Protein AF-0000000072086223 (afdb_homodimer)

Foldseek 3Di:
DDPPFKDFQAKEKEWAFFQFAAAPLLAFPPDDPQVVRPPQGHGAADPRRLVLLLVLLQVLCVVCVVVCDQDDDLQAEAAEEEPDNRLVSSRQSSQQNNHWHDPVRCPDPVDRGDDHDYDYDHLLQPQQARLVNPPVLVVQLVVLQPDPVNVVVCVVVVVLQVLCCVQRVDNDDGLVSLLSNLVNQLSCVSNVHDDDPSDDPVSNVVSLSSNLSSLCSQCVDLLSLLRQQQSNVQVVVVLVVVQVPDPRGHHYYYYGHHQSNVSSNCSLQVWPPDSGQHHSKMKMWTWIAGPVGFIKIWIWIGNSPDIDTTDGVPGDRIGGPVVVCVSNVSSHDDPCSSRVSVVVDDPVRVVVSVVCVVVVPPD/DDPPFKDFDAKEKEWAFFQFAAAPLLAFPPDDPQVVRPPQGHGAADPRRLVLLLVLLQVLCVVCVVVCDQDDDLQAEAAEEEPDNRLVSSRQSSQQNNHWDDPVRCPDPVDRGDDHDYDYDQLLQPQQARLVNPPVLVVQLVVLQPDPVNVVVCVVVVVLQVLCCVQRVDNDDGLVSLLSNLVNQLSCVSNVHDDDPSDDPVSNVVSLSSNLSSLCSQCVDLLSLLRQQQSNVQVVVVLVVVQVPDPRGHHYYYYGHHQSNVSSNCSLQVWPPDSGQHHSKMKMKTWIAGPVGFIKIWIWIGNSPDIDTIDGVPGDRIGGPVVVCVSCVSSHDDPCSSRVSVVVDDPVRVVVSVVCVVVVPPD

Nearest PDB structures (foldseek):
  3it3-assembly1_B  TM=8.511E-01  e=1.025E-19  Francisella tularensis subsp. holarctica LVS
  7doq-assembly2_D  TM=8.293E-01  e=6.238E-20  Legionella pneumophila
  3it3-assembly1_A  TM=8.415E-01  e=1.880E-19  Francisella tularensis subsp. holarctica LVS
  3it2-assembly1_B  TM=8.505E-01  e=3.265E-19  Francisella tularensis subsp. holarctica LVS
  5cdh-assembly3_E  TM=8.194E-01  e=6.330E-19  Legionella pneumophila

pLDDT: mean 94.25, std 7.69, range [34.22, 98.94]

InterPro domains:
  IPR000560 Histidine phosphatase superfamily, clade-2 [PF00328] (8-301)
  IPR000560 Histidine phosphatase superfamily, clade-2 [cd07061] (8-301)
  IPR029033 Histidine phosphatase superfamily [G3DSA:3.40.50.1240] (8-347)
  IPR029033 Histidine phosphatase superfamily [SSF53254] (9-336)
  IPR033379 Histidine acid phosphatase active site [PS00616] (8-22)
  IPR050645 Histidine Acid Phosphatase [PTHR11567] (5-329)

Organism: Apis cerana cerana (NCBI:txid94128)

Structure (mmCIF, N/CA/C/O backbone):
data_AF-0000000072086223-model_v1
#
loop_
_entity.id
_entity.type
_entity.pdbx_description
1 polymer 'acid phosphatase'
#
loop_
_atom_site.group_PDB
_atom_site.id
_atom_site.type_symbol
_atom_site.label_atom_id
_atom_site.label_alt_id
_atom_site.label_comp_id
_atom_site.label_asym_id
_atom_site.label_entity_id
_atom_site.label_seq_id
_atom_site.pdbx_PDB_ins_code
_atom_site.Cartn_x
_atom_site.Cartn_y
_atom_site.Cartn_z
_atom_site.occupancy
_atom_site.B_iso_or_equiv
_atom_site.auth_seq_id
_atom_site.auth_comp_id
_atom_site.auth_asym_id
_atom_site.auth_atom_id
_atom_site.pdbx_PDB_model_num
ATOM 1 N N . MET A 1 1 ? 24.875 31.156 1.701 1 34.22 1 MET A N 1
ATOM 2 C CA . MET A 1 1 ? 25.953 30.172 1.586 1 34.22 1 MET A CA 1
ATOM 3 C C . MET A 1 1 ? 25.734 29.25 0.393 1 34.22 1 MET A C 1
ATOM 5 O O . MET A 1 1 ? 24.656 28.656 0.26 1 34.22 1 MET A O 1
ATOM 9 N N . THR A 1 2 ? 26.422 29.281 -0.741 1 44 2 THR A N 1
ATOM 10 C CA . THR A 1 2 ? 26.328 28.766 -2.102 1 44 2 THR A CA 1
ATOM 11 C C . THR A 1 2 ? 26.172 27.234 -2.096 1 44 2 THR A C 1
ATOM 13 O O . THR A 1 2 ? 26.625 26.562 -1.171 1 44 2 THR A O 1
ATOM 16 N N . ARG A 1 3 ? 25.219 26.641 -2.799 1 52.56 3 ARG A N 1
ATOM 17 C CA . ARG A 1 3 ? 25 25.234 -3.117 1 52.56 3 ARG A CA 1
ATOM 18 C C . ARG A 1 3 ? 26.312 24.484 -3.186 1 52.56 3 ARG A C 1
ATOM 20 O O . ARG A 1 3 ? 26.328 23.25 -3.201 1 52.56 3 ARG A O 1
ATOM 27 N N . LYS A 1 4 ? 27.484 25.188 -3.271 1 63.34 4 LYS A N 1
ATOM 28 C CA . LYS A 1 4 ? 28.766 24.562 -3.584 1 63.34 4 LYS A CA 1
ATOM 29 C C . LYS A 1 4 ? 29.469 24.094 -2.316 1 63.34 4 LYS A C 1
ATOM 31 O O . LYS A 1 4 ? 30.453 23.344 -2.387 1 63.34 4 LYS A O 1
ATOM 36 N N . GLU A 1 5 ? 28.859 24.328 -1.079 1 85.19 5 GLU A N 1
ATOM 37 C CA . GLU A 1 5 ? 29.578 24.094 0.168 1 85.19 5 GLU A CA 1
ATOM 38 C C . GLU A 1 5 ? 29.156 22.766 0.806 1 85.19 5 GLU A C 1
ATOM 40 O O . GLU A 1 5 ? 29.938 22.125 1.495 1 85.19 5 GLU A O 1
ATOM 45 N N . PHE A 1 6 ? 27.938 22.266 0.484 1 94.88 6 PHE A N 1
ATOM 46 C CA . PHE A 1 6 ? 27.453 21.047 1.141 1 94.88 6 PHE A CA 1
ATOM 47 C C . PHE A 1 6 ? 27.031 20.016 0.113 1 94.88 6 PHE A C 1
ATOM 49 O O . PHE A 1 6 ? 26.531 20.359 -0.958 1 94.88 6 PHE A O 1
ATOM 56 N N . SER A 1 7 ? 27.312 18.891 0.374 1 96.81 7 SER A N 1
ATOM 57 C CA . SER A 1 7 ? 26.719 17.766 -0.36 1 96.81 7 SER A CA 1
ATOM 58 C C . SER A 1 7 ? 25.531 17.172 0.402 1 96.81 7 SER A C 1
ATOM 60 O O . SER A 1 7 ? 25.484 17.25 1.631 1 96.81 7 SER A O 1
ATOM 62 N N . ILE A 1 8 ? 24.594 16.625 -0.305 1 97.81 8 ILE A N 1
ATOM 63 C CA . ILE A 1 8 ? 23.422 16 0.304 1 97.81 8 ILE A CA 1
ATOM 64 C C . ILE A 1 8 ? 23.688 14.523 0.548 1 97.81 8 ILE A C 1
ATOM 66 O O . ILE A 1 8 ? 24.109 13.805 -0.358 1 97.81 8 ILE A O 1
ATOM 70 N N . ASP A 1 9 ? 23.391 14.094 1.784 1 97.19 9 ASP A N 1
ATOM 71 C CA . ASP A 1 9 ? 23.578 12.68 2.117 1 97.19 9 ASP A CA 1
ATOM 72 C C . ASP A 1 9 ? 22.234 11.953 2.188 1 97.19 9 ASP A C 1
ATOM 74 O O . ASP A 1 9 ? 22.172 10.742 1.985 1 97.19 9 ASP A O 1
ATOM 78 N N . LEU A 1 10 ? 21.234 12.641 2.518 1 98.38 10 LEU A N 1
ATOM 79 C CA . LEU A 1 10 ? 19.922 12.031 2.713 1 98.38 10 LEU A CA 1
ATOM 80 C C . LEU A 1 10 ? 18.812 13.086 2.678 1 98.38 10 LEU A C 1
ATOM 82 O O . LEU A 1 10 ? 18.984 14.188 3.217 1 98.38 10 LEU A O 1
ATOM 86 N N . VAL A 1 11 ? 17.766 12.758 2.029 1 98.81 11 VAL A N 1
ATOM 87 C CA . VAL A 1 11 ? 16.609 13.633 1.991 1 98.81 11 VAL A CA 1
ATOM 88 C C . VAL A 1 11 ? 15.406 12.922 2.615 1 98.81 11 VAL A C 1
ATOM 90 O O . VAL A 1 11 ? 15.133 11.766 2.301 1 98.81 11 VAL A O 1
ATOM 93 N N . GLN A 1 12 ? 14.758 13.547 3.537 1 98.69 12 GLN A N 1
ATOM 94 C CA . GLN A 1 12 ? 13.531 13.039 4.133 1 98.69 12 GLN A CA 1
ATOM 95 C C . GLN A 1 12 ? 12.406 14.062 4.023 1 98.69 12 GLN A C 1
ATOM 97 O O . GLN A 1 12 ? 12.594 15.242 4.344 1 98.69 12 GLN A O 1
ATOM 102 N N . CYS A 1 13 ? 11.273 13.633 3.504 1 98.88 13 CYS A N 1
ATOM 103 C CA . CYS A 1 13 ? 10.195 14.562 3.189 1 98.88 13 CYS A CA 1
ATOM 104 C C . CYS A 1 13 ? 8.875 14.07 3.76 1 98.88 13 CYS A C 1
ATOM 106 O O . CYS A 1 13 ? 8.508 12.906 3.576 1 98.88 13 CYS A O 1
ATOM 108 N N . ILE A 1 14 ? 8.164 14.891 4.508 1 98.81 14 ILE A N 1
ATOM 109 C CA . ILE A 1 14 ? 6.789 14.648 4.922 1 98.81 14 ILE A CA 1
ATOM 110 C C . ILE A 1 14 ? 5.863 15.664 4.262 1 98.81 14 ILE A C 1
ATOM 112 O O . ILE A 1 14 ? 6.219 16.844 4.133 1 98.81 14 ILE A O 1
ATOM 116 N N . PHE A 1 15 ? 4.742 15.219 3.766 1 98.88 15 PHE A N 1
ATOM 117 C CA . PHE A 1 15 ? 3.867 16.156 3.068 1 98.88 15 PHE A CA 1
ATOM 118 C C . PHE A 1 15 ? 2.404 15.859 3.377 1 98.88 15 PHE A C 1
ATOM 120 O O . PHE A 1 15 ? 2.055 14.734 3.738 1 98.88 15 PHE A O 1
ATOM 127 N N . ARG A 1 16 ? 1.581 16.906 3.346 1 98.81 16 ARG A N 1
ATOM 128 C CA . ARG A 1 16 ? 0.13 16.812 3.461 1 98.81 16 ARG A CA 1
ATOM 129 C C . ARG A 1 16 ? -0.5 16.406 2.135 1 98.81 16 ARG A C 1
ATOM 131 O O . ARG A 1 16 ? -0.038 16.812 1.068 1 98.81 16 ARG A O 1
ATOM 138 N N . HIS A 1 17 ? -1.52 15.625 2.18 1 98.75 17 HIS A N 1
ATOM 139 C CA . HIS A 1 17 ? -2.26 15.242 0.982 1 98.75 17 HIS A CA 1
ATOM 140 C C . HIS A 1 17 ? -2.801 16.469 0.255 1 98.75 17 HIS A C 1
ATOM 142 O O . HIS A 1 17 ? -2.859 17.562 0.827 1 98.75 17 HIS A O 1
ATOM 148 N N . GLY A 1 18 ? -3.215 16.266 -1.004 1 98.25 18 GLY A N 1
ATOM 149 C CA . GLY A 1 18 ? -3.764 17.344 -1.825 1 98.25 18 GLY A CA 1
ATOM 150 C C . GLY A 1 18 ? -5.234 17.609 -1.556 1 98.25 18 GLY A C 1
ATOM 151 O O . GLY A 1 18 ? -5.812 17.031 -0.634 1 98.25 18 GLY A O 1
ATOM 152 N N . GLU A 1 19 ? -5.773 18.531 -2.412 1 97.94 19 GLU A N 1
ATOM 153 C CA . GLU A 1 19 ? -7.184 18.891 -2.291 1 97.94 19 GLU A CA 1
ATOM 154 C C . GLU A 1 19 ? -8.078 17.656 -2.379 1 97.94 19 GLU A C 1
ATOM 156 O O . GLU A 1 19 ? -7.859 16.797 -3.223 1 97.94 19 GLU A O 1
ATOM 161 N N . ARG A 1 20 ? -9.031 17.625 -1.498 1 97.31 20 ARG A N 1
ATOM 162 C CA . ARG A 1 20 ? -9.938 16.484 -1.403 1 97.31 20 ARG A CA 1
ATOM 163 C C . ARG A 1 20 ? -11.375 16.938 -1.172 1 97.31 20 ARG A C 1
ATOM 165 O O . ARG A 1 20 ? -11.609 18.094 -0.806 1 97.31 20 ARG A O 1
ATOM 172 N N . THR A 1 21 ? -12.336 16.031 -1.432 1 96 21 THR A N 1
ATOM 173 C CA . THR A 1 21 ? -13.711 16.25 -1.004 1 96 21 THR A CA 1
ATOM 174 C C . THR A 1 21 ? -13.836 16.109 0.512 1 96 21 THR A C 1
ATOM 176 O O . THR A 1 21 ? -12.93 15.594 1.171 1 96 21 THR A O 1
ATOM 179 N N . PRO A 1 22 ? -14.906 16.703 1.111 1 95.69 22 PRO A N 1
ATOM 180 C CA . PRO A 1 22 ? -15.039 16.672 2.57 1 95.69 22 PRO A CA 1
ATOM 181 C C . PRO A 1 22 ? -15.164 15.242 3.111 1 95.69 22 PRO A C 1
ATOM 183 O O . PRO A 1 22 ? -15.633 14.352 2.402 1 95.69 22 PRO A O 1
ATOM 186 N N . ARG A 1 23 ? -14.711 15.148 4.312 1 95.38 23 ARG A N 1
ATOM 187 C CA . ARG A 1 23 ? -15.016 13.93 5.051 1 95.38 23 ARG A CA 1
ATOM 188 C C . ARG A 1 23 ? -16.453 13.93 5.535 1 95.38 23 ARG A C 1
ATOM 190 O O . ARG A 1 23 ? -17.062 14.984 5.695 1 95.38 23 ARG A O 1
ATOM 197 N N . ARG A 1 24 ? -16.906 12.742 5.789 1 92.75 24 ARG A N 1
ATOM 198 C CA . ARG A 1 24 ? -18.25 12.625 6.312 1 92.75 24 ARG A CA 1
ATOM 199 C C . ARG A 1 24 ? -18.406 13.375 7.633 1 92.75 24 ARG A C 1
ATOM 201 O O . ARG A 1 24 ? -19.422 14.016 7.879 1 92.75 24 ARG A O 1
ATOM 208 N N . THR A 1 25 ? -17.375 13.305 8.453 1 91.88 25 THR A N 1
ATOM 209 C CA . THR A 1 25 ? -17.422 13.906 9.781 1 91.88 25 THR A CA 1
ATOM 210 C C . THR A 1 25 ? -17.391 15.43 9.688 1 91.88 25 THR A C 1
ATOM 212 O O . THR A 1 25 ? -17.688 16.125 10.656 1 91.88 25 THR A O 1
ATOM 215 N N . GLU A 1 26 ? -17.047 15.93 8.586 1 94.69 26 GLU A N 1
ATOM 216 C CA . GLU A 1 26 ? -16.953 17.375 8.383 1 94.69 26 GLU A CA 1
ATOM 217 C C . GLU A 1 26 ? -18.281 17.953 7.918 1 94.69 26 GLU A C 1
ATOM 219 O O . GLU A 1 26 ? -18.484 19.156 7.941 1 94.69 26 GLU A O 1
ATOM 224 N N . LEU A 1 27 ? -19.156 17.078 7.48 1 93 27 LEU A N 1
ATOM 225 C CA . LEU A 1 27 ? -20.438 17.516 6.945 1 93 27 LEU A CA 1
ATOM 226 C C . LEU A 1 27 ? -21.438 17.766 8.07 1 93 27 LEU A C 1
ATOM 228 O O . LEU A 1 27 ? -21.406 17.078 9.094 1 93 27 LEU A O 1
ATOM 232 N N . PRO A 1 28 ? -22.297 18.797 7.812 1 91.75 28 PRO A N 1
ATOM 233 C CA . PRO A 1 28 ? -23.344 19 8.82 1 91.75 28 PRO A CA 1
ATOM 234 C C . PRO A 1 28 ? -24.281 17.812 8.945 1 91.75 28 PRO A C 1
ATOM 236 O O . PRO A 1 28 ? -24.391 17 8.016 1 91.75 28 PRO A O 1
ATOM 239 N N . PRO A 1 29 ? -24.891 17.641 10.094 1 90.88 29 PRO A N 1
ATOM 240 C CA . PRO A 1 29 ? -25.719 16.469 10.367 1 90.88 29 PRO A CA 1
ATOM 241 C C . PRO A 1 29 ? -26.844 16.297 9.336 1 90.88 29 PRO A C 1
ATOM 243 O O . PRO A 1 29 ? -27.219 15.156 9.023 1 90.88 29 PRO A O 1
ATOM 246 N N . ASN A 1 30 ? -27.406 17.281 8.695 1 87.31 30 ASN A N 1
ATOM 247 C CA . ASN A 1 30 ? -28.547 17.156 7.801 1 87.31 30 ASN A CA 1
ATOM 248 C C . ASN A 1 30 ? -28.125 17.25 6.336 1 87.31 30 ASN A C 1
ATOM 250 O O . ASN A 1 30 ? -28.953 17.516 5.461 1 87.31 30 ASN A O 1
ATOM 254 N N . PHE A 1 31 ? -26.875 16.984 6.238 1 89.5 31 PHE A N 1
ATOM 255 C CA . PHE A 1 31 ? -26.406 17.062 4.859 1 89.5 31 PHE A CA 1
ATOM 256 C C . PHE A 1 31 ? -26.953 15.906 4.031 1 89.5 31 PHE A C 1
ATOM 258 O O . PHE A 1 31 ? -26.875 14.75 4.453 1 89.5 31 PHE A O 1
ATOM 265 N N . THR A 1 32 ? -27.453 16.156 2.754 1 89.56 32 THR A N 1
ATOM 266 C CA . THR A 1 32 ? -28.078 15.086 1.977 1 89.56 32 THR A CA 1
ATOM 267 C C . THR A 1 32 ? -27.562 15.086 0.544 1 89.56 32 THR A C 1
ATOM 269 O O . THR A 1 32 ? -27.766 14.117 -0.194 1 89.56 32 THR A O 1
ATOM 272 N N . ASN A 1 33 ? -26.906 16.109 0.154 1 89.31 33 ASN A N 1
ATOM 273 C CA . ASN A 1 33 ? -26.516 16.234 -1.245 1 89.31 33 ASN A CA 1
ATOM 274 C C . ASN A 1 33 ? -25.156 15.586 -1.501 1 89.31 33 ASN A C 1
ATOM 276 O O . ASN A 1 33 ? -24.25 16.234 -2.02 1 89.31 33 ASN A O 1
ATOM 280 N N . TYR A 1 34 ? -25.031 14.312 -1.276 1 89.69 34 TYR A N 1
ATOM 281 C CA . TYR A 1 34 ? -23.781 13.562 -1.439 1 89.69 34 TYR A CA 1
ATOM 282 C C . TYR A 1 34 ? -23.406 13.445 -2.912 1 89.69 34 TYR A C 1
ATOM 284 O O . TYR A 1 34 ? -22.234 13.297 -3.252 1 89.69 34 TYR A O 1
ATOM 292 N N . ALA A 1 35 ? -24.344 13.562 -3.791 1 89.88 35 ALA A N 1
ATOM 293 C CA . ALA A 1 35 ? -24.156 13.383 -5.227 1 89.88 35 ALA A CA 1
ATOM 294 C C . ALA A 1 35 ? -23.203 14.438 -5.785 1 89.88 35 ALA A C 1
ATOM 296 O O . ALA A 1 35 ? -22.516 14.188 -6.777 1 89.88 35 ALA A O 1
ATOM 297 N N . MET A 1 36 ? -23.094 15.516 -5.07 1 90.06 36 MET A N 1
ATOM 298 C CA . MET A 1 36 ? -22.266 16.609 -5.57 1 90.06 36 MET A CA 1
ATOM 299 C C . MET A 1 36 ? -20.781 16.234 -5.512 1 90.06 36 MET A C 1
ATOM 301 O O . MET A 1 36 ? -19.953 16.859 -6.168 1 90.06 36 MET A O 1
ATOM 305 N N . TYR A 1 37 ? -20.484 15.211 -4.777 1 91.19 37 TYR A N 1
ATOM 306 C CA . TYR A 1 37 ? -19.094 14.812 -4.621 1 91.19 37 TYR A CA 1
ATOM 307 C C . TYR A 1 37 ? -18.75 13.633 -5.527 1 91.19 37 TYR A C 1
ATOM 309 O O . TYR A 1 37 ? -17.594 13.188 -5.578 1 91.19 37 TYR A O 1
ATOM 317 N N . GLU A 1 38 ? -19.703 13.172 -6.262 1 89.25 38 GLU A N 1
ATOM 318 C CA . GLU A 1 38 ? -19.469 12.078 -7.191 1 89.25 38 GLU A CA 1
ATOM 319 C C . GLU A 1 38 ? -18.797 12.57 -8.477 1 89.25 38 GLU A C 1
ATOM 321 O O . GLU A 1 38 ? -19.047 13.695 -8.906 1 89.25 38 GLU A O 1
ATOM 326 N N . PRO A 1 39 ? -17.875 11.867 -9.109 1 91.12 39 PRO A N 1
ATOM 327 C CA . PRO A 1 39 ? -17.609 10.445 -8.859 1 91.12 39 PRO A CA 1
ATOM 328 C C . PRO A 1 39 ? -16.484 10.227 -7.859 1 91.12 39 PRO A C 1
ATOM 330 O O . PRO A 1 39 ? -16.062 9.086 -7.645 1 91.12 39 PRO A O 1
ATOM 333 N N . TRP A 1 40 ? -15.945 11.188 -7.23 1 90.19 40 TRP A N 1
ATOM 334 C CA . TRP A 1 40 ? -14.789 11.023 -6.348 1 90.19 40 TRP A CA 1
ATOM 335 C C . TRP A 1 40 ? -15.195 10.312 -5.059 1 90.19 40 TRP A C 1
ATOM 337 O O . TRP A 1 40 ? -14.453 9.461 -4.555 1 90.19 40 TRP A O 1
ATOM 347 N N . GLY A 1 41 ? -16.391 10.734 -4.648 1 91.12 41 GLY A N 1
ATOM 348 C CA . GLY A 1 41 ? -16.797 10.281 -3.328 1 91.12 41 GLY A CA 1
ATOM 349 C C . GLY A 1 41 ? -16.219 11.125 -2.207 1 91.12 41 GLY A C 1
ATOM 350 O O . GLY A 1 41 ? -15.492 12.086 -2.461 1 91.12 41 GLY A O 1
ATOM 351 N N . LEU A 1 42 ? -16.531 10.773 -0.953 1 93.56 42 LEU A N 1
ATOM 352 C CA . LEU A 1 42 ? -16.109 11.562 0.197 1 93.56 42 LEU A CA 1
ATOM 353 C C . LEU A 1 42 ? -14.648 11.266 0.551 1 93.56 42 LEU A C 1
ATOM 355 O O . LEU A 1 42 ? -14.195 10.133 0.43 1 93.56 42 LEU A O 1
ATOM 359 N N . ALA A 1 43 ? -13.891 12.32 0.941 1 95.38 43 ALA A N 1
ATOM 360 C CA . ALA A 1 43 ? -12.539 12.273 1.484 1 95.38 43 ALA A CA 1
ATOM 361 C C . ALA A 1 43 ? -11.539 11.805 0.43 1 95.38 43 ALA A C 1
ATOM 363 O O . ALA A 1 43 ? -10.492 11.234 0.763 1 95.38 43 ALA A O 1
ATOM 364 N N . GLN A 1 44 ? -11.867 11.953 -0.846 1 96.25 44 GLN A N 1
ATOM 365 C CA . GLN A 1 44 ? -11 11.531 -1.945 1 96.25 44 GLN A CA 1
ATOM 366 C C . GLN A 1 44 ? -10.375 12.742 -2.643 1 96.25 44 GLN A C 1
ATOM 368 O O . GLN A 1 44 ? -10.984 13.812 -2.705 1 96.25 44 GLN A O 1
ATOM 373 N N . LEU A 1 45 ? -9.211 12.492 -3.209 1 97.31 45 LEU A N 1
ATOM 374 C CA . LEU A 1 45 ? -8.539 13.578 -3.922 1 97.31 45 LEU A CA 1
ATOM 375 C C . LEU A 1 45 ? -9.352 14.016 -5.133 1 97.31 45 LEU A C 1
ATOM 377 O O . LEU A 1 45 ? -9.93 13.188 -5.84 1 97.31 45 LEU A O 1
ATOM 381 N N . THR A 1 46 ? -9.422 15.297 -5.34 1 96.31 46 THR A N 1
ATOM 382 C CA . THR A 1 46 ? -9.938 15.852 -6.586 1 96.31 46 THR A CA 1
ATOM 383 C C . THR A 1 46 ? -8.859 15.875 -7.66 1 96.31 46 THR A C 1
ATOM 385 O O . THR A 1 46 ? -7.707 15.523 -7.398 1 96.31 46 THR A O 1
ATOM 388 N N . ASN A 1 47 ? -9.211 16.297 -8.867 1 96.56 47 ASN A N 1
ATOM 389 C CA . ASN A 1 47 ? -8.203 16.438 -9.922 1 96.56 47 ASN A CA 1
ATOM 390 C C . ASN A 1 47 ? -7.141 17.453 -9.547 1 96.56 47 ASN A C 1
ATOM 392 O O . ASN A 1 47 ? -5.949 17.234 -9.781 1 96.56 47 ASN A O 1
ATOM 396 N N . GLU A 1 48 ? -7.629 18.531 -8.93 1 96.44 48 GLU A N 1
ATOM 397 C CA . GLU A 1 48 ? -6.691 19.562 -8.469 1 96.44 48 GLU A CA 1
ATOM 398 C C . GLU A 1 48 ? -5.746 19 -7.406 1 96.44 48 GLU A C 1
ATOM 400 O O . GLU A 1 48 ? -4.551 19.297 -7.41 1 96.44 48 GLU A O 1
ATOM 405 N N . GLY A 1 49 ? -6.312 18.219 -6.492 1 97.69 49 GLY A N 1
ATOM 406 C CA . GLY A 1 49 ? -5.488 17.594 -5.469 1 97.69 49 GLY A CA 1
ATOM 407 C C . GLY A 1 49 ? -4.434 16.656 -6.039 1 97.69 49 GLY A C 1
ATOM 408 O O . GLY A 1 49 ? -3.299 16.641 -5.559 1 97.69 49 GLY A O 1
ATOM 409 N N . LYS A 1 50 ? -4.82 15.93 -7.039 1 98.31 50 LYS A N 1
ATOM 410 C CA . LYS A 1 50 ? -3.869 15.039 -7.684 1 98.31 50 LYS A CA 1
ATOM 411 C C . LYS A 1 50 ? -2.721 15.82 -8.32 1 98.31 50 LYS A C 1
ATOM 413 O O . LYS A 1 50 ? -1.554 15.461 -8.156 1 98.31 50 LYS A O 1
ATOM 418 N N . MET A 1 51 ? -3.043 16.891 -9 1 97.94 51 MET A N 1
ATOM 419 C CA . MET A 1 51 ? -2.018 17.703 -9.641 1 97.94 51 MET A CA 1
ATOM 420 C C . MET A 1 51 ? -1.102 18.344 -8.602 1 97.94 51 MET A C 1
ATOM 422 O O . MET A 1 51 ? 0.112 18.422 -8.797 1 97.94 51 MET A O 1
ATOM 426 N N . THR A 1 52 ? -1.711 18.797 -7.523 1 98.12 52 THR A N 1
ATOM 427 C CA . THR A 1 52 ? -0.955 19.406 -6.438 1 98.12 52 THR A CA 1
ATOM 428 C C . THR A 1 52 ? 0.083 18.422 -5.887 1 98.12 52 THR A C 1
ATOM 430 O O . THR A 1 52 ? 1.233 18.797 -5.652 1 98.12 52 THR A O 1
ATOM 433 N N . GLU A 1 53 ? -0.312 17.234 -5.703 1 98.69 53 GLU A N 1
ATOM 434 C CA . GLU A 1 53 ? 0.598 16.219 -5.168 1 98.69 53 GLU A CA 1
ATOM 435 C C . GLU A 1 53 ? 1.676 15.859 -6.188 1 98.69 53 GLU A C 1
ATOM 437 O O . GLU A 1 53 ? 2.84 15.672 -5.824 1 98.69 53 GLU A O 1
ATOM 442 N N . PHE A 1 54 ? 1.305 15.734 -7.426 1 98.75 54 PHE A N 1
ATOM 443 C CA . PHE A 1 54 ? 2.264 15.484 -8.492 1 98.75 54 PHE A CA 1
ATOM 444 C C . PHE A 1 54 ? 3.336 16.562 -8.523 1 98.75 54 PHE A C 1
ATOM 446 O O . PHE A 1 54 ? 4.508 16.281 -8.773 1 98.75 54 PHE A O 1
ATOM 453 N N . ARG A 1 55 ? 2.975 17.766 -8.234 1 98.44 55 ARG A N 1
ATOM 454 C CA . ARG A 1 55 ? 3.891 18.891 -8.258 1 98.44 55 ARG A CA 1
ATOM 455 C C . ARG A 1 55 ? 4.922 18.797 -7.141 1 98.44 55 ARG A C 1
ATOM 457 O O . ARG A 1 55 ? 6.059 19.25 -7.293 1 98.44 55 ARG A O 1
ATOM 464 N N . ILE A 1 56 ? 4.539 18.234 -6.023 1 98.88 56 ILE A N 1
ATOM 465 C CA . ILE A 1 56 ? 5.531 18 -4.977 1 98.88 56 ILE A CA 1
ATOM 466 C C . ILE A 1 56 ? 6.652 17.109 -5.516 1 98.88 56 ILE A C 1
ATOM 468 O O . ILE A 1 56 ? 7.836 17.422 -5.348 1 98.88 56 ILE A O 1
ATOM 472 N N . GLY A 1 57 ? 6.219 15.992 -6.164 1 98.69 57 GLY A N 1
ATOM 473 C CA . GLY A 1 57 ? 7.207 15.109 -6.758 1 98.69 57 GLY A CA 1
ATOM 474 C C . GLY A 1 57 ? 8.094 15.797 -7.777 1 98.69 57 GLY A C 1
ATOM 475 O O . GLY A 1 57 ? 9.305 15.609 -7.785 1 98.69 57 GLY A O 1
ATOM 476 N N . SER A 1 58 ? 7.504 16.594 -8.609 1 98.19 58 SER A N 1
ATOM 477 C CA . SER A 1 58 ? 8.242 17.312 -9.633 1 98.19 58 SER A CA 1
ATOM 478 C C . SER A 1 58 ? 9.242 18.297 -9.016 1 98.19 58 SER A C 1
ATOM 480 O O . SER A 1 58 ? 10.367 18.422 -9.5 1 98.19 58 SER A O 1
ATOM 482 N N . MET A 1 59 ? 8.773 18.969 -8.016 1 98.62 59 MET A N 1
ATOM 483 C CA . MET A 1 59 ? 9.648 19.906 -7.309 1 98.62 59 MET A CA 1
ATOM 484 C C . MET A 1 59 ? 10.836 19.172 -6.684 1 98.62 59 MET A C 1
ATOM 486 O O . MET A 1 59 ? 11.977 19.609 -6.801 1 98.62 59 MET A O 1
ATOM 490 N N . LEU A 1 60 ? 10.617 18.047 -6.027 1 98.81 60 LEU A N 1
ATOM 491 C CA . LEU A 1 60 ? 11.688 17.234 -5.449 1 98.81 60 LEU A CA 1
ATOM 492 C C . LEU A 1 60 ? 12.664 16.781 -6.523 1 98.81 60 LEU A C 1
ATOM 494 O O . LEU A 1 60 ? 13.875 16.812 -6.316 1 98.81 60 LEU A O 1
ATOM 498 N N . ARG A 1 61 ? 12.086 16.359 -7.625 1 98.31 61 ARG A N 1
ATOM 499 C CA . ARG A 1 61 ? 12.938 15.922 -8.727 1 98.31 61 ARG A CA 1
ATOM 500 C C . ARG A 1 61 ? 13.844 17.047 -9.211 1 98.31 61 ARG A C 1
ATOM 502 O O . ARG A 1 61 ? 15.039 16.844 -9.406 1 98.31 61 ARG A O 1
ATOM 509 N N . GLU A 1 62 ? 13.289 18.125 -9.398 1 97.56 62 GLU A N 1
ATOM 510 C CA . GLU A 1 62 ? 14.062 19.266 -9.859 1 97.56 62 GLU A CA 1
ATOM 511 C C . GLU A 1 62 ? 15.172 19.625 -8.875 1 97.56 62 GLU A C 1
ATOM 513 O O . GLU A 1 62 ? 16.328 19.812 -9.273 1 97.56 62 GLU A O 1
ATOM 518 N N . ARG A 1 63 ? 14.891 19.672 -7.676 1 97.81 63 ARG A N 1
ATOM 519 C CA . ARG A 1 63 ? 15.852 20.094 -6.66 1 97.81 63 ARG A CA 1
ATOM 520 C C . ARG A 1 63 ? 16.953 19.062 -6.488 1 97.81 63 ARG A C 1
ATOM 522 O O . ARG A 1 63 ? 18.125 19.422 -6.281 1 97.81 63 ARG A O 1
ATOM 529 N N . TYR A 1 64 ? 16.578 17.812 -6.609 1 98.25 64 TYR A N 1
ATOM 530 C CA . TYR A 1 64 ? 17.531 16.766 -6.238 1 98.25 64 TYR A CA 1
ATOM 531 C C . TYR A 1 64 ? 17.938 15.938 -7.453 1 98.25 64 TYR A C 1
ATOM 533 O O . TYR A 1 64 ? 18.328 14.773 -7.32 1 98.25 64 TYR A O 1
ATOM 541 N N . ASN A 1 65 ? 17.844 16.438 -8.578 1 96.75 65 ASN A N 1
ATOM 542 C CA . ASN A 1 65 ? 18.078 15.734 -9.836 1 96.75 65 ASN A CA 1
ATOM 543 C C . ASN A 1 65 ? 19.438 15.047 -9.844 1 96.75 65 ASN A C 1
ATOM 545 O O . ASN A 1 65 ? 19.516 13.836 -10.07 1 96.75 65 ASN A O 1
ATOM 549 N N . THR A 1 66 ? 20.5 15.766 -9.516 1 96.38 66 THR A N 1
ATOM 550 C CA . THR A 1 66 ? 21.844 15.219 -9.531 1 96.38 66 THR A CA 1
ATOM 551 C C . THR A 1 66 ? 22.031 14.195 -8.414 1 96.38 66 THR A C 1
ATOM 553 O O . THR A 1 66 ? 22.641 13.141 -8.625 1 96.38 66 THR A O 1
ATOM 556 N N . PHE A 1 67 ? 21.5 14.477 -7.301 1 97.69 67 PHE A N 1
ATOM 557 C CA . PHE A 1 67 ? 21.625 13.617 -6.133 1 97.69 67 PHE A CA 1
ATOM 558 C C . PHE A 1 67 ? 20.953 12.273 -6.379 1 97.69 67 PHE A C 1
ATOM 560 O O . PHE A 1 67 ? 21.5 11.219 -6.051 1 97.69 67 PHE A O 1
ATOM 567 N N . LEU A 1 68 ? 19.75 12.281 -6.98 1 97.25 68 LEU A N 1
ATOM 568 C CA . LEU A 1 68 ? 18.969 11.078 -7.191 1 97.25 68 LEU A CA 1
ATOM 569 C C . LEU A 1 68 ? 19.453 10.32 -8.43 1 97.25 68 LEU A C 1
ATOM 571 O O . LEU A 1 68 ? 19.281 9.102 -8.523 1 97.25 68 LEU A O 1
ATOM 575 N N . GLY A 1 69 ? 20.016 11.023 -9.367 1 95.94 69 GLY A N 1
ATOM 576 C CA . GLY A 1 69 ? 20.484 10.391 -10.586 1 95.94 69 GLY A CA 1
ATOM 577 C C . GLY A 1 69 ? 19.359 10.109 -11.578 1 95.94 69 GLY A C 1
ATOM 578 O O . GLY A 1 69 ? 18.188 10.359 -11.281 1 95.94 69 GLY A O 1
ATOM 579 N N . ASN A 1 70 ? 19.703 9.43 -12.656 1 93.38 70 ASN A N 1
ATOM 580 C CA . ASN A 1 70 ? 18.766 9.266 -13.773 1 93.38 70 ASN A CA 1
ATOM 581 C C . ASN A 1 70 ? 18 7.961 -13.664 1 93.38 70 ASN A C 1
ATOM 583 O O . ASN A 1 70 ? 16.922 7.82 -14.266 1 93.38 70 ASN A O 1
ATOM 587 N N . HIS A 1 71 ? 18.578 6.973 -12.961 1 94.75 71 HIS A N 1
ATOM 588 C CA . HIS A 1 71 ? 17.953 5.664 -12.852 1 94.75 71 HIS A CA 1
ATOM 589 C C . HIS A 1 71 ? 17.219 5.523 -11.523 1 94.75 71 HIS A C 1
ATOM 591 O O . HIS A 1 71 ? 17.703 5.973 -10.484 1 94.75 71 HIS A O 1
ATOM 597 N N . TYR A 1 72 ? 16.078 5.051 -11.648 1 95.94 72 TYR A N 1
ATOM 598 C CA . TYR A 1 72 ? 15.391 4.625 -10.43 1 95.94 72 TYR A CA 1
ATOM 599 C C . TYR A 1 72 ? 15.93 3.289 -9.938 1 95.94 72 TYR A C 1
ATOM 601 O O . TYR A 1 72 ? 15.922 2.301 -10.68 1 95.94 72 TYR A O 1
ATOM 609 N N . TYR A 1 73 ? 16.406 3.305 -8.75 1 94.62 73 TYR A N 1
ATOM 610 C CA . TYR A 1 73 ? 16.734 2.086 -8.023 1 94.62 73 TYR A CA 1
ATOM 611 C C . TYR A 1 73 ? 15.797 1.871 -6.848 1 94.62 73 TYR A C 1
ATOM 613 O O . TYR A 1 73 ? 15.586 2.777 -6.039 1 94.62 73 TYR A O 1
ATOM 621 N N . PRO A 1 74 ? 15.234 0.676 -6.754 1 92.69 74 PRO A N 1
ATOM 622 C CA . PRO A 1 74 ? 14.352 0.414 -5.613 1 92.69 74 PRO A CA 1
ATOM 623 C C . PRO A 1 74 ? 15.016 0.703 -4.273 1 92.69 74 PRO A C 1
ATOM 625 O O . PRO A 1 74 ? 14.336 1.069 -3.309 1 92.69 74 PRO A O 1
ATOM 628 N N . SER A 1 75 ? 16.312 0.627 -4.199 1 91.19 75 SER A N 1
ATOM 629 C CA . SER A 1 75 ? 17.047 0.845 -2.953 1 91.19 75 SER A CA 1
ATOM 630 C C . SER A 1 75 ? 17.109 2.328 -2.609 1 91.19 75 SER A C 1
ATOM 632 O O . SER A 1 75 ? 17.438 2.693 -1.477 1 91.19 75 SER A O 1
ATOM 634 N N . ASP A 1 76 ? 16.734 3.207 -3.51 1 93.81 76 ASP A N 1
ATOM 635 C CA . ASP A 1 76 ? 16.953 4.637 -3.324 1 93.81 76 ASP A CA 1
ATOM 636 C C . ASP A 1 76 ? 15.836 5.254 -2.48 1 93.81 76 ASP A C 1
ATOM 638 O O . ASP A 1 76 ? 16.016 6.312 -1.873 1 93.81 76 ASP A O 1
ATOM 642 N N . VAL A 1 77 ? 14.727 4.559 -2.404 1 96.06 77 VAL A N 1
ATOM 643 C CA . VAL A 1 77 ? 13.57 5.297 -1.905 1 96.06 77 VAL A CA 1
ATOM 644 C C . VAL A 1 77 ? 12.773 4.418 -0.941 1 96.06 77 VAL A C 1
ATOM 646 O O . VAL A 1 77 ? 12.617 3.215 -1.169 1 96.06 77 VAL A O 1
ATOM 649 N N . TYR A 1 78 ? 12.398 4.957 0.13 1 95.94 78 TYR A N 1
ATOM 650 C CA . TYR A 1 78 ? 11.367 4.43 1.016 1 95.94 78 TYR A CA 1
ATOM 651 C C . TYR A 1 78 ? 10.148 5.348 1.043 1 95.94 78 TYR A C 1
ATOM 653 O O . TYR A 1 78 ? 10.281 6.555 1.255 1 95.94 78 TYR A O 1
ATOM 661 N N . ALA A 1 79 ? 8.977 4.797 0.818 1 97.06 79 ALA A N 1
ATOM 662 C CA . ALA A 1 79 ? 7.754 5.59 0.702 1 97.06 79 ALA A CA 1
ATOM 663 C C . ALA A 1 79 ? 6.656 5.043 1.608 1 97.06 79 ALA A C 1
ATOM 665 O O . ALA A 1 79 ? 6.195 3.916 1.424 1 97.06 79 ALA A O 1
ATOM 666 N N . TYR A 1 80 ? 6.199 5.887 2.539 1 96.88 80 TYR A N 1
ATOM 667 C CA . TYR A 1 80 ? 5.246 5.477 3.562 1 96.88 80 TYR A CA 1
ATOM 668 C C . TYR A 1 80 ? 4.039 6.406 3.586 1 96.88 80 TYR A C 1
ATOM 670 O O . TYR A 1 80 ? 4.18 7.621 3.439 1 96.88 80 TYR A O 1
ATOM 678 N N . SER A 1 81 ? 2.832 5.812 3.734 1 96.88 81 SER A N 1
ATOM 679 C CA . SER A 1 81 ? 1.606 6.598 3.826 1 96.88 81 SER A CA 1
ATOM 680 C C . SER A 1 81 ? 0.765 6.168 5.023 1 96.88 81 SER A C 1
ATOM 682 O O . SER A 1 81 ? 0.808 5.004 5.434 1 96.88 81 SER A O 1
ATOM 684 N N . THR A 1 82 ? 0.013 7.121 5.555 1 96.31 82 THR A N 1
ATOM 685 C CA . THR A 1 82 ? -1.052 6.715 6.465 1 96.31 82 THR A CA 1
ATOM 686 C C . THR A 1 82 ? -2.098 5.875 5.734 1 96.31 82 THR A C 1
ATOM 688 O O . THR A 1 82 ? -2.113 5.832 4.5 1 96.31 82 THR A O 1
ATOM 691 N N . ASP A 1 83 ? -2.941 5.234 6.539 1 93.06 83 ASP A N 1
ATOM 692 C CA . ASP A 1 83 ? -3.898 4.289 5.973 1 93.06 83 ASP A CA 1
ATOM 693 C C . ASP A 1 83 ? -5.199 4.988 5.582 1 93.06 83 ASP A C 1
ATOM 695 O O . ASP A 1 83 ? -6.277 4.594 6.023 1 93.06 83 ASP A O 1
ATOM 699 N N . HIS A 1 84 ? -5.109 6.008 4.777 1 95.19 84 HIS A N 1
ATOM 700 C CA . HIS A 1 84 ? -6.227 6.699 4.148 1 95.19 84 HIS A CA 1
ATOM 701 C C . HIS A 1 84 ? -6.07 6.734 2.633 1 95.19 84 HIS A C 1
ATOM 703 O O . HIS A 1 84 ? -4.961 6.914 2.123 1 95.19 84 HIS A O 1
ATOM 709 N N . ASP A 1 85 ? -7.152 6.578 1.892 1 95.06 85 ASP A N 1
ATOM 710 C CA . ASP A 1 85 ? -7.098 6.52 0.434 1 95.06 85 ASP A CA 1
ATOM 711 C C . ASP A 1 85 ? -6.434 7.77 -0.14 1 95.06 85 ASP A C 1
ATOM 713 O O . ASP A 1 85 ? -5.59 7.676 -1.035 1 95.06 85 ASP A O 1
ATOM 717 N N . ARG A 1 86 ? -6.777 8.867 0.423 1 97.25 86 ARG A N 1
ATOM 718 C CA . ARG A 1 86 ? -6.266 10.125 -0.12 1 97.25 86 ARG A CA 1
ATOM 719 C C . ARG A 1 86 ? -4.762 10.242 0.101 1 97.25 86 ARG A C 1
ATOM 721 O O . ARG A 1 86 ? -4.051 10.828 -0.724 1 97.25 86 ARG A O 1
ATOM 728 N N . THR A 1 87 ? -4.207 9.742 1.239 1 98.38 87 THR A N 1
ATOM 729 C CA . THR A 1 87 ? -2.77 9.82 1.471 1 98.38 87 THR A CA 1
ATOM 730 C C . THR A 1 87 ? -2.031 8.766 0.651 1 98.38 87 THR A C 1
ATOM 732 O O . THR A 1 87 ? -0.924 9.008 0.168 1 98.38 87 THR A O 1
ATOM 735 N N . LYS A 1 88 ? -2.654 7.617 0.488 1 97.44 88 LYS A N 1
ATOM 736 C CA . LYS A 1 88 ? -2.066 6.59 -0.365 1 97.44 88 LYS A CA 1
ATOM 737 C C . LYS A 1 88 ? -1.923 7.082 -1.802 1 97.44 88 LYS A C 1
ATOM 739 O O . LYS A 1 88 ? -0.862 6.93 -2.412 1 97.44 88 LYS A O 1
ATOM 744 N N . THR A 1 89 ? -2.99 7.656 -2.305 1 98.06 89 THR A N 1
ATOM 745 C CA . THR A 1 89 ? -2.965 8.156 -3.676 1 98.06 89 THR A CA 1
ATOM 746 C C . THR A 1 89 ? -2.014 9.344 -3.805 1 98.06 89 THR A C 1
ATOM 748 O O . THR A 1 89 ? -1.316 9.477 -4.812 1 98.06 89 THR A O 1
ATOM 751 N N . SER A 1 90 ? -1.974 10.164 -2.756 1 98.81 90 SER A N 1
ATOM 752 C CA . SER A 1 90 ? -1.039 11.289 -2.742 1 98.81 90 SER A CA 1
ATOM 753 C C . SER A 1 90 ? 0.402 10.805 -2.879 1 98.81 90 SER A C 1
ATOM 755 O O . SER A 1 90 ? 1.177 11.359 -3.658 1 98.81 90 SER A O 1
ATOM 757 N N . LEU A 1 91 ? 0.716 9.82 -2.127 1 98.81 91 LEU A N 1
ATOM 758 C CA . LEU A 1 91 ? 2.068 9.273 -2.164 1 98.81 91 LEU A CA 1
ATOM 759 C C . LEU A 1 91 ? 2.412 8.766 -3.561 1 98.81 91 LEU A C 1
ATOM 761 O O . LEU A 1 91 ? 3.514 9.008 -4.059 1 98.81 91 LEU A O 1
ATOM 765 N N . GLN A 1 92 ? 1.485 8.078 -4.207 1 98.62 92 GLN A N 1
ATOM 766 C CA . GLN A 1 92 ? 1.705 7.57 -5.559 1 98.62 92 GLN A CA 1
ATOM 767 C C . GLN A 1 92 ? 1.962 8.711 -6.535 1 98.62 92 GLN A C 1
ATOM 769 O O . GLN A 1 92 ? 2.805 8.602 -7.43 1 98.62 92 GLN A O 1
ATOM 774 N N . LEU A 1 93 ? 1.253 9.75 -6.348 1 98.88 93 LEU A N 1
ATOM 775 C CA . LEU A 1 93 ? 1.377 10.891 -7.242 1 98.88 93 LEU A CA 1
ATOM 776 C C . LEU A 1 93 ? 2.725 11.586 -7.059 1 98.88 93 LEU A C 1
ATOM 778 O O . LEU A 1 93 ? 3.367 11.969 -8.039 1 98.88 93 LEU A O 1
ATOM 782 N N . VAL A 1 94 ? 3.125 11.719 -5.801 1 98.94 94 VAL A N 1
ATOM 783 C CA . VAL A 1 94 ? 4.438 12.289 -5.523 1 98.94 94 VAL A CA 1
ATOM 784 C C . VAL A 1 94 ? 5.523 11.422 -6.164 1 98.94 94 VAL A C 1
ATOM 786 O O . VAL A 1 94 ? 6.445 11.938 -6.801 1 98.94 94 VAL A O 1
ATOM 789 N N . LEU A 1 95 ? 5.402 10.156 -6.012 1 98.81 95 LEU A N 1
ATOM 790 C CA . LEU A 1 95 ? 6.371 9.227 -6.578 1 98.81 95 LEU A CA 1
ATOM 791 C C . LEU A 1 95 ? 6.395 9.328 -8.102 1 98.81 95 LEU A C 1
ATOM 793 O O . LEU A 1 95 ? 7.457 9.242 -8.719 1 98.81 95 LEU A O 1
ATOM 797 N N . ALA A 1 96 ? 5.25 9.492 -8.703 1 98.62 96 ALA A N 1
ATOM 798 C CA . ALA A 1 96 ? 5.156 9.609 -10.156 1 98.62 96 ALA A CA 1
ATOM 799 C C . ALA A 1 96 ? 5.883 10.859 -10.648 1 98.62 96 ALA A C 1
ATOM 801 O O . ALA A 1 96 ? 6.492 10.852 -11.719 1 98.62 96 ALA A O 1
ATOM 802 N N . GLY A 1 97 ? 5.738 11.938 -9.898 1 98.38 97 GLY A N 1
ATOM 803 C CA . GLY A 1 97 ? 6.438 13.156 -10.258 1 98.38 97 GLY A CA 1
ATOM 804 C C . GLY A 1 97 ? 7.934 13.086 -9.992 1 98.38 97 GLY A C 1
ATOM 805 O O . GLY A 1 97 ? 8.727 13.68 -10.727 1 98.38 97 GLY A O 1
ATOM 806 N N . LEU A 1 98 ? 8.297 12.391 -8.969 1 98.56 98 LEU A N 1
ATOM 807 C CA . LEU A 1 98 ? 9.68 12.32 -8.5 1 98.56 98 LEU A CA 1
ATOM 808 C C . LEU A 1 98 ? 10.516 11.422 -9.398 1 98.56 98 LEU A C 1
ATOM 810 O O . LEU A 1 98 ? 11.672 11.719 -9.688 1 98.56 98 LEU A O 1
ATOM 814 N N . PHE A 1 99 ? 9.969 10.281 -9.75 1 97.88 99 PHE A N 1
ATOM 815 C CA . PHE A 1 99 ? 10.688 9.297 -10.547 1 97.88 99 PHE A CA 1
ATOM 816 C C . PHE A 1 99 ? 9.992 9.07 -11.883 1 97.88 99 PHE A C 1
ATOM 818 O O . PHE A 1 99 ? 9.016 8.312 -11.961 1 97.88 99 PHE A O 1
ATOM 825 N N . ARG A 1 100 ? 10.469 9.633 -12.898 1 94.81 100 ARG A N 1
ATOM 826 C CA . ARG A 1 100 ? 10.023 9.375 -14.266 1 94.81 100 ARG A CA 1
ATOM 827 C C . ARG A 1 100 ? 10.938 8.367 -14.961 1 94.81 100 ARG A C 1
ATOM 829 O O . ARG A 1 100 ? 12.148 8.375 -14.742 1 94.81 100 ARG A O 1
ATOM 836 N N . PRO A 1 101 ? 10.273 7.512 -15.703 1 96.06 101 PRO A N 1
ATOM 837 C CA . PRO A 1 101 ? 11.133 6.527 -16.359 1 96.06 101 PRO A CA 1
ATOM 838 C C . PRO A 1 101 ? 12.102 7.16 -17.359 1 96.06 101 PRO A C 1
ATOM 840 O O . PRO A 1 101 ? 11.688 7.984 -18.188 1 96.06 101 PRO A O 1
ATOM 843 N N . ASN A 1 102 ? 13.398 6.844 -17.203 1 96 102 ASN A N 1
ATOM 844 C CA . ASN A 1 102 ? 14.32 7.137 -18.281 1 96 102 ASN A CA 1
ATOM 845 C C . ASN A 1 102 ? 14.117 6.191 -19.469 1 96 102 ASN A C 1
ATOM 847 O O . ASN A 1 102 ? 13.305 5.27 -19.391 1 96 102 ASN A O 1
ATOM 851 N N . PRO A 1 103 ? 14.789 6.383 -20.531 1 95.12 103 PRO A N 1
ATOM 852 C CA . PRO A 1 103 ? 14.539 5.551 -21.703 1 95.12 103 PRO A CA 1
ATOM 853 C C . PRO A 1 103 ? 14.727 4.059 -21.422 1 95.12 103 PRO A C 1
ATOM 855 O O . PRO A 1 103 ? 13.969 3.232 -21.938 1 95.12 103 PRO A O 1
ATOM 858 N N . PHE A 1 104 ? 15.656 3.756 -20.578 1 94.69 104 PHE A N 1
ATOM 859 C CA . PHE A 1 104 ? 15.953 2.363 -20.266 1 94.69 104 PHE A CA 1
ATOM 860 C C . PHE A 1 104 ? 14.828 1.743 -19.453 1 94.69 104 PHE A C 1
ATOM 862 O O . PHE A 1 104 ? 14.539 0.552 -19.578 1 94.69 104 PHE A O 1
ATOM 869 N N . GLN A 1 105 ? 14.141 2.51 -18.672 1 96.19 105 GLN A N 1
ATOM 870 C CA . GLN A 1 105 ? 13.117 1.991 -17.766 1 96.19 105 GLN A CA 1
ATOM 871 C C . GLN A 1 105 ? 11.719 2.326 -18.266 1 96.19 105 GLN A C 1
ATOM 873 O O . GLN A 1 105 ? 10.727 2.1 -17.562 1 96.19 105 GLN A O 1
ATOM 878 N N . MET A 1 106 ? 11.648 2.896 -19.453 1 97.25 106 MET A N 1
ATOM 879 C CA . MET A 1 106 ? 10.359 3.17 -20.078 1 97.25 106 MET A CA 1
ATOM 880 C C . MET A 1 106 ? 9.719 1.882 -20.594 1 97.25 106 MET A C 1
ATOM 882 O O . MET A 1 106 ? 10.125 1.341 -21.625 1 97.25 106 MET A O 1
ATOM 886 N N . TRP A 1 107 ? 8.727 1.383 -19.891 1 97.5 107 TRP A N 1
ATOM 887 C CA . TRP A 1 107 ? 8.109 0.102 -20.219 1 97.5 107 TRP A CA 1
ATOM 888 C C . TRP A 1 107 ? 6.918 0.294 -21.156 1 97.5 107 TRP A C 1
ATOM 890 O O . TRP A 1 107 ? 6.5 -0.641 -21.844 1 97.5 107 TRP A O 1
ATOM 900 N N . ASN A 1 108 ? 6.32 1.438 -21.141 1 97.38 108 ASN A N 1
ATOM 901 C CA . ASN A 1 108 ? 5.203 1.829 -22 1 97.38 108 ASN A CA 1
ATOM 902 C C . ASN A 1 108 ? 5.336 3.273 -22.469 1 97.38 108 ASN A C 1
ATOM 904 O O . ASN A 1 108 ? 5.234 4.207 -21.672 1 97.38 108 ASN A O 1
ATOM 908 N N . GLN A 1 109 ? 5.449 3.52 -23.734 1 95.69 109 GLN A N 1
ATOM 909 C CA . GLN A 1 109 ? 5.707 4.844 -24.297 1 95.69 109 GLN A CA 1
ATOM 910 C C . GLN A 1 109 ? 4.52 5.777 -24.078 1 95.69 109 GLN A C 1
ATOM 912 O O . GLN A 1 109 ? 4.688 6.996 -24.016 1 95.69 109 GLN A O 1
ATOM 917 N N . ASN A 1 110 ? 3.373 5.16 -23.875 1 95.44 110 ASN A N 1
ATOM 918 C CA . ASN A 1 110 ? 2.162 5.965 -23.766 1 95.44 110 ASN A CA 1
ATOM 919 C C . ASN A 1 110 ? 1.793 6.207 -22.297 1 95.44 110 ASN A C 1
ATOM 921 O O . ASN A 1 110 ? 0.759 6.812 -22 1 95.44 110 ASN A O 1
ATOM 925 N N . LEU A 1 111 ? 2.566 5.77 -21.391 1 97.19 111 LEU A N 1
ATOM 926 C CA . LEU A 1 111 ? 2.338 5.93 -19.953 1 97.19 111 LEU A CA 1
ATOM 927 C C . LEU A 1 111 ? 3.656 6.117 -19.203 1 97.19 111 LEU A C 1
ATOM 929 O O . LEU A 1 111 ? 4.148 5.188 -18.562 1 97.19 111 LEU A O 1
ATOM 933 N N . PRO A 1 112 ? 4.219 7.336 -19.312 1 96.75 112 PRO A N 1
ATOM 934 C CA . PRO A 1 112 ? 5.516 7.594 -18.688 1 96.75 112 PRO A CA 1
ATOM 935 C C . PRO A 1 112 ? 5.441 7.617 -17.156 1 96.75 112 PRO A C 1
ATOM 937 O O . PRO A 1 112 ? 5.562 8.68 -16.547 1 96.75 112 PRO A O 1
ATOM 940 N N . TRP A 1 113 ? 5.32 6.496 -16.609 1 97.81 113 TRP A N 1
ATOM 941 C CA . TRP A 1 113 ? 5.082 6.285 -15.188 1 97.81 113 TRP A CA 1
ATOM 942 C C . TRP A 1 113 ? 5.77 5.012 -14.711 1 97.81 113 TRP A C 1
ATOM 944 O O . TRP A 1 113 ? 5.801 4.004 -15.422 1 97.81 113 TRP A O 1
ATOM 954 N N . LEU A 1 114 ? 6.426 5.066 -13.555 1 97.5 114 LEU A N 1
ATOM 955 C CA . LEU A 1 114 ? 7.004 3.904 -12.883 1 97.5 114 LEU A CA 1
ATOM 956 C C . LEU A 1 114 ? 6.184 3.512 -11.664 1 97.5 114 LEU A C 1
ATOM 958 O O . LEU A 1 114 ? 5.961 4.332 -10.773 1 97.5 114 LEU A O 1
ATOM 962 N N . PRO A 1 115 ? 5.629 2.283 -11.656 1 97.44 115 PRO A N 1
ATOM 963 C CA . PRO A 1 115 ? 5 1.817 -10.414 1 97.44 115 PRO A CA 1
ATOM 964 C C . PRO A 1 115 ? 6.012 1.593 -9.297 1 97.44 115 PRO A C 1
ATOM 966 O O . PRO A 1 115 ? 6.977 0.843 -9.469 1 97.44 115 PRO A O 1
ATOM 969 N N . ILE A 1 116 ? 5.902 2.258 -8.211 1 97.38 116 ILE A N 1
ATOM 970 C CA . ILE A 1 116 ? 6.82 2.158 -7.078 1 97.38 116 ILE A CA 1
ATOM 971 C C . ILE A 1 116 ? 6.074 1.656 -5.848 1 97.38 116 ILE A C 1
ATOM 973 O O . ILE A 1 116 ? 4.988 2.15 -5.527 1 97.38 116 ILE A O 1
ATOM 977 N N . PRO A 1 117 ? 6.582 0.642 -5.188 1 95 117 PRO A N 1
ATOM 978 C CA . PRO A 1 117 ? 5.887 0.105 -4.016 1 95 117 PRO A CA 1
ATOM 979 C C . PRO A 1 117 ? 5.84 1.095 -2.852 1 95 117 PRO A C 1
ATOM 981 O O . PRO A 1 117 ? 6.777 1.872 -2.66 1 95 117 PRO A O 1
ATOM 984 N N . THR A 1 118 ? 4.785 1.048 -2.137 1 95.62 118 THR A N 1
ATOM 985 C CA . THR A 1 118 ? 4.598 1.896 -0.965 1 95.62 118 THR A CA 1
ATOM 986 C C . THR A 1 118 ? 4.242 1.058 0.259 1 95.62 118 THR A C 1
ATOM 988 O O . THR A 1 118 ? 3.91 -0.123 0.133 1 95.62 118 THR A O 1
ATOM 991 N N . TYR A 1 119 ? 4.348 1.67 1.412 1 93.88 119 TYR A N 1
ATOM 992 C CA . TYR A 1 119 ? 4.086 0.986 2.674 1 93.88 119 TYR A CA 1
ATOM 993 C C . TYR A 1 119 ? 3.047 1.738 3.496 1 93.88 119 TYR A C 1
ATOM 995 O O . TYR A 1 119 ? 2.879 2.949 3.338 1 93.88 119 TYR A O 1
ATOM 1003 N N . CYS A 1 120 ? 2.336 0.993 4.234 1 92 120 CYS A N 1
ATOM 1004 C CA . CYS A 1 120 ? 1.287 1.544 5.086 1 92 120 CYS A CA 1
ATOM 1005 C C . CYS A 1 120 ? 1.036 0.647 6.293 1 92 120 CYS A C 1
ATOM 1007 O O . CYS A 1 120 ? 1.337 -0.547 6.258 1 92 120 CYS A O 1
ATOM 1009 N N . MET A 1 121 ? 0.524 1.224 7.371 1 89.69 121 MET A N 1
ATOM 1010 C CA . MET A 1 121 ? 0.066 0.468 8.531 1 89.69 121 MET A CA 1
ATOM 1011 C C . MET A 1 121 ? -1.33 0.912 8.953 1 89.69 121 MET A C 1
ATOM 1013 O O . MET A 1 121 ? -1.735 2.043 8.68 1 89.69 121 MET A O 1
ATOM 1017 N N . PRO A 1 122 ? -2.029 -0.026 9.664 1 89.62 122 PRO A N 1
ATOM 1018 C CA . PRO A 1 122 ? -3.334 0.396 10.188 1 89.62 122 PRO A CA 1
ATOM 1019 C C . PRO A 1 122 ? -3.236 1.608 11.109 1 89.62 122 PRO A C 1
ATOM 1021 O O . PRO A 1 122 ? -2.307 1.702 11.914 1 89.62 122 PRO A O 1
ATOM 1024 N N . SER A 1 123 ? -4.223 2.453 11.008 1 89.56 123 SER A N 1
ATOM 1025 C CA . SER A 1 123 ? -4.207 3.732 11.711 1 89.56 123 SER A CA 1
ATOM 1026 C C . SER A 1 123 ? -4.086 3.533 13.219 1 89.56 123 SER A C 1
ATOM 1028 O O . SER A 1 123 ? -3.422 4.316 13.898 1 89.56 123 SER A O 1
ATOM 1030 N N . ARG A 1 124 ? -4.641 2.479 13.773 1 90.81 124 ARG A N 1
ATOM 1031 C CA . ARG A 1 124 ? -4.727 2.271 15.219 1 90.81 124 ARG A CA 1
ATOM 1032 C C . ARG A 1 124 ? -3.359 1.939 15.805 1 90.81 124 ARG A C 1
ATOM 1034 O O . ARG A 1 124 ? -3.154 2.057 17.016 1 90.81 124 ARG A O 1
ATOM 1041 N N . VAL A 1 125 ? -2.428 1.551 14.906 1 90.12 125 VAL A N 1
ATOM 1042 C CA . VAL A 1 125 ? -1.112 1.207 15.445 1 90.12 125 VAL A CA 1
ATOM 1043 C C . VAL A 1 125 ? -0.044 2.074 14.781 1 90.12 125 VAL A C 1
ATOM 1045 O O . VAL A 1 125 ? 1.153 1.858 14.984 1 90.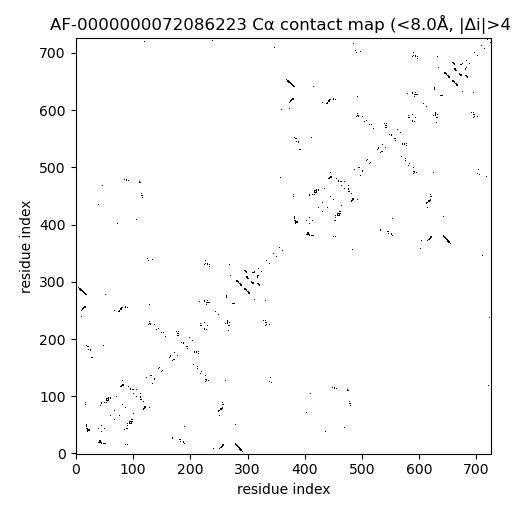12 125 VAL A O 1
ATOM 1048 N N . ASP A 1 126 ? -0.433 2.957 13.969 1 91.88 126 ASP A N 1
ATOM 1049 C CA . ASP A 1 126 ? 0.494 3.9 13.352 1 91.88 126 ASP A CA 1
ATOM 1050 C C . ASP A 1 126 ? 0.975 4.938 14.367 1 91.88 126 ASP A C 1
ATOM 1052 O O . ASP A 1 126 ? 0.313 5.957 14.578 1 91.88 126 ASP A O 1
ATOM 1056 N N . HIS A 1 127 ? 2.111 4.773 14.898 1 90.19 127 HIS A N 1
ATOM 1057 C CA . HIS A 1 127 ? 2.635 5.688 15.914 1 90.19 127 HIS A CA 1
ATOM 1058 C C . HIS A 1 127 ? 3.406 6.836 15.273 1 90.19 127 HIS A C 1
ATOM 1060 O O . HIS A 1 127 ? 3.785 7.789 15.953 1 90.19 127 HIS A O 1
ATOM 1066 N N . LEU A 1 128 ? 3.619 6.688 14.008 1 93.62 128 LEU A N 1
ATOM 1067 C CA . LEU A 1 128 ? 4.426 7.68 13.312 1 93.62 128 LEU A CA 1
ATOM 1068 C C . LEU A 1 128 ? 3.588 8.898 12.945 1 93.62 128 LEU A C 1
ATOM 1070 O O . LEU A 1 128 ? 3.98 10.039 13.219 1 93.62 128 LEU A O 1
ATOM 1074 N N . LEU A 1 129 ? 2.393 8.617 12.32 1 96.25 129 LEU A N 1
ATOM 1075 C CA . LEU A 1 129 ? 1.685 9.742 11.719 1 96.25 129 LEU A CA 1
ATOM 1076 C C . LEU A 1 129 ? 0.265 9.844 12.266 1 96.25 129 LEU A C 1
ATOM 1078 O O . LEU A 1 129 ? -0.49 10.742 11.883 1 96.25 129 LEU A O 1
ATOM 1082 N N . LYS A 1 130 ? -0.125 8.93 13.18 1 95.06 130 LYS A N 1
ATOM 1083 C CA . LYS A 1 130 ? -1.493 8.938 13.695 1 95.06 130 LYS A CA 1
ATOM 1084 C C . LYS A 1 130 ? -1.512 8.961 15.219 1 95.06 130 LYS A C 1
ATOM 1086 O O . LYS A 1 130 ? -1.923 7.988 15.852 1 95.06 130 LYS A O 1
ATOM 1091 N N . PRO A 1 131 ? -1.202 10.055 15.82 1 92.38 131 PRO A N 1
ATOM 1092 C CA . PRO A 1 131 ? -1.236 10.117 17.281 1 92.38 131 PRO A CA 1
ATOM 1093 C C . PRO A 1 131 ? -2.652 10.016 17.844 1 92.38 131 PRO A C 1
ATOM 1095 O O . PRO A 1 131 ? -2.834 9.625 19 1 92.38 131 PRO A O 1
ATOM 1098 N N . ASP A 1 132 ? -3.633 10.32 17.062 1 89.94 132 ASP A N 1
ATOM 1099 C CA . ASP A 1 132 ? -5.016 10.406 17.516 1 89.94 132 ASP A CA 1
ATOM 1100 C C . ASP A 1 132 ? -5.59 9.008 17.781 1 89.94 132 ASP A C 1
ATOM 1102 O O . ASP A 1 132 ? -6.734 8.875 18.219 1 89.94 132 ASP A O 1
ATOM 1106 N N . SER A 1 133 ? -4.863 7.984 17.562 1 87 133 SER A N 1
ATOM 1107 C CA . SER A 1 133 ? -5.277 6.645 17.953 1 87 133 SER A CA 1
ATOM 1108 C C . SER A 1 133 ? -4.738 6.285 19.328 1 87 133 SER A C 1
ATOM 1110 O O . SER A 1 133 ? -5.051 5.219 19.875 1 87 133 SER A O 1
ATOM 1112 N N . SER A 1 134 ? -3.965 7.098 19.922 1 91.31 134 SER A N 1
ATOM 1113 C CA . SER A 1 134 ? -3.354 6.91 21.234 1 91.31 134 SER A CA 1
ATOM 1114 C C . SER A 1 134 ? -4.297 7.352 22.344 1 91.31 134 SER A C 1
ATOM 1116 O O . SER A 1 134 ? -4.648 8.531 22.438 1 91.31 134 SER A O 1
ATOM 1118 N N . PRO A 1 135 ? -4.598 6.469 23.234 1 92 135 PRO A N 1
ATOM 1119 C CA . PRO A 1 135 ? -5.438 6.867 24.375 1 92 135 PRO A CA 1
ATOM 1120 C C . PRO A 1 135 ? -4.781 7.926 25.25 1 92 135 PRO A C 1
ATOM 1122 O O . PRO A 1 135 ? -5.461 8.828 25.75 1 92 135 PRO A O 1
ATOM 1125 N N . ILE A 1 136 ? -3.518 7.797 25.406 1 94.38 136 ILE A N 1
ATOM 1126 C CA . ILE A 1 136 ? -2.793 8.766 26.219 1 94.38 136 ILE A CA 1
ATOM 1127 C C . ILE A 1 136 ? -2.842 10.141 25.547 1 94.38 136 ILE A C 1
ATOM 1129 O O . ILE A 1 136 ? -3.086 11.148 26.203 1 94.38 136 ILE A O 1
ATOM 1133 N N . TYR A 1 137 ? -2.602 10.195 24.297 1 96.12 137 TYR A N 1
ATOM 1134 C CA . TYR A 1 137 ? -2.637 11.453 23.562 1 96.12 137 TYR A CA 1
ATOM 1135 C C . TYR A 1 137 ? -4.027 12.078 23.609 1 96.12 137 TYR A C 1
ATOM 1137 O O . TYR A 1 137 ? -4.164 13.281 23.828 1 96.12 137 TYR A O 1
ATOM 1145 N N . LEU A 1 138 ? -5.031 11.266 23.453 1 95.31 138 LEU A N 1
ATOM 1146 C CA . LEU A 1 138 ? -6.406 11.75 23.469 1 95.31 138 LEU A CA 1
ATOM 1147 C C . LEU A 1 138 ? -6.762 12.297 24.844 1 95.31 138 LEU A C 1
ATOM 1149 O O . LEU A 1 138 ? -7.457 13.312 24.969 1 95.31 138 LEU A O 1
ATOM 1153 N N . LYS A 1 139 ? -6.312 11.578 25.844 1 95.81 139 LYS A N 1
ATOM 1154 C CA . LYS A 1 139 ? -6.535 12.055 27.203 1 95.81 139 LYS A CA 1
ATOM 1155 C C . LYS A 1 139 ? -5.887 13.422 27.406 1 95.81 139 LYS A C 1
ATOM 1157 O O . LYS A 1 139 ? -6.504 14.328 27.984 1 95.81 139 LYS A O 1
ATOM 1162 N N . LEU A 1 140 ? -4.703 13.57 26.938 1 96.69 140 LEU A N 1
ATOM 1163 C CA . LEU A 1 140 ? -3.984 14.828 27.062 1 96.69 140 LEU A CA 1
ATOM 1164 C C . LEU A 1 140 ? -4.703 15.945 26.312 1 96.69 140 LEU A C 1
ATOM 1166 O O . LEU A 1 140 ? -4.793 17.078 26.797 1 96.69 140 LEU A O 1
ATOM 1170 N N . LEU A 1 141 ? -5.215 15.672 25.156 1 96 141 LEU A N 1
ATOM 1171 C CA . LEU A 1 141 ? -5.953 16.641 24.359 1 96 141 LEU A CA 1
ATOM 1172 C C . LEU A 1 141 ? -7.156 17.172 25.125 1 96 141 LEU A C 1
ATOM 1174 O O . LEU A 1 141 ? -7.387 18.391 25.172 1 96 141 LEU A O 1
ATOM 1178 N N . ASN A 1 142 ? -7.828 16.266 25.719 1 95 142 ASN A N 1
ATOM 1179 C CA . ASN A 1 142 ? -9.016 16.641 26.469 1 95 142 ASN A CA 1
ATOM 1180 C C . ASN A 1 142 ? -8.656 17.484 27.703 1 95 142 ASN A C 1
ATOM 1182 O O . ASN A 1 142 ? -9.367 18.438 28.031 1 95 142 ASN A O 1
ATOM 1186 N N . GLU A 1 143 ? -7.645 17.109 28.312 1 96.88 143 GLU A N 1
ATOM 1187 C CA . GLU A 1 143 ? -7.191 17.859 29.484 1 96.88 143 GLU A CA 1
ATOM 1188 C C . GLU A 1 143 ? -6.766 19.266 29.109 1 96.88 143 GLU A C 1
ATOM 1190 O O . GLU A 1 143 ? -7.113 20.234 29.797 1 96.88 143 GLU A O 1
ATOM 1195 N N . VAL A 1 144 ? -6.047 19.422 28.062 1 97.25 144 VAL A N 1
ATOM 1196 C CA . VAL A 1 144 ? -5.535 20.703 27.625 1 97.25 144 VAL A CA 1
ATOM 1197 C C . VAL A 1 144 ? -6.691 21.609 27.188 1 97.25 144 VAL A C 1
ATOM 1199 O O . VAL A 1 144 ? -6.68 22.812 27.438 1 97.25 144 VAL A O 1
ATOM 1202 N N . ARG A 1 145 ? -7.672 21.047 26.562 1 94.25 145 ARG A N 1
ATOM 1203 C CA . ARG A 1 145 ? -8.836 21.812 26.125 1 94.25 145 ARG A CA 1
ATOM 1204 C C . ARG A 1 145 ? -9.562 22.438 27.312 1 94.25 145 ARG A C 1
ATOM 1206 O O . ARG A 1 145 ? -10.18 23.5 27.188 1 94.25 145 ARG A O 1
ATOM 1213 N N . LYS A 1 146 ? -9.391 21.828 28.438 1 94.25 146 LYS A N 1
ATOM 1214 C CA . LYS A 1 146 ? -10.07 22.312 29.641 1 94.25 146 LYS A CA 1
ATOM 1215 C C . LYS A 1 146 ? -9.188 23.266 30.438 1 94.25 146 LYS A C 1
ATOM 1217 O O . LYS A 1 146 ? -9.617 23.828 31.438 1 94.25 146 LYS A O 1
ATOM 1222 N N . ASP A 1 147 ? -8.039 23.375 29.969 1 96.12 147 ASP A N 1
ATOM 1223 C CA . ASP A 1 147 ? -7.129 24.312 30.625 1 96.12 147 ASP A CA 1
ATOM 1224 C C . ASP A 1 147 ? -7.652 25.75 30.516 1 96.12 147 ASP A C 1
ATOM 1226 O O . ASP A 1 147 ? -8.156 26.156 29.469 1 96.12 147 ASP A O 1
ATOM 1230 N N . GLN A 1 148 ? -7.496 26.547 31.578 1 96.44 148 GLN A N 1
ATOM 1231 C CA . GLN A 1 148 ? -7.992 27.922 31.641 1 96.44 148 GLN A CA 1
ATOM 1232 C C . GLN A 1 148 ? -7.406 28.781 30.516 1 96.44 148 GLN A C 1
ATOM 1234 O O . GLN A 1 148 ? -8.086 29.656 29.984 1 96.44 148 GLN A O 1
ATOM 1239 N N . LYS A 1 149 ? -6.203 28.516 30.188 1 96.69 149 LYS A N 1
ATOM 1240 C CA . LYS A 1 149 ? -5.535 29.266 29.109 1 96.69 149 LYS A CA 1
ATOM 1241 C C . LYS A 1 149 ? -6.32 29.188 27.812 1 96.69 149 LYS A C 1
ATOM 1243 O O . LYS A 1 149 ? -6.543 30.203 27.156 1 96.69 149 LYS A O 1
ATOM 1248 N N . PHE A 1 150 ? -6.734 28.062 27.453 1 96.94 150 PHE A N 1
ATOM 1249 C CA . PHE A 1 150 ? -7.398 27.859 26.172 1 96.94 150 PHE A CA 1
ATOM 1250 C C . PHE A 1 150 ? -8.875 28.234 26.266 1 96.94 150 PHE A C 1
ATOM 1252 O O . PHE A 1 150 ? -9.469 28.703 25.281 1 96.94 150 PHE A O 1
ATOM 1259 N N . ILE A 1 151 ? -9.461 28.078 27.438 1 95.31 151 ILE A N 1
ATOM 1260 C CA . ILE A 1 151 ? -10.82 28.562 27.656 1 95.31 151 ILE A CA 1
ATOM 1261 C C . ILE A 1 151 ? -10.883 30.062 27.391 1 95.31 151 ILE A C 1
ATOM 1263 O O . ILE A 1 151 ? -11.766 30.547 26.672 1 95.31 151 ILE A O 1
ATOM 1267 N N . GLU A 1 152 ? -9.93 30.734 27.938 1 96.62 152 GLU A N 1
ATOM 1268 C CA . GLU A 1 152 ? -9.867 32.188 27.766 1 96.62 152 GLU A CA 1
ATOM 1269 C C . GLU A 1 152 ? -9.578 32.562 26.328 1 96.62 152 GLU A C 1
ATOM 1271 O O . GLU A 1 152 ? -10.141 33.531 25.812 1 96.62 152 GLU A O 1
ATOM 1276 N N . LYS A 1 153 ? -8.688 31.844 25.688 1 96 153 LYS A N 1
ATOM 1277 C CA . LYS A 1 153 ? -8.336 32.094 24.297 1 96 153 LYS A CA 1
ATOM 1278 C C . LYS A 1 153 ? -9.547 31.938 23.391 1 96 153 LYS A C 1
ATOM 1280 O O . LYS A 1 153 ? -9.656 32.625 22.359 1 96 153 LYS A O 1
ATOM 1285 N N . LEU A 1 154 ? -10.461 31.062 23.734 1 96.19 154 LEU A N 1
ATOM 1286 C CA . LEU A 1 154 ? -11.578 30.703 22.875 1 96.19 154 LEU A CA 1
ATOM 1287 C C . LEU A 1 154 ? -12.812 31.531 23.203 1 96.19 154 LEU A C 1
ATOM 1289 O O . LEU A 1 154 ? -13.766 31.594 22.422 1 96.19 154 LEU A O 1
ATOM 1293 N N . LYS A 1 155 ? -12.828 32.188 24.328 1 95.44 155 LYS A N 1
ATOM 1294 C CA . LYS A 1 155 ? -13.977 32.906 24.828 1 95.44 155 LYS A CA 1
ATOM 1295 C C . LYS A 1 155 ? -14.469 33.938 23.797 1 95.44 155 LYS A C 1
ATOM 1297 O O . LYS A 1 155 ? -15.672 34.031 23.547 1 95.44 155 LYS A O 1
ATOM 1302 N N . PRO A 1 156 ? -13.539 34.656 23.156 1 95.56 156 PRO A N 1
ATOM 1303 C CA . PRO A 1 156 ? -13.977 35.656 22.172 1 95.56 156 PRO A CA 1
ATOM 1304 C C . PRO A 1 156 ? -14.688 35.062 20.969 1 95.56 156 PRO A C 1
ATOM 1306 O O . PRO A 1 156 ? -15.352 35.75 20.219 1 95.56 156 PRO A O 1
ATOM 1309 N N . TYR A 1 157 ? -14.609 33.781 20.812 1 95.38 157 TYR A N 1
ATOM 1310 C CA . TYR A 1 157 ? -15.18 33.156 19.625 1 95.38 157 TYR A CA 1
ATOM 1311 C C . TYR A 1 157 ? -16.5 32.469 19.953 1 95.38 157 TYR A C 1
ATOM 1313 O O . TYR A 1 157 ? -17.031 31.688 19.156 1 95.38 157 TYR A O 1
ATOM 1321 N N . GLY A 1 158 ? -17.016 32.688 21.094 1 94.62 158 GLY A N 1
ATOM 1322 C CA . GLY A 1 158 ? -18.266 32.062 21.516 1 94.62 158 GLY A CA 1
ATOM 1323 C C . GLY A 1 158 ? -19.406 32.312 20.547 1 94.62 158 GLY A C 1
ATOM 1324 O O . GLY A 1 158 ? -20.234 31.422 20.328 1 94.62 158 GLY A O 1
ATOM 1325 N N . TYR A 1 159 ? -19.438 33.469 19.953 1 94.88 159 TYR A N 1
ATOM 1326 C CA . TYR A 1 159 ? -20.5 33.812 19.031 1 94.88 159 TYR A CA 1
ATOM 1327 C C . TYR A 1 159 ? -20.453 32.938 17.781 1 94.88 159 TYR A C 1
ATOM 1329 O O . TYR A 1 159 ? -21.484 32.719 17.141 1 94.88 159 TYR A O 1
ATOM 1337 N N . LEU A 1 160 ? -19.281 32.5 17.375 1 96.06 160 LEU A N 1
ATOM 1338 C CA . LEU A 1 160 ? -19.125 31.656 16.188 1 96.06 160 LEU A CA 1
ATOM 1339 C C . LEU A 1 160 ? -19.859 30.328 16.359 1 96.06 160 LEU A C 1
ATOM 1341 O O . LEU A 1 160 ? -20.484 29.828 15.422 1 96.06 160 LEU A O 1
ATOM 1345 N N . PHE A 1 161 ? -19.766 29.75 17.594 1 95.44 161 PHE A N 1
ATOM 1346 C CA . PHE A 1 161 ? -20.469 28.516 17.906 1 95.44 161 PHE A CA 1
ATOM 1347 C C . PHE A 1 161 ? -21.969 28.672 17.672 1 95.44 161 PHE A C 1
ATOM 1349 O O . PHE A 1 161 ? -22.594 27.859 16.984 1 95.44 161 PHE A O 1
ATOM 1356 N N . LYS A 1 162 ? -22.453 29.703 18.219 1 95.44 162 LYS A N 1
ATOM 1357 C CA . LYS A 1 162 ? -23.875 29.969 18.109 1 95.44 162 LYS A CA 1
ATOM 1358 C C . LYS A 1 162 ? -24.297 30.188 16.656 1 95.44 162 LYS A C 1
ATOM 1360 O O . LYS A 1 162 ? -25.281 29.609 16.188 1 95.44 162 LYS A O 1
ATOM 1365 N N . TYR A 1 163 ? -23.578 30.969 15.961 1 96.56 163 TYR A N 1
ATOM 1366 C CA . TYR A 1 163 ? -23.891 31.312 14.578 1 96.56 163 TYR A CA 1
ATOM 1367 C C . TYR A 1 163 ? -23.906 30.062 13.695 1 96.56 163 TYR A C 1
ATOM 1369 O O . TYR A 1 163 ? -24.859 29.844 12.945 1 96.56 163 TYR A O 1
ATOM 1377 N N . ILE A 1 164 ? -22.875 29.25 13.781 1 96.19 164 ILE A N 1
ATOM 1378 C CA . ILE A 1 164 ? -22.75 28.094 12.906 1 96.19 164 ILE A CA 1
ATOM 1379 C C . ILE A 1 164 ? -23.766 27.031 13.312 1 96.19 164 ILE A C 1
ATOM 1381 O O . ILE A 1 164 ? -24.375 26.391 12.453 1 96.19 164 ILE A O 1
ATOM 1385 N N . ASN A 1 165 ? -23.969 26.875 14.609 1 96.31 165 ASN A N 1
ATOM 1386 C CA . ASN A 1 165 ? -25 25.953 15.078 1 96.31 165 ASN A CA 1
ATOM 1387 C C . ASN A 1 165 ? -26.375 26.312 14.523 1 96.31 165 ASN A C 1
ATOM 1389 O O . ASN A 1 165 ? -27.109 25.438 14.055 1 96.31 165 ASN A O 1
ATOM 1393 N N . GLU A 1 166 ? -26.688 27.531 14.547 1 96.06 166 GLU A N 1
ATOM 1394 C CA . GLU A 1 166 ? -28 27.984 14.078 1 96.06 166 GLU A CA 1
ATOM 1395 C C . GLU A 1 166 ? -28.156 27.766 12.578 1 96.06 166 GLU A C 1
ATOM 1397 O O . GLU A 1 166 ? -29.25 27.469 12.102 1 96.06 166 GLU A O 1
ATOM 1402 N N . ASN A 1 167 ? -27.125 27.906 11.875 1 95.12 167 ASN A N 1
ATOM 1403 C CA . ASN A 1 167 ? -27.203 27.859 10.422 1 95.12 167 ASN A CA 1
ATOM 1404 C C . ASN A 1 167 ? -27.062 26.422 9.906 1 95.12 167 ASN A C 1
ATOM 1406 O O . ASN A 1 167 ? -27.406 26.141 8.758 1 95.12 167 ASN A O 1
ATOM 1410 N N . THR A 1 168 ? -26.531 25.562 10.648 1 94.25 168 THR A N 1
ATOM 1411 C CA . THR A 1 168 ? -26.25 24.219 10.148 1 94.25 168 THR A CA 1
ATOM 1412 C C . THR A 1 168 ? -27.109 23.188 10.867 1 94.25 168 THR A C 1
ATOM 1414 O O . THR A 1 168 ? -27.219 22.031 10.422 1 94.25 168 THR A O 1
ATOM 1417 N N . GLY A 1 169 ? -27.656 23.547 11.992 1 93.88 169 GLY A N 1
ATOM 1418 C CA . GLY A 1 169 ? -28.406 22.625 12.812 1 93.88 169 GLY A CA 1
ATOM 1419 C C . GLY A 1 169 ? -27.531 21.766 13.703 1 93.88 169 GLY A C 1
ATOM 1420 O O . GLY A 1 169 ? -28.016 20.875 14.398 1 93.88 169 GLY A O 1
ATOM 1421 N N . ALA A 1 170 ? -26.266 22.078 13.695 1 94.38 170 ALA A N 1
ATOM 1422 C CA . ALA A 1 170 ? -25.328 21.328 14.547 1 94.38 170 ALA A CA 1
ATOM 1423 C C . ALA A 1 170 ? -25.422 21.812 15.992 1 94.38 170 ALA A C 1
ATOM 1425 O O . ALA A 1 170 ? -26.188 22.719 16.312 1 94.38 170 ALA A O 1
ATOM 1426 N N . ASN A 1 171 ? -24.75 21.078 16.891 1 94.44 171 ASN A N 1
ATOM 1427 C CA . ASN A 1 171 ? -24.641 21.438 18.297 1 94.44 171 ASN A CA 1
ATOM 1428 C C . ASN A 1 171 ? -23.188 21.406 18.766 1 94.44 171 ASN A C 1
ATOM 1430 O O . ASN A 1 171 ? -22.859 20.719 19.734 1 94.44 171 ASN A O 1
ATOM 1434 N N . MET A 1 172 ? -22.453 22.234 18.062 1 93.44 172 MET A N 1
ATOM 1435 C CA . MET A 1 172 ? -21.016 22.234 18.312 1 93.44 172 MET A CA 1
ATOM 1436 C C . MET A 1 172 ? -20.703 22.953 19.625 1 93.44 172 MET A C 1
ATOM 1438 O O . MET A 1 172 ? -21.312 23.969 19.953 1 93.44 172 MET A O 1
ATOM 1442 N N . LYS A 1 173 ? -19.688 22.328 20.391 1 91.5 173 LYS A N 1
ATOM 1443 C CA . LYS A 1 173 ? -19.344 22.891 21.688 1 91.5 173 LYS A CA 1
ATOM 1444 C C . LYS A 1 173 ? -17.828 23.016 21.844 1 91.5 173 LYS A C 1
ATOM 1446 O O . LYS A 1 173 ? -17.344 23.734 22.719 1 91.5 173 LYS A O 1
ATOM 1451 N N . THR A 1 174 ? -17.109 22.406 20.984 1 93.88 174 THR A N 1
ATOM 1452 C CA . THR A 1 174 ? -15.664 22.391 21.141 1 93.88 174 THR A CA 1
ATOM 1453 C C . THR A 1 174 ? -14.977 23.031 19.922 1 93.88 174 THR A C 1
ATOM 1455 O O . THR A 1 174 ? -15.555 23.078 18.844 1 93.88 174 THR A O 1
ATOM 1458 N N . SER A 1 175 ? -13.719 23.453 20.141 1 95 175 SER A N 1
ATOM 1459 C CA . SER A 1 175 ? -12.93 24.016 19.062 1 95 175 SER A CA 1
ATOM 1460 C C . SER A 1 175 ? -12.641 22.984 17.984 1 95 175 SER A C 1
ATOM 1462 O O . SER A 1 175 ? -12.5 23.328 16.797 1 95 175 SER A O 1
ATOM 1464 N N . HIS A 1 176 ? -12.602 21.688 18.328 1 94.81 176 HIS A N 1
ATOM 1465 C CA . HIS A 1 176 ? -12.375 20.625 17.359 1 94.81 176 HIS A CA 1
ATOM 1466 C C . HIS A 1 176 ? -13.492 20.578 16.328 1 94.81 176 HIS A C 1
ATOM 1468 O O . HIS A 1 176 ? -13.234 20.359 15.141 1 94.81 176 HIS A O 1
ATOM 1474 N N . GLU A 1 177 ? -14.656 20.766 16.766 1 95.44 177 GLU A N 1
ATOM 1475 C CA . GLU A 1 177 ? -15.789 20.75 15.852 1 95.44 177 GLU A CA 1
ATOM 1476 C C . GLU A 1 177 ? -15.742 21.922 14.875 1 95.44 177 GLU A C 1
ATOM 1478 O O . GLU A 1 177 ? -16.109 21.781 13.703 1 95.44 177 GLU A O 1
ATOM 1483 N N . LEU A 1 178 ? -15.328 23.047 15.352 1 96.25 178 LEU A N 1
ATOM 1484 C CA . LEU A 1 178 ? -15.141 24.188 14.469 1 96.25 178 LEU A CA 1
ATOM 1485 C C . LEU A 1 178 ? -13.984 23.953 13.508 1 96.25 178 LEU A C 1
ATOM 1487 O O . LEU A 1 178 ? -14.016 24.406 12.359 1 96.25 178 LEU A O 1
ATOM 1491 N N . TYR A 1 179 ? -12.984 23.281 14.047 1 96.69 179 TYR A N 1
ATOM 1492 C CA . TYR A 1 179 ? -11.883 22.844 13.203 1 96.69 179 TYR A CA 1
ATOM 1493 C C . TYR A 1 179 ? -12.383 21.984 12.055 1 96.69 179 TYR A C 1
ATOM 1495 O O . TYR A 1 179 ? -11.961 22.172 10.906 1 96.69 179 TYR A O 1
ATOM 1503 N N . GLU A 1 180 ? -13.297 21.094 12.273 1 96.25 180 GLU A N 1
ATOM 1504 C CA . GLU A 1 180 ? -13.883 20.25 11.234 1 96.25 180 GLU A CA 1
ATOM 1505 C C . GLU A 1 180 ? -14.68 21.094 10.234 1 96.25 180 GLU A C 1
ATOM 1507 O O . GLU A 1 180 ? -14.648 20.828 9.031 1 96.25 180 GLU A O 1
ATOM 1512 N N . THR A 1 181 ? -15.383 22.047 10.781 1 96.12 181 THR A N 1
ATOM 1513 C CA . THR A 1 181 ? -16.156 22.938 9.922 1 96.12 181 THR A CA 1
ATOM 1514 C C . THR A 1 181 ? -15.227 23.703 8.984 1 96.12 181 THR A C 1
ATOM 1516 O O . THR A 1 181 ? -15.516 23.859 7.793 1 96.12 181 THR A O 1
ATOM 1519 N N . TYR A 1 182 ? -14.164 24.203 9.555 1 97.31 182 TYR A N 1
ATOM 1520 C CA . TYR A 1 182 ? -13.172 24.875 8.727 1 97.31 182 TYR A CA 1
ATOM 1521 C C . TYR A 1 182 ? -12.695 23.969 7.594 1 97.31 182 TYR A C 1
ATOM 1523 O O . TYR A 1 182 ? -12.633 24.391 6.438 1 97.31 182 TYR A O 1
ATOM 1531 N N . ASN A 1 183 ? -12.375 22.766 7.91 1 97.19 183 ASN A N 1
ATOM 1532 C CA . ASN A 1 183 ? -11.875 21.812 6.918 1 97.19 183 ASN A CA 1
ATOM 1533 C C . ASN A 1 183 ? -12.914 21.531 5.844 1 97.19 183 ASN A C 1
ATOM 1535 O O . ASN A 1 183 ? -12.578 21.328 4.676 1 97.19 183 ASN A O 1
ATOM 1539 N N . GLN A 1 184 ? -14.156 21.453 6.27 1 95.88 184 GLN A N 1
ATOM 1540 C CA . GLN A 1 184 ? -15.234 21.281 5.301 1 95.88 184 GLN A CA 1
ATOM 1541 C C . GLN A 1 184 ? -15.25 22.438 4.289 1 95.88 184 GLN A C 1
ATOM 1543 O O . GLN A 1 184 ? -15.352 22.203 3.082 1 95.88 184 GLN A O 1
ATOM 1548 N N . LEU A 1 185 ? -15.18 23.625 4.801 1 96.5 185 LEU A N 1
ATOM 1549 C CA . LEU A 1 185 ? -15.234 24.812 3.955 1 96.5 185 LEU A CA 1
ATOM 1550 C C . LEU A 1 185 ? -14.023 24.875 3.025 1 96.5 185 LEU A C 1
ATOM 1552 O O . LEU A 1 185 ? -14.156 25.219 1.851 1 96.5 185 LEU A O 1
ATOM 1556 N N . VAL A 1 186 ? -12.844 24.531 3.549 1 97.12 186 VAL A N 1
ATOM 1557 C CA . VAL A 1 186 ? -11.625 24.516 2.742 1 97.12 186 VAL A CA 1
ATOM 1558 C C . VAL A 1 186 ? -11.773 23.5 1.608 1 97.12 186 VAL A C 1
ATOM 1560 O O . VAL A 1 186 ? -11.414 23.781 0.464 1 97.12 186 VAL A O 1
ATOM 1563 N N . ALA A 1 187 ? -12.289 22.344 1.909 1 96.25 187 ALA A N 1
ATOM 1564 C CA . ALA A 1 187 ? -12.477 21.281 0.915 1 96.25 187 ALA A CA 1
ATOM 1565 C C . ALA A 1 187 ? -13.453 21.719 -0.172 1 96.25 187 ALA A C 1
ATOM 1567 O O . ALA A 1 187 ? -13.211 21.5 -1.36 1 96.25 187 ALA A O 1
ATOM 1568 N N . GLN A 1 188 ? -14.539 22.328 0.255 1 93.81 188 GLN A N 1
ATOM 1569 C CA . GLN A 1 188 ? -15.539 22.797 -0.701 1 93.81 188 GLN A CA 1
ATOM 1570 C C . GLN A 1 188 ? -14.984 23.891 -1.593 1 93.81 188 GLN A C 1
ATOM 1572 O O . GLN A 1 188 ? -15.211 23.906 -2.805 1 93.81 188 GLN A O 1
ATOM 1577 N N . LYS A 1 189 ? -14.289 24.766 -0.965 1 94 189 LYS A N 1
ATOM 1578 C CA . LYS A 1 189 ? -13.664 25.859 -1.715 1 94 189 LYS A CA 1
ATOM 1579 C C . LYS A 1 189 ? -12.648 25.312 -2.723 1 94 189 LYS A C 1
ATOM 1581 O O . LYS A 1 189 ? -12.641 25.734 -3.885 1 94 189 LYS A O 1
ATOM 1586 N N . ALA A 1 190 ? -11.844 24.391 -2.279 1 91.81 190 ALA A N 1
ATOM 1587 C CA . ALA A 1 190 ? -10.797 23.828 -3.121 1 91.81 190 ALA A CA 1
ATOM 1588 C C . ALA A 1 190 ? -11.391 23.016 -4.273 1 91.81 190 ALA A C 1
ATOM 1590 O O . ALA A 1 190 ? -10.797 22.938 -5.352 1 91.81 190 ALA A O 1
ATOM 1591 N N . SER A 1 191 ? -12.57 22.453 -4.066 1 87.31 191 SER A N 1
ATOM 1592 C CA . SER A 1 191 ? -13.234 21.641 -5.082 1 87.31 191 SER A CA 1
ATOM 1593 C C . SER A 1 191 ? -14.133 22.5 -5.977 1 87.31 191 SER A C 1
ATOM 1595 O O . SER A 1 191 ? -14.859 21.969 -6.82 1 87.31 191 SER A O 1
ATOM 1597 N N . LYS A 1 192 ? -14.141 23.75 -5.719 1 87.19 192 LYS A N 1
ATOM 1598 C CA . LYS A 1 192 ? -14.953 24.703 -6.473 1 87.19 192 LYS A CA 1
ATOM 1599 C C . LYS A 1 192 ? -16.438 24.344 -6.395 1 87.19 192 LYS A C 1
ATOM 1601 O O . LYS A 1 192 ? -17.156 24.422 -7.395 1 87.19 192 LYS A O 1
ATOM 1606 N N . LEU A 1 193 ? -16.75 23.844 -5.32 1 86 193 LEU A N 1
ATOM 1607 C CA . LEU A 1 193 ? -18.156 23.547 -5.031 1 86 193 LEU A CA 1
ATOM 1608 C C . LEU A 1 193 ? -18.828 24.719 -4.336 1 86 193 LEU A C 1
ATOM 1610 O O . LEU A 1 193 ? -18.172 25.562 -3.721 1 86 193 LEU A O 1
ATOM 1614 N N . PRO A 1 194 ? -20.141 24.766 -4.457 1 87.44 194 PRO A N 1
ATOM 1615 C CA . PRO A 1 194 ? -20.844 25.859 -3.805 1 87.44 194 PRO A CA 1
ATOM 1616 C C . PRO A 1 194 ? -20.656 25.875 -2.289 1 87.44 194 PRO A C 1
ATOM 1618 O O . PRO A 1 194 ? -20.656 24.812 -1.654 1 87.44 194 PRO A O 1
ATOM 1621 N N . LEU A 1 195 ? -20.469 27.094 -1.791 1 93.19 195 LEU A N 1
ATOM 1622 C CA . LEU A 1 195 ? -20.359 27.266 -0.347 1 93.19 195 LEU A CA 1
ATOM 1623 C C . LEU A 1 195 ? -21.734 27.531 0.266 1 93.19 195 LEU A C 1
ATOM 1625 O O . LEU A 1 195 ? -22.672 27.938 -0.43 1 93.19 195 LEU A O 1
ATOM 1629 N N . PRO A 1 196 ? -21.812 27.203 1.518 1 92.38 196 PRO A N 1
ATOM 1630 C CA . PRO A 1 196 ? -23.109 27.438 2.15 1 92.38 196 PRO A CA 1
ATOM 1631 C C . PRO A 1 196 ? -23.484 28.922 2.205 1 92.38 196 PRO A C 1
ATOM 1633 O O . PRO A 1 196 ? -22.594 29.781 2.164 1 92.38 196 PRO A O 1
ATOM 1636 N N . GLU A 1 197 ? -24.766 29.156 2.396 1 92.25 197 GLU A N 1
ATOM 1637 C CA . GLU A 1 197 ? -25.266 30.516 2.393 1 92.25 197 GLU A CA 1
ATOM 1638 C C . GLU A 1 197 ? -24.719 31.328 3.568 1 92.25 197 GLU A C 1
ATOM 1640 O O . GLU A 1 197 ? -24.5 32.531 3.459 1 92.25 197 GLU A O 1
ATOM 1645 N N . TRP A 1 198 ? -24.438 30.641 4.617 1 94.81 198 TRP A N 1
ATOM 1646 C CA . TRP A 1 198 ? -24.031 31.328 5.836 1 94.81 198 TRP A CA 1
ATOM 1647 C C . TRP A 1 198 ? -22.547 31.672 5.797 1 94.81 198 TRP A C 1
ATOM 1649 O O . TRP A 1 198 ? -22.031 32.344 6.684 1 94.81 198 TRP A O 1
ATOM 1659 N N . TYR A 1 199 ? -21.859 31.141 4.793 1 95.5 199 TYR A N 1
ATOM 1660 C CA . TYR A 1 199 ? -20.438 31.375 4.645 1 95.5 199 TYR A CA 1
ATOM 1661 C C . TYR A 1 199 ? -20.156 32.844 4.367 1 95.5 199 TYR A C 1
ATOM 1663 O O . TYR A 1 199 ? -20.859 33.5 3.586 1 95.5 199 TYR A O 1
ATOM 1671 N N . SER A 1 200 ? -19.109 33.406 4.973 1 96.62 200 SER A N 1
ATOM 1672 C CA . SER A 1 200 ? -18.5 34.688 4.645 1 96.62 200 SER A CA 1
ATOM 1673 C C . SER A 1 200 ? -16.984 34.656 4.879 1 96.62 200 SER A C 1
ATOM 1675 O O . SER A 1 200 ? -16.5 33.844 5.664 1 96.62 200 SER A O 1
ATOM 1677 N N . GLU A 1 201 ? -16.328 35.531 4.211 1 96.62 201 GLU A N 1
ATOM 1678 C CA . GLU A 1 201 ? -14.883 35.594 4.383 1 96.62 201 GLU A CA 1
ATOM 1679 C C . GLU A 1 201 ? -14.516 35.906 5.832 1 96.62 201 GLU A C 1
ATOM 1681 O O . GLU A 1 201 ? -13.5 35.406 6.34 1 96.62 201 GLU A O 1
ATOM 1686 N N . GLU A 1 202 ? -15.305 36.719 6.391 1 96.69 202 GLU A N 1
ATOM 1687 C CA . GLU A 1 202 ? -15.062 37.062 7.789 1 96.69 202 GLU A CA 1
ATOM 1688 C C . GLU A 1 202 ? -15.156 35.844 8.688 1 96.69 202 GLU A C 1
ATOM 1690 O O . GLU A 1 202 ? -14.297 35.625 9.547 1 96.69 202 GLU A O 1
ATOM 1695 N N . ILE A 1 203 ? -16.172 35.094 8.484 1 96.62 203 ILE A N 1
ATOM 1696 C CA . ILE A 1 203 ? -16.359 33.875 9.266 1 96.62 203 ILE A CA 1
ATOM 1697 C C . ILE A 1 203 ? -15.195 32.906 9.023 1 96.62 203 ILE A C 1
ATOM 1699 O O . ILE A 1 203 ? -14.672 32.312 9.961 1 96.62 203 ILE A O 1
ATOM 1703 N N . PHE A 1 204 ? -14.805 32.844 7.801 1 97.38 204 PHE A N 1
ATOM 1704 C CA . PHE A 1 204 ? -13.719 31.953 7.414 1 97.38 204 PHE A CA 1
ATOM 1705 C C . PHE A 1 204 ? -12.422 32.344 8.109 1 97.38 204 PHE A C 1
ATOM 1707 O O . PHE A 1 204 ? -11.688 31.5 8.602 1 97.38 204 PHE A O 1
ATOM 1714 N N . LEU A 1 205 ? -12.125 33.594 8.188 1 97.5 205 LEU A N 1
ATOM 1715 C CA . LEU A 1 205 ? -10.93 34.125 8.844 1 97.5 205 LEU A CA 1
ATOM 1716 C C . LEU A 1 205 ? -10.961 33.812 10.336 1 97.5 205 LEU A C 1
ATOM 1718 O O . LEU A 1 205 ? -9.93 33.469 10.93 1 97.5 205 LEU A O 1
ATOM 1722 N N . LYS A 1 206 ? -12.102 33.969 10.938 1 97.62 206 LYS A N 1
ATOM 1723 C CA . LYS A 1 206 ? -12.242 33.656 12.359 1 97.62 206 LYS A CA 1
ATOM 1724 C C . LYS A 1 206 ? -12.047 32.188 12.617 1 97.62 206 LYS A C 1
ATOM 1726 O O . LYS A 1 206 ? -11.477 31.797 13.648 1 97.62 206 LYS A O 1
ATOM 1731 N N . LEU A 1 207 ? -12.547 31.391 11.688 1 97.88 207 LEU A N 1
ATOM 1732 C CA . LEU A 1 207 ? -12.328 29.953 11.805 1 97.88 207 LEU A CA 1
ATOM 1733 C C . LEU A 1 207 ? -10.844 29.609 11.711 1 97.88 207 LEU A C 1
ATOM 1735 O O . LEU A 1 207 ? -10.367 28.703 12.391 1 97.88 207 LEU A O 1
ATOM 1739 N N . GLN A 1 208 ? -10.117 30.281 10.922 1 98.19 208 GLN A N 1
ATOM 1740 C CA . GLN A 1 208 ? -8.68 30.078 10.82 1 98.19 208 GLN A CA 1
ATOM 1741 C C . GLN A 1 208 ? -7.988 30.328 12.156 1 98.19 208 GLN A C 1
ATOM 1743 O O . GLN A 1 208 ? -7.051 29.625 12.523 1 98.19 208 GLN A O 1
ATOM 1748 N N . ASP A 1 209 ? -8.438 31.359 12.836 1 97.75 209 ASP A N 1
ATOM 1749 C CA . ASP A 1 209 ? -7.898 31.625 14.164 1 97.75 209 ASP A CA 1
ATOM 1750 C C . ASP A 1 209 ? -8.109 30.453 15.102 1 97.75 209 ASP A C 1
ATOM 1752 O O . ASP A 1 209 ? -7.219 30.094 15.875 1 97.75 209 ASP A O 1
ATOM 1756 N N . ILE A 1 210 ? -9.297 29.891 15 1 97.56 210 ILE A N 1
ATOM 1757 C CA . ILE A 1 210 ? -9.633 28.75 15.844 1 97.56 210 ILE A CA 1
ATOM 1758 C C . ILE A 1 210 ? -8.727 27.562 15.484 1 97.56 210 ILE A C 1
ATOM 1760 O O . ILE A 1 210 ? -8.266 26.844 16.375 1 97.56 210 ILE A O 1
ATOM 1764 N N . VAL A 1 211 ? -8.469 27.375 14.211 1 97.94 211 VAL A N 1
ATOM 1765 C CA . VAL A 1 211 ? -7.637 26.281 13.75 1 97.94 211 VAL A CA 1
ATOM 1766 C C . VAL A 1 211 ? -6.219 26.438 14.289 1 97.94 211 VAL A C 1
ATOM 1768 O O . VAL A 1 211 ? -5.594 25.469 14.711 1 97.94 211 VAL A O 1
ATOM 1771 N N . LYS A 1 212 ? -5.711 27.656 14.297 1 97.56 212 LYS A N 1
ATOM 1772 C CA . LYS A 1 212 ? -4.391 27.906 14.859 1 97.56 212 LYS A CA 1
ATOM 1773 C C . LYS A 1 212 ? -4.348 27.547 16.344 1 97.56 212 LYS A C 1
ATOM 1775 O O . LYS A 1 212 ? -3.365 26.984 16.812 1 97.56 212 LYS A O 1
ATOM 1780 N N . ILE A 1 213 ? -5.414 27.891 17.047 1 97.44 213 ILE A N 1
ATOM 1781 C CA . ILE A 1 213 ? -5.512 27.562 18.453 1 97.44 213 ILE A CA 1
ATOM 1782 C C . ILE A 1 213 ? -5.555 26.047 18.625 1 97.44 213 ILE A C 1
ATOM 1784 O O . ILE A 1 213 ? -4.914 25.5 19.531 1 97.44 213 ILE A O 1
ATOM 1788 N N . GLU A 1 214 ? -6.293 25.391 17.766 1 97.06 214 GLU A N 1
ATOM 1789 C CA . GLU A 1 214 ? -6.383 23.938 17.828 1 97.06 214 GLU A CA 1
ATOM 1790 C C . GLU A 1 214 ? -5.016 23.297 17.656 1 97.06 214 GLU A C 1
ATOM 1792 O O . GLU A 1 214 ? -4.715 22.281 18.297 1 97.06 214 GLU A O 1
ATOM 1797 N N . TYR A 1 215 ? -4.199 23.812 16.781 1 97.62 215 TYR A N 1
ATOM 1798 C CA . TYR A 1 215 ? -2.859 23.281 16.594 1 97.62 215 TYR A CA 1
ATOM 1799 C C . TYR A 1 215 ? -2.006 23.484 17.844 1 97.62 215 TYR A C 1
ATOM 1801 O O . TYR A 1 215 ? -1.144 22.672 18.156 1 97.62 215 TYR A O 1
ATOM 1809 N N . GLU A 1 216 ? -2.223 24.594 18.531 1 97.38 216 GLU A N 1
ATOM 1810 C CA . GLU A 1 216 ? -1.547 24.812 19.797 1 97.38 216 GLU A CA 1
ATOM 1811 C C . GLU A 1 216 ? -1.993 23.781 20.844 1 97.38 216 GLU A C 1
ATOM 1813 O O . GLU A 1 216 ? -1.17 23.234 21.578 1 97.38 216 GLU A O 1
ATOM 1818 N N . ILE A 1 217 ? -3.27 23.547 20.844 1 97.62 217 ILE A N 1
ATOM 1819 C CA . ILE A 1 217 ? -3.842 22.578 21.781 1 97.62 217 ILE A CA 1
ATOM 1820 C C . ILE A 1 217 ? -3.246 21.203 21.531 1 97.62 217 ILE A C 1
ATOM 1822 O O . ILE A 1 217 ? -2.922 20.469 22.484 1 97.62 217 ILE A O 1
ATOM 1826 N N . ARG A 1 218 ? -2.996 20.859 20.328 1 97.25 218 ARG A N 1
ATOM 1827 C CA . ARG A 1 218 ? -2.539 19.531 19.922 1 97.25 218 ARG A CA 1
ATOM 1828 C C . ARG A 1 218 ? -1.078 19.312 20.297 1 97.25 218 ARG A C 1
ATOM 1830 O O . ARG A 1 218 ? -0.6 18.172 20.328 1 97.25 218 ARG A O 1
ATOM 1837 N N . SER A 1 219 ? -0.361 20.375 20.609 1 97.69 219 SER A N 1
ATOM 1838 C CA . SER A 1 219 ? 1.068 20.281 20.891 1 97.69 219 SER A CA 1
ATOM 1839 C C . SER A 1 219 ? 1.46 21.188 22.047 1 97.69 219 SER A C 1
ATOM 1841 O O . SER A 1 219 ? 2.506 21.844 22 1 97.69 219 SER A O 1
ATOM 1843 N N . TYR A 1 220 ? 0.602 21.219 23.016 1 97.69 220 TYR A N 1
ATOM 1844 C CA . TYR A 1 220 ? 0.798 22.156 24.109 1 97.69 220 TYR A CA 1
ATOM 1845 C C . TYR A 1 220 ? 1.811 21.609 25.109 1 97.69 220 TYR A C 1
ATOM 1847 O O . TYR A 1 220 ? 2.746 22.312 25.5 1 97.69 220 TYR A O 1
ATOM 1855 N N . THR A 1 221 ? 1.672 20.391 25.609 1 97.69 221 THR A N 1
ATOM 1856 C CA . THR A 1 221 ? 2.59 19.812 26.578 1 97.69 221 THR A CA 1
ATOM 1857 C C . THR A 1 221 ? 3.768 19.141 25.875 1 97.69 221 THR A C 1
ATOM 1859 O O . THR A 1 221 ? 3.691 18.828 24.688 1 97.69 221 THR A O 1
ATOM 1862 N N . LEU A 1 222 ? 4.797 18.922 26.656 1 97.75 222 LEU A N 1
ATOM 1863 C CA . LEU A 1 222 ? 5.969 18.266 26.094 1 97.75 222 LEU A CA 1
ATOM 1864 C C . LEU A 1 222 ? 5.625 16.844 25.641 1 97.75 222 LEU A C 1
ATOM 1866 O O . LEU A 1 222 ? 6.102 16.391 24.609 1 97.75 222 LEU A O 1
ATOM 1870 N N . LEU A 1 223 ? 4.84 16.156 26.406 1 97.44 223 LEU A N 1
ATOM 1871 C CA . LEU A 1 223 ? 4.453 14.797 26.047 1 97.44 223 LEU A CA 1
ATOM 1872 C C . LEU A 1 223 ? 3.646 14.797 24.75 1 97.44 223 LEU A C 1
ATOM 1874 O O . LEU A 1 223 ? 3.824 13.914 23.906 1 97.44 223 LEU A O 1
ATOM 1878 N N . GLN A 1 224 ? 2.775 15.766 24.578 1 97.69 224 GLN A N 1
ATOM 1879 C CA . GLN A 1 224 ? 2.037 15.875 23.328 1 97.69 224 GLN A CA 1
ATOM 1880 C C . GLN A 1 224 ? 2.979 16.125 22.156 1 97.69 224 GLN A C 1
ATOM 1882 O O . GLN A 1 224 ? 2.811 15.531 21.078 1 97.69 224 GLN A O 1
ATOM 1887 N N . LYS A 1 225 ? 3.945 16.984 22.375 1 98.06 225 LYS A N 1
ATOM 1888 C CA . LYS A 1 225 ? 4.926 17.25 21.328 1 98.06 225 LYS A CA 1
ATOM 1889 C C . LYS A 1 225 ? 5.684 15.984 20.953 1 98.06 225 LYS A C 1
ATOM 1891 O O . LYS A 1 225 ? 5.922 15.719 19.766 1 98.06 225 LYS A O 1
ATOM 1896 N N . ARG A 1 226 ? 6.008 15.18 21.906 1 97.88 226 ARG A N 1
ATOM 1897 C CA . ARG A 1 226 ? 6.727 13.938 21.672 1 97.88 226 ARG A CA 1
ATOM 1898 C C . ARG A 1 226 ? 5.859 12.945 20.891 1 97.88 226 ARG A C 1
ATOM 1900 O O . ARG A 1 226 ? 6.348 12.242 20 1 97.88 226 ARG A O 1
ATOM 1907 N N . LEU A 1 227 ? 4.555 12.898 21.125 1 96.62 227 LEU A N 1
ATOM 1908 C CA . LEU A 1 227 ? 3.658 11.891 20.562 1 96.62 227 LEU A CA 1
ATOM 1909 C C . LEU A 1 227 ? 3.125 12.344 19.203 1 96.62 227 LEU A C 1
ATOM 1911 O O . LEU A 1 227 ? 2.584 11.531 18.453 1 96.62 227 LEU A O 1
ATOM 1915 N N . ASN A 1 228 ? 3.168 13.539 18.859 1 94.19 228 ASN A N 1
ATOM 1916 C CA . ASN A 1 228 ? 2.604 14.078 17.625 1 94.19 228 ASN A CA 1
ATOM 1917 C C . ASN A 1 228 ? 3.695 14.453 16.625 1 94.19 228 ASN A C 1
ATOM 1919 O O . ASN A 1 228 ? 3.836 13.812 15.578 1 94.19 228 ASN A O 1
ATOM 1923 N N . GLY A 1 229 ? 4.625 15.406 16.922 1 96.06 229 GLY A N 1
ATOM 1924 C CA . GLY A 1 229 ? 5.746 15.82 16.109 1 96.06 229 GLY A CA 1
ATOM 1925 C C . GLY A 1 229 ? 7.031 15.07 16.422 1 96.06 229 GLY A C 1
ATOM 1926 O O . GLY A 1 229 ? 7.848 14.828 15.539 1 96.06 229 GLY A O 1
ATOM 1927 N N . GLY A 1 230 ? 7.148 14.641 17.562 1 97.62 230 GLY A N 1
ATOM 1928 C CA . GLY A 1 230 ? 8.359 13.977 18.016 1 97.62 230 GLY A CA 1
ATOM 1929 C C . GLY A 1 230 ? 8.586 12.625 17.359 1 97.62 230 GLY A C 1
ATOM 1930 O O . GLY A 1 230 ? 9.727 12.203 17.188 1 97.62 230 GLY A O 1
ATOM 1931 N N . THR A 1 231 ? 7.527 11.984 17.031 1 95.94 231 THR A N 1
ATOM 1932 C CA . THR A 1 231 ? 7.648 10.672 16.391 1 95.94 231 THR A CA 1
ATOM 1933 C C . THR A 1 231 ? 8.289 10.805 15.016 1 95.94 231 THR A C 1
ATOM 1935 O O . THR A 1 231 ? 9.094 9.961 14.617 1 95.94 231 THR A O 1
ATOM 1938 N N . ILE A 1 232 ? 7.949 11.836 14.273 1 96.94 232 ILE A N 1
ATOM 1939 C CA . ILE A 1 232 ? 8.531 12.102 12.961 1 96.94 232 ILE A CA 1
ATOM 1940 C C . ILE A 1 232 ? 10.008 12.453 13.117 1 96.94 232 ILE A C 1
ATOM 1942 O O . ILE A 1 232 ? 10.852 11.953 12.367 1 96.94 232 ILE A O 1
ATOM 1946 N N . ILE A 1 233 ? 10.266 13.273 14.086 1 98.25 233 ILE A N 1
ATOM 1947 C CA . ILE A 1 233 ? 11.641 13.68 14.375 1 98.25 233 ILE A CA 1
ATOM 1948 C C . ILE A 1 233 ? 12.484 12.445 14.695 1 98.25 233 ILE A C 1
ATOM 1950 O O . ILE A 1 233 ? 13.57 12.273 14.148 1 98.25 233 ILE A O 1
ATOM 1954 N N . LYS A 1 234 ? 11.961 11.648 15.547 1 97.19 234 LYS A N 1
ATOM 1955 C CA . LYS A 1 234 ? 12.656 10.422 15.906 1 97.19 234 LYS A CA 1
ATOM 1956 C C . LYS A 1 234 ? 12.914 9.547 14.68 1 97.19 234 LYS A C 1
ATOM 1958 O O . LYS A 1 234 ? 14.016 9.023 14.5 1 97.19 234 LYS A O 1
ATOM 1963 N N . ARG A 1 235 ? 11.914 9.414 13.891 1 95.94 235 ARG A N 1
ATOM 1964 C CA . ARG A 1 235 ? 12.023 8.578 12.703 1 95.94 235 ARG A CA 1
ATOM 1965 C C . ARG A 1 235 ? 13.133 9.078 11.781 1 95.94 235 ARG A C 1
ATOM 1967 O O . ARG A 1 235 ? 13.906 8.289 11.234 1 95.94 235 ARG A O 1
ATOM 1974 N N . PHE A 1 236 ? 13.195 10.352 11.562 1 97.44 236 PHE A N 1
ATOM 1975 C CA . PHE A 1 236 ? 14.219 10.93 10.703 1 97.44 236 PHE A CA 1
ATOM 1976 C C . PHE A 1 236 ? 15.609 10.602 11.219 1 97.44 236 PHE A C 1
ATOM 1978 O O . PHE A 1 236 ? 16.516 10.32 10.438 1 97.44 236 PHE A O 1
ATOM 1985 N N . ILE A 1 237 ? 15.781 10.609 12.531 1 97.12 237 ILE A N 1
ATOM 1986 C CA . ILE A 1 237 ? 17.062 10.273 13.125 1 97.12 237 ILE A CA 1
ATOM 1987 C C . ILE A 1 237 ? 17.328 8.781 12.953 1 97.12 237 ILE A C 1
ATOM 1989 O O . ILE A 1 237 ? 18.453 8.375 12.609 1 97.12 237 ILE A O 1
ATOM 1993 N N . GLU A 1 238 ? 16.312 8.023 13.195 1 95.06 238 GLU A N 1
ATOM 1994 C CA . GLU A 1 238 ? 16.453 6.578 13.023 1 95.06 238 GLU A CA 1
ATOM 1995 C C . GLU A 1 238 ? 16.859 6.227 11.594 1 95.06 238 GLU A C 1
ATOM 1997 O O . GLU A 1 238 ? 17.672 5.332 11.375 1 95.06 238 GLU A O 1
ATOM 2002 N N . ASN A 1 239 ? 16.234 6.895 10.633 1 96.19 239 ASN A N 1
ATOM 2003 C CA . ASN A 1 239 ? 16.594 6.66 9.234 1 96.19 239 ASN A CA 1
ATOM 2004 C C . ASN A 1 239 ? 18.078 6.898 8.984 1 96.19 239 ASN A C 1
ATOM 2006 O O . ASN A 1 239 ? 18.719 6.156 8.242 1 96.19 239 ASN A O 1
ATOM 2010 N N . ILE A 1 240 ? 18.594 7.965 9.547 1 96.31 240 ILE A N 1
ATOM 2011 C CA . ILE A 1 240 ? 20 8.305 9.375 1 96.31 240 ILE A CA 1
ATOM 2012 C C . ILE A 1 240 ? 20.859 7.168 9.914 1 96.31 240 ILE A C 1
ATOM 2014 O O . ILE A 1 240 ? 21.812 6.742 9.258 1 96.31 240 ILE A O 1
ATOM 2018 N N . ILE A 1 241 ? 20.5 6.668 11.047 1 93.75 241 ILE A N 1
ATOM 2019 C CA . ILE A 1 241 ? 21.266 5.602 11.688 1 93.75 241 ILE A CA 1
ATOM 2020 C C . ILE A 1 241 ? 21.156 4.324 10.859 1 93.75 241 ILE A C 1
ATOM 2022 O O . ILE A 1 241 ? 22.172 3.678 10.57 1 93.75 241 ILE A O 1
ATOM 2026 N N . ILE A 1 242 ? 20 4.016 10.445 1 92.5 242 ILE A N 1
ATOM 2027 C CA . ILE A 1 242 ? 19.75 2.805 9.672 1 92.5 242 ILE A CA 1
ATOM 2028 C C . ILE A 1 242 ? 20.484 2.883 8.336 1 92.5 242 ILE A C 1
ATOM 2030 O O . ILE A 1 242 ? 21.094 1.905 7.902 1 92.5 242 ILE A O 1
ATOM 2034 N N . ASN A 1 243 ? 20.406 4.02 7.727 1 92.56 243 ASN A N 1
ATOM 2035 C CA . ASN A 1 243 ? 21.047 4.207 6.43 1 92.56 243 ASN A CA 1
ATOM 2036 C C . ASN A 1 243 ? 22.547 4.027 6.516 1 92.56 243 ASN A C 1
ATOM 2038 O O . ASN A 1 243 ? 23.188 3.557 5.566 1 92.56 243 ASN A O 1
ATOM 2042 N N . ALA A 1 244 ? 23.156 4.445 7.582 1 90.38 244 ALA A N 1
ATOM 2043 C CA . ALA A 1 244 ? 24.594 4.336 7.758 1 90.38 244 ALA A CA 1
ATOM 2044 C C . ALA A 1 244 ? 25.047 2.873 7.777 1 90.38 244 ALA A C 1
ATOM 2046 O O . ALA A 1 244 ? 26.172 2.553 7.395 1 90.38 244 ALA A O 1
ATOM 2047 N N . ALA A 1 245 ? 24.141 2.021 8.102 1 89.56 245 ALA A N 1
ATOM 2048 C CA . ALA A 1 245 ? 24.469 0.604 8.234 1 89.56 245 ALA A CA 1
ATOM 2049 C C . ALA A 1 245 ? 24.094 -0.165 6.973 1 89.56 245 ALA A C 1
ATOM 2051 O O . ALA A 1 245 ? 24.469 -1.334 6.82 1 89.56 245 ALA A O 1
ATOM 2052 N N . ARG A 1 246 ? 23.422 0.455 6.094 1 88.56 246 ARG A N 1
ATOM 2053 C CA . ARG A 1 246 ? 22.969 -0.211 4.875 1 88.56 246 ARG A CA 1
ATOM 2054 C C . ARG A 1 246 ? 24.094 -0.29 3.848 1 88.56 246 ARG A C 1
ATOM 2056 O O . ARG A 1 246 ? 24.875 0.65 3.707 1 88.56 246 ARG A O 1
ATOM 2063 N N . ARG A 1 247 ? 24.109 -1.511 3.123 1 85.06 247 ARG A N 1
ATOM 2064 C CA . ARG A 1 247 ? 25.047 -1.645 2.016 1 85.06 247 ARG A CA 1
ATOM 2065 C C . ARG A 1 247 ? 24.75 -0.625 0.921 1 85.06 247 ARG A C 1
ATOM 2067 O O . ARG A 1 247 ? 25.656 0.037 0.42 1 85.06 247 ARG A O 1
ATOM 2074 N N . ASN A 1 248 ? 23.516 -0.483 0.577 1 88.06 248 ASN A N 1
ATOM 2075 C CA . ASN A 1 248 ? 23.016 0.522 -0.356 1 88.06 248 ASN A CA 1
ATOM 2076 C C . ASN A 1 248 ? 22.078 1.506 0.33 1 88.06 248 ASN A C 1
ATOM 2078 O O . ASN A 1 248 ? 20.859 1.303 0.343 1 88.06 248 ASN A O 1
ATOM 2082 N N . PRO A 1 249 ? 22.609 2.555 0.803 1 92.81 249 PRO A N 1
ATOM 2083 C CA . PRO A 1 249 ? 21.797 3.498 1.568 1 92.81 249 PRO A CA 1
ATOM 2084 C C . PRO A 1 249 ? 20.688 4.137 0.729 1 92.81 249 PRO A C 1
ATOM 2086 O O . PRO A 1 249 ? 20.891 4.43 -0.45 1 92.81 249 PRO A O 1
ATOM 2089 N N . ARG A 1 250 ? 19.594 4.332 1.409 1 95.81 250 ARG A N 1
ATOM 2090 C CA . ARG A 1 250 ? 18.516 5.078 0.756 1 95.81 250 ARG A CA 1
ATOM 2091 C C . ARG A 1 250 ? 18.922 6.535 0.536 1 95.81 250 ARG A C 1
ATOM 2093 O O . ARG A 1 250 ? 19.688 7.098 1.325 1 95.81 250 ARG A O 1
ATOM 2100 N N . LYS A 1 251 ? 18.391 7.066 -0.487 1 97.62 251 LYS A N 1
ATOM 2101 C CA . LYS A 1 251 ? 18.672 8.469 -0.776 1 97.62 251 LYS A CA 1
ATOM 2102 C C . LYS A 1 251 ? 17.547 9.367 -0.278 1 97.62 251 LYS A C 1
ATOM 2104 O O . LYS A 1 251 ? 17.781 10.523 0.088 1 97.62 251 LYS A O 1
ATOM 2109 N N . ILE A 1 252 ? 16.312 8.812 -0.252 1 98.44 252 ILE A N 1
ATOM 2110 C CA . ILE A 1 252 ? 15.188 9.672 0.079 1 98.44 252 ILE A CA 1
ATOM 2111 C C . ILE A 1 252 ? 14.109 8.852 0.788 1 98.44 252 ILE A C 1
ATOM 2113 O O . ILE A 1 252 ? 13.836 7.711 0.411 1 98.44 252 ILE A O 1
ATOM 2117 N N . TYR A 1 253 ? 13.555 9.375 1.839 1 98.12 253 TYR A N 1
ATOM 2118 C CA . TYR A 1 253 ? 12.383 8.867 2.537 1 98.12 253 TYR A CA 1
ATOM 2119 C C . TYR A 1 253 ? 11.18 9.789 2.338 1 98.12 253 TYR A C 1
ATOM 2121 O O . TYR A 1 253 ? 11.297 11.008 2.479 1 98.12 253 TYR A O 1
ATOM 2129 N N . LEU A 1 254 ? 10.078 9.211 1.974 1 98.69 254 LEU A N 1
ATOM 2130 C CA . LEU A 1 254 ? 8.852 9.977 1.75 1 98.69 254 LEU A CA 1
ATOM 2131 C C . LEU A 1 254 ? 7.75 9.531 2.705 1 98.69 254 LEU A C 1
ATOM 2133 O O . LEU A 1 254 ? 7.512 8.328 2.867 1 98.69 254 LEU A O 1
ATOM 2137 N N . TYR A 1 255 ? 7.102 10.484 3.311 1 98.5 255 TYR A N 1
ATOM 2138 C CA . TYR A 1 255 ? 6.008 10.227 4.242 1 98.5 255 TYR A CA 1
ATOM 2139 C C . TYR A 1 255 ? 4.77 11.031 3.865 1 98.5 255 TYR A C 1
ATOM 2141 O O . TYR A 1 255 ? 4.785 12.266 3.893 1 98.5 255 TYR A O 1
ATOM 2149 N N . SER A 1 256 ? 3.727 10.312 3.506 1 98.75 256 SER A N 1
ATOM 2150 C CA . SER A 1 256 ? 2.457 10.93 3.133 1 98.75 256 SER A CA 1
ATOM 2151 C C . SER A 1 256 ? 1.494 10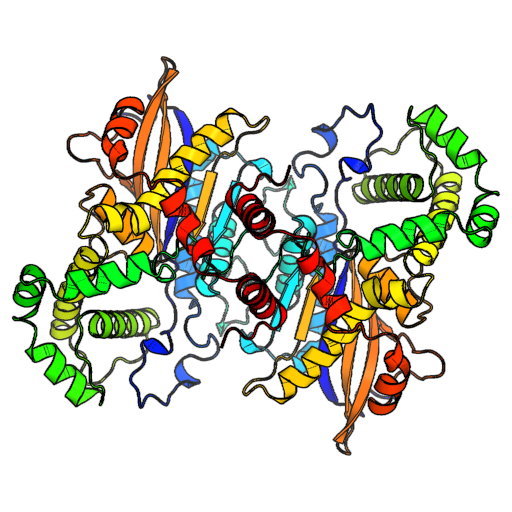.969 4.316 1 98.75 256 SER A C 1
ATOM 2153 O O . SER A 1 256 ? 1.116 9.922 4.848 1 98.75 256 SER A O 1
ATOM 2155 N N . GLY A 1 257 ? 1.146 12.156 4.699 1 98.44 257 GLY A N 1
ATOM 2156 C CA . GLY A 1 257 ? 0.292 12.297 5.867 1 98.44 257 GLY A CA 1
ATOM 2157 C C . GLY A 1 257 ? -0.711 13.43 5.742 1 98.44 257 GLY A C 1
ATOM 2158 O O . GLY A 1 257 ? -1.333 13.602 4.691 1 98.44 257 GLY A O 1
ATOM 2159 N N . HIS A 1 258 ? -0.932 14.094 6.84 1 98.25 258 HIS A N 1
ATOM 2160 C CA . HIS A 1 258 ? -2.002 15.07 6.984 1 98.25 258 HIS A CA 1
ATOM 2161 C C . HIS A 1 258 ? -1.46 16.406 7.477 1 98.25 258 HIS A C 1
ATOM 2163 O O . HIS A 1 258 ? -0.277 16.516 7.805 1 98.25 258 HIS A O 1
ATOM 2169 N N . GLU A 1 259 ? -2.352 17.422 7.473 1 98 259 GLU A N 1
ATOM 2170 C CA . GLU A 1 259 ? -1.978 18.75 7.953 1 98 259 GLU A CA 1
ATOM 2171 C C . GLU A 1 259 ? -1.539 18.703 9.414 1 98 259 GLU A C 1
ATOM 2173 O O . GLU A 1 259 ? -0.671 19.469 9.828 1 98 259 GLU A O 1
ATOM 2178 N N . VAL A 1 260 ? -2.135 17.828 10.164 1 97.38 260 VAL A N 1
ATOM 2179 C CA . VAL A 1 260 ? -1.836 17.766 11.586 1 97.38 260 VAL A CA 1
ATOM 2180 C C . VAL A 1 260 ? -0.409 17.25 11.797 1 97.38 260 VAL A C 1
ATOM 2182 O O . VAL A 1 260 ? 0.235 17.578 12.789 1 97.38 260 VAL A O 1
ATOM 2185 N N . ASN A 1 261 ? 0.088 16.469 10.883 1 98.25 261 ASN A N 1
ATOM 2186 C CA . ASN A 1 261 ? 1.471 16 10.977 1 98.25 261 ASN A CA 1
ATOM 2187 C C . ASN A 1 261 ? 2.455 17.156 10.75 1 98.25 261 ASN A C 1
ATOM 2189 O O . ASN A 1 261 ? 3.445 17.281 11.469 1 98.25 261 ASN A O 1
ATOM 2193 N N . ILE A 1 262 ? 2.137 17.938 9.75 1 98.56 262 ILE A N 1
ATOM 2194 C CA . ILE A 1 262 ? 2.965 19.109 9.461 1 98.56 262 ILE A CA 1
ATOM 2195 C C . ILE A 1 262 ? 2.918 20.078 10.648 1 98.56 262 ILE A C 1
ATOM 2197 O O . ILE A 1 262 ? 3.959 20.531 11.125 1 98.56 262 ILE A O 1
ATOM 2201 N N . ALA A 1 263 ? 1.723 20.344 11.125 1 98.31 263 ALA A N 1
ATOM 2202 C CA . ALA A 1 263 ? 1.555 21.25 12.258 1 98.31 263 ALA A CA 1
ATOM 2203 C C . ALA A 1 263 ? 2.305 20.734 13.484 1 98.31 263 ALA A C 1
ATOM 2205 O O . ALA A 1 263 ? 2.902 21.516 14.227 1 98.31 263 ALA A O 1
ATOM 2206 N N . GLY A 1 264 ? 2.223 19.422 13.703 1 98.06 264 GLY A N 1
ATOM 2207 C CA . GLY A 1 264 ? 2.936 18.828 14.82 1 98.06 264 GLY A CA 1
ATOM 2208 C C . GLY A 1 264 ? 4.438 19.031 14.742 1 98.06 264 GLY A C 1
ATOM 2209 O O . GLY A 1 264 ? 5.074 19.359 15.75 1 98.06 264 GLY A O 1
ATOM 2210 N N . LEU A 1 265 ? 4.992 18.844 13.602 1 98.19 265 LEU A N 1
ATOM 2211 C CA . LEU A 1 265 ? 6.426 19.031 13.391 1 98.19 265 LEU A CA 1
ATOM 2212 C C . LEU A 1 265 ? 6.809 20.5 13.609 1 98.19 265 LEU A C 1
ATOM 2214 O O . LEU A 1 265 ? 7.816 20.781 14.258 1 98.19 265 LEU A O 1
ATOM 2218 N N . VAL A 1 266 ? 6.02 21.359 13.07 1 98.19 266 VAL A N 1
ATOM 2219 C CA . VAL A 1 266 ? 6.254 22.797 13.18 1 98.19 266 VAL A CA 1
ATOM 2220 C C . VAL A 1 266 ? 6.25 23.219 14.648 1 98.19 266 VAL A C 1
ATOM 2222 O O . VAL A 1 266 ? 7.129 23.953 15.094 1 98.19 266 VAL A O 1
ATOM 2225 N N . LYS A 1 267 ? 5.281 22.734 15.398 1 97.81 267 LYS A N 1
ATOM 2226 C CA . LYS A 1 267 ? 5.172 23.078 16.812 1 97.81 267 LYS A CA 1
ATOM 2227 C C . LYS A 1 267 ? 6.301 22.453 17.625 1 97.81 267 LYS A C 1
ATOM 2229 O O . LYS A 1 267 ? 6.848 23.094 18.531 1 97.81 267 LYS A O 1
ATOM 2234 N N . ALA A 1 268 ? 6.605 21.234 17.281 1 98.06 268 ALA A N 1
ATOM 2235 C CA . ALA A 1 268 ? 7.66 20.531 18.016 1 98.06 268 ALA A CA 1
ATOM 2236 C C . ALA A 1 268 ? 9 21.234 17.844 1 98.06 268 ALA A C 1
ATOM 2238 O O . ALA A 1 268 ? 9.727 21.453 18.812 1 98.06 268 ALA A O 1
ATOM 2239 N N . LEU A 1 269 ? 9.305 21.703 16.656 1 98.19 269 LEU A N 1
ATOM 2240 C CA . LEU A 1 269 ? 10.609 22.281 16.359 1 98.19 269 LEU A CA 1
ATOM 2241 C C . LEU A 1 269 ? 10.578 23.797 16.469 1 98.19 269 LEU A C 1
ATOM 2243 O O . LEU A 1 269 ? 11.57 24.469 16.203 1 98.19 269 LEU A O 1
ATOM 2247 N N . ASN A 1 270 ? 9.43 24.312 16.781 1 97.06 270 ASN A N 1
ATOM 2248 C CA . ASN A 1 270 ? 9.219 25.75 16.984 1 97.06 270 ASN A CA 1
ATOM 2249 C C . ASN A 1 270 ? 9.523 26.547 15.727 1 97.06 270 ASN A C 1
ATOM 2251 O O . ASN A 1 270 ? 10.25 27.531 15.773 1 97.06 270 ASN A O 1
ATOM 2255 N N . PHE A 1 271 ? 9.094 26.016 14.625 1 97.12 271 PHE A N 1
ATOM 2256 C CA . PHE A 1 271 ? 9.133 26.766 13.383 1 97.12 271 PHE A CA 1
ATOM 2257 C C . PHE A 1 271 ? 8.07 27.859 13.375 1 97.12 271 PHE A C 1
ATOM 2259 O O . PHE A 1 271 ? 7.094 27.781 14.125 1 97.12 271 PHE A O 1
ATOM 2266 N N . THR A 1 272 ? 8.258 28.844 12.516 1 93.62 272 THR A N 1
ATOM 2267 C CA . THR A 1 272 ? 7.297 29.938 12.445 1 93.62 272 THR A CA 1
ATOM 2268 C C . THR A 1 272 ? 6.262 29.688 11.352 1 93.62 272 THR A C 1
ATOM 2270 O O . THR A 1 272 ? 5.184 30.281 11.359 1 93.62 272 THR A O 1
ATOM 2273 N N . GLU A 1 273 ? 6.695 28.859 10.406 1 93.19 273 GLU A N 1
ATOM 2274 C CA . GLU A 1 273 ? 5.82 28.531 9.281 1 93.19 273 GLU A CA 1
ATOM 2275 C C . GLU A 1 273 ? 5.832 27.031 9 1 93.19 273 GLU A C 1
ATOM 2277 O O . GLU A 1 273 ? 6.832 26.359 9.242 1 93.19 273 GLU A O 1
ATOM 2282 N N . PRO A 1 274 ? 4.742 26.547 8.492 1 96.69 274 PRO A N 1
ATOM 2283 C CA . PRO A 1 274 ? 3.461 27.219 8.281 1 96.69 274 PRO A CA 1
ATOM 2284 C C . PRO A 1 274 ? 2.596 27.234 9.547 1 96.69 274 PRO A C 1
ATOM 2286 O O . PRO A 1 274 ? 2.598 26.281 10.312 1 96.69 274 PRO A O 1
ATOM 2289 N N . GLN A 1 275 ? 1.771 28.312 9.672 1 96.19 275 GLN A N 1
ATOM 2290 C CA . GLN A 1 275 ? 0.792 28.359 10.758 1 96.19 275 GLN A CA 1
ATOM 2291 C C . GLN A 1 275 ? -0.443 27.531 10.414 1 96.19 275 GLN A C 1
ATOM 2293 O O . GLN A 1 275 ? -1.056 26.922 11.305 1 96.19 275 GLN A O 1
ATOM 2298 N N . LEU A 1 276 ? -0.808 27.594 9.203 1 97.88 276 LEU A N 1
ATOM 2299 C CA . LEU A 1 276 ? -1.885 26.797 8.633 1 97.88 276 LEU A CA 1
ATOM 2300 C C . LEU A 1 276 ? -1.387 26 7.434 1 97.88 276 LEU A C 1
ATOM 2302 O O . LEU A 1 276 ? -1.325 26.516 6.312 1 97.88 276 LEU A O 1
ATOM 2306 N N . PRO A 1 277 ? -1.021 24.75 7.594 1 98.19 277 PRO A N 1
ATOM 2307 C CA . PRO A 1 277 ? -0.489 23.953 6.488 1 98.19 277 PRO A CA 1
ATOM 2308 C C . PRO A 1 277 ? -1.491 23.781 5.348 1 98.19 277 PRO A C 1
ATOM 2310 O O . PRO A 1 277 ? -2.523 23.125 5.523 1 98.19 277 PRO A O 1
ATOM 2313 N N . PRO A 1 278 ? -1.259 24.312 4.191 1 97.81 278 PRO A N 1
ATOM 2314 C CA . PRO A 1 278 ? -2.189 24.156 3.07 1 97.81 278 PRO A CA 1
ATOM 2315 C C . PRO A 1 278 ? -2.119 22.766 2.441 1 97.81 278 PRO A C 1
ATOM 2317 O O . PRO A 1 278 ? -1.188 22 2.719 1 97.81 278 PRO A O 1
ATOM 2320 N N . TYR A 1 279 ? -3.133 22.453 1.626 1 98.25 279 TYR A N 1
ATOM 2321 C CA . TYR A 1 279 ? -3.086 21.203 0.857 1 98.25 279 TYR A CA 1
ATOM 2322 C C . TYR A 1 279 ? -1.816 21.141 0.015 1 98.25 279 TYR A C 1
ATOM 2324 O O . TYR A 1 279 ? -1.414 22.125 -0.595 1 98.25 279 TYR A O 1
ATOM 2332 N N . GLY A 1 280 ? -1.126 19.984 0.032 1 98.31 280 GLY A N 1
ATOM 2333 C CA . GLY A 1 280 ? 0.01 19.75 -0.847 1 98.31 280 GLY A CA 1
ATOM 2334 C C . GLY A 1 280 ? 1.281 20.422 -0.367 1 98.31 280 GLY A C 1
ATOM 2335 O O . GLY A 1 280 ? 2.236 20.578 -1.131 1 98.31 280 GLY A O 1
ATOM 2336 N N . CYS A 1 281 ? 1.303 20.906 0.84 1 98.75 281 CYS A N 1
ATOM 2337 C CA . CYS A 1 281 ? 2.559 21.438 1.365 1 98.75 281 CYS A CA 1
ATOM 2338 C C . CYS A 1 281 ? 3.463 20.297 1.845 1 98.75 281 CYS A C 1
ATOM 2340 O O . CYS A 1 281 ? 3.02 19.156 1.982 1 98.75 281 CYS A O 1
ATOM 2342 N N . ALA A 1 282 ? 4.762 20.656 2.061 1 98.88 282 ALA A N 1
ATOM 2343 C CA . ALA A 1 282 ? 5.723 19.625 2.451 1 98.88 282 ALA A CA 1
ATOM 2344 C C . ALA A 1 282 ? 6.844 20.219 3.303 1 98.88 282 ALA A C 1
ATOM 2346 O O . ALA A 1 282 ? 7.195 21.391 3.15 1 98.88 282 ALA A O 1
ATOM 2347 N N . MET A 1 283 ? 7.301 19.469 4.238 1 98.69 283 MET A N 1
ATOM 2348 C CA . MET A 1 283 ? 8.516 19.75 4.996 1 98.69 283 MET A CA 1
ATOM 2349 C C . MET A 1 283 ? 9.641 18.797 4.602 1 98.69 283 MET A C 1
ATOM 2351 O O . MET A 1 283 ? 9.445 17.578 4.578 1 98.69 283 MET A O 1
ATOM 2355 N N . ILE A 1 284 ? 10.797 19.328 4.27 1 98.81 284 ILE A N 1
ATOM 2356 C CA . ILE A 1 284 ? 11.93 18.547 3.803 1 98.81 284 ILE A CA 1
ATOM 2357 C C . ILE A 1 284 ? 13.094 18.672 4.785 1 98.81 284 ILE A C 1
ATOM 2359 O O . ILE A 1 284 ? 13.445 19.781 5.191 1 98.81 284 ILE A O 1
ATOM 2363 N N . PHE A 1 285 ? 13.602 17.625 5.211 1 98.69 285 PHE A N 1
ATOM 2364 C CA . PHE A 1 285 ? 14.781 17.5 6.055 1 98.69 285 PHE A CA 1
ATOM 2365 C C . PHE A 1 285 ? 15.969 16.969 5.25 1 98.69 285 PHE A C 1
ATOM 2367 O O . PHE A 1 285 ? 15.93 15.836 4.754 1 98.69 285 PHE A O 1
ATOM 2374 N N . GLU A 1 286 ? 17.031 17.734 5.133 1 98.56 286 GLU A N 1
ATOM 2375 C CA . GLU A 1 286 ? 18.25 17.312 4.438 1 98.56 286 GLU A CA 1
ATOM 2376 C C . GLU A 1 286 ? 19.375 17.031 5.426 1 98.56 286 GLU A C 1
ATOM 2378 O O . GLU A 1 286 ? 19.672 17.844 6.301 1 98.56 286 GLU A O 1
ATOM 2383 N N . LYS A 1 287 ? 19.922 15.914 5.309 1 98.56 287 LYS A N 1
ATOM 2384 C CA . LYS A 1 287 ? 21.234 15.688 5.902 1 98.56 287 LYS A CA 1
ATOM 2385 C C . LYS A 1 287 ? 22.359 16.109 4.945 1 98.56 287 LYS A C 1
ATOM 2387 O O . LYS A 1 287 ? 22.438 15.594 3.824 1 98.56 287 LYS A O 1
ATOM 2392 N N . LEU A 1 288 ? 23.203 16.984 5.418 1 98.12 288 LEU A N 1
ATOM 2393 C CA . LEU A 1 288 ? 24.25 17.562 4.59 1 98.12 288 LEU A CA 1
ATOM 2394 C C . LEU A 1 288 ? 25.625 17.188 5.117 1 98.12 288 LEU A C 1
ATOM 2396 O O . LEU A 1 288 ? 25.781 16.812 6.281 1 98.12 288 LEU A O 1
ATOM 2400 N N . ARG A 1 289 ? 26.578 17.281 4.234 1 97.5 289 ARG A N 1
ATOM 2401 C CA . ARG A 1 289 ? 28 17.094 4.57 1 97.5 289 ARG A CA 1
ATOM 2402 C C . ARG A 1 289 ? 28.859 18.172 3.916 1 97.5 289 ARG A C 1
ATOM 2404 O O . ARG A 1 289 ? 28.703 18.453 2.727 1 97.5 289 ARG A O 1
ATOM 2411 N N . ASN A 1 290 ? 29.734 18.75 4.684 1 96.56 290 ASN A N 1
ATOM 2412 C CA . ASN A 1 290 ? 30.641 19.719 4.09 1 96.56 290 ASN A CA 1
ATOM 2413 C C . ASN A 1 290 ? 31.922 19.078 3.578 1 96.56 290 ASN A C 1
ATOM 2415 O O . ASN A 1 290 ? 32.062 17.844 3.621 1 96.56 290 ASN A O 1
ATOM 2419 N N . LYS A 1 291 ? 32.812 19.906 3.111 1 95.81 291 LYS A N 1
ATOM 2420 C CA . LYS A 1 291 ? 34.031 19.406 2.502 1 95.81 291 LYS A CA 1
ATOM 2421 C C . LYS A 1 291 ? 34.906 18.703 3.531 1 95.81 291 LYS A C 1
ATOM 2423 O O . LYS A 1 291 ? 35.656 17.797 3.189 1 95.81 291 LYS A O 1
ATOM 2428 N N . ASP A 1 292 ? 34.812 19.047 4.77 1 95.94 292 ASP A N 1
ATOM 2429 C CA . ASP A 1 292 ? 35.625 18.469 5.84 1 95.94 292 ASP A CA 1
ATOM 2430 C C . ASP A 1 292 ? 34.969 17.203 6.391 1 95.94 292 ASP A C 1
ATOM 2432 O O . ASP A 1 292 ? 35.5 16.594 7.32 1 95.94 292 ASP A O 1
ATOM 2436 N N . GLY A 1 293 ? 33.812 16.875 5.945 1 95.5 293 GLY A N 1
ATOM 2437 C CA . GLY A 1 293 ? 33.156 15.648 6.367 1 95.5 293 GLY A CA 1
ATOM 2438 C C . GLY A 1 293 ? 32.219 15.852 7.547 1 95.5 293 GLY A C 1
ATOM 2439 O O . GLY A 1 293 ? 31.672 14.883 8.07 1 95.5 293 GLY A O 1
ATOM 2440 N N . LYS A 1 294 ? 32.094 17.078 7.906 1 96.81 294 LYS A N 1
ATOM 2441 C CA . LYS A 1 294 ? 31.188 17.375 9.008 1 96.81 294 LYS A CA 1
ATOM 2442 C C . LYS A 1 294 ? 29.734 17.406 8.531 1 96.81 294 LYS A C 1
ATOM 2444 O O . LYS A 1 294 ? 29.453 17.906 7.441 1 96.81 294 LYS A O 1
ATOM 2449 N N . HIS A 1 295 ? 28.859 16.984 9.391 1 97.44 295 HIS A N 1
ATOM 2450 C CA . HIS A 1 295 ? 27.469 16.844 8.992 1 97.44 295 HIS A CA 1
ATOM 2451 C C . HIS A 1 295 ? 26.641 18.016 9.484 1 97.44 295 HIS A C 1
ATOM 2453 O O . HIS A 1 295 ? 26.875 18.547 10.57 1 97.44 295 HIS A O 1
ATOM 2459 N N . TYR A 1 296 ? 25.672 18.391 8.711 1 97.81 296 TYR A N 1
ATOM 2460 C CA . TYR A 1 296 ? 24.719 19.469 8.984 1 97.81 296 TYR A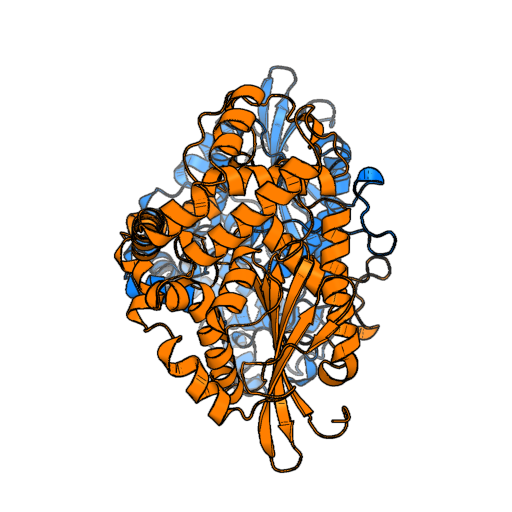 CA 1
ATOM 2461 C C . TYR A 1 296 ? 23.297 19.047 8.594 1 97.81 296 TYR A C 1
ATOM 2463 O O . TYR A 1 296 ? 23.109 18.016 7.938 1 97.81 296 TYR A O 1
ATOM 2471 N N . VAL A 1 297 ? 22.312 19.828 9.055 1 98.06 297 VAL A N 1
ATOM 2472 C CA . VAL A 1 297 ? 20.938 19.594 8.648 1 98.06 297 VAL A CA 1
ATOM 2473 C C . VAL A 1 297 ? 20.328 20.891 8.125 1 98.06 297 VAL A C 1
ATOM 2475 O O . VAL A 1 297 ? 20.719 21.984 8.547 1 98.06 297 VAL A O 1
ATOM 2478 N N . ARG A 1 298 ? 19.484 20.781 7.215 1 98.12 298 ARG A N 1
ATOM 2479 C CA . ARG A 1 298 ? 18.719 21.891 6.664 1 98.12 298 ARG A CA 1
ATOM 2480 C C . ARG A 1 298 ? 17.25 21.516 6.52 1 98.12 298 ARG A C 1
ATOM 2482 O O . ARG A 1 298 ? 16.922 20.391 6.133 1 98.12 298 ARG A O 1
ATOM 2489 N N . PHE A 1 299 ? 16.391 22.484 6.91 1 98.31 299 PHE A N 1
ATOM 2490 C CA . PHE A 1 299 ? 14.953 22.297 6.746 1 98.31 299 PHE A CA 1
ATOM 2491 C C . PHE A 1 299 ? 14.414 23.219 5.648 1 98.31 299 PHE A C 1
ATOM 2493 O O . PHE A 1 299 ? 14.773 24.391 5.574 1 98.31 299 PHE A O 1
ATOM 2500 N N . LEU A 1 300 ? 13.648 22.625 4.773 1 98.56 300 LEU A N 1
ATOM 2501 C CA . LEU A 1 300 ? 12.961 23.375 3.729 1 98.56 300 LEU A CA 1
ATOM 2502 C C . LEU A 1 300 ? 11.453 23.203 3.836 1 98.56 300 LEU A C 1
ATOM 2504 O O . LEU A 1 300 ? 10.969 22.188 4.355 1 98.56 300 LEU A O 1
ATOM 2508 N N . TYR A 1 301 ? 10.727 24.219 3.43 1 98.5 301 TYR A N 1
ATOM 2509 C CA . TYR A 1 301 ? 9.273 24.219 3.391 1 98.5 301 TYR A CA 1
ATOM 2510 C C . TYR A 1 301 ? 8.766 24.531 1.988 1 98.5 301 TYR A C 1
ATOM 2512 O O . TYR A 1 301 ? 9.141 25.547 1.398 1 98.5 301 TYR A O 1
ATOM 2520 N N . TRP A 1 302 ? 8.008 23.578 1.433 1 98.69 302 TRP A N 1
ATOM 2521 C CA . TRP A 1 302 ? 7.285 23.766 0.18 1 98.69 302 TRP A CA 1
ATOM 2522 C C . TRP A 1 302 ? 5.871 24.266 0.44 1 98.69 302 TRP A C 1
ATOM 2524 O O . TRP A 1 302 ? 5.039 23.547 0.99 1 98.69 302 TRP A O 1
ATOM 2534 N N . ASP A 1 303 ? 5.543 25.484 0.047 1 97.06 303 ASP A N 1
ATOM 2535 C CA . ASP A 1 303 ? 4.238 26.062 0.347 1 97.06 303 ASP A CA 1
ATOM 2536 C C . ASP A 1 303 ? 3.279 25.891 -0.829 1 97.06 303 ASP A C 1
ATOM 2538 O O . ASP A 1 303 ? 2.316 26.656 -0.963 1 97.06 303 ASP A O 1
ATOM 2542 N N . THR A 1 304 ? 3.582 25.031 -1.817 1 95.19 304 THR A N 1
ATOM 2543 C CA . THR A 1 304 ? 2.799 24.672 -2.998 1 95.19 304 THR A CA 1
ATOM 2544 C C . THR A 1 304 ? 3.215 25.531 -4.195 1 95.19 304 THR A C 1
ATOM 2546 O O . THR A 1 304 ? 2.885 25.203 -5.336 1 95.19 304 THR A O 1
ATOM 2549 N N . GLN A 1 305 ? 3.98 26.562 -3.951 1 95.44 305 GLN A N 1
ATOM 2550 C CA . GLN A 1 305 ? 4.422 27.438 -5.031 1 95.44 305 GLN A CA 1
ATOM 2551 C C . GLN A 1 305 ? 5.938 27.609 -5.02 1 95.44 305 GLN A C 1
ATOM 2553 O O . GLN A 1 305 ? 6.57 27.672 -6.074 1 95.44 305 GLN A O 1
ATOM 2558 N N . LYS A 1 306 ? 6.441 27.656 -3.826 1 96.75 306 LYS A N 1
ATOM 2559 C CA . LYS A 1 306 ? 7.879 27.906 -3.727 1 96.75 306 LYS A CA 1
ATOM 2560 C C . LYS A 1 306 ? 8.492 27.125 -2.561 1 96.75 306 LYS A C 1
ATOM 2562 O O . LYS A 1 306 ? 7.801 26.812 -1.587 1 96.75 306 LYS A O 1
ATOM 2567 N N . LEU A 1 307 ? 9.742 26.859 -2.74 1 96.56 307 LEU A N 1
ATOM 2568 C CA . LEU A 1 307 ? 10.539 26.203 -1.716 1 96.56 307 LEU A CA 1
ATOM 2569 C C . LEU A 1 307 ? 11.344 27.219 -0.914 1 96.56 307 LEU A C 1
ATOM 2571 O O . LEU A 1 307 ? 12.07 28.031 -1.487 1 96.56 307 LEU A O 1
ATOM 2575 N N . VAL A 1 308 ? 11.219 27.219 0.407 1 96.44 308 VAL A N 1
ATOM 2576 C CA . VAL A 1 308 ? 11.922 28.188 1.24 1 96.44 308 VAL A CA 1
ATOM 2577 C C . VAL A 1 308 ? 12.664 27.469 2.363 1 96.44 308 VAL A C 1
ATOM 2579 O O . VAL A 1 308 ? 12.211 26.422 2.846 1 96.44 308 VAL A O 1
ATOM 2582 N N . THR A 1 309 ? 13.789 27.984 2.746 1 96.94 309 THR A N 1
ATOM 2583 C CA . THR A 1 309 ? 14.5 27.453 3.898 1 96.94 309 THR A CA 1
ATOM 2584 C C . THR A 1 309 ? 13.852 27.922 5.199 1 96.94 309 THR A C 1
ATOM 2586 O O . THR A 1 309 ? 13.492 29.094 5.336 1 96.94 309 THR A O 1
ATOM 2589 N N . ILE A 1 310 ? 13.617 27.016 6.055 1 96.5 310 ILE A N 1
ATOM 2590 C CA . ILE A 1 310 ? 13.078 27.328 7.371 1 96.5 310 ILE A CA 1
ATOM 2591 C C . ILE A 1 310 ? 14.141 27.094 8.438 1 96.5 310 ILE A C 1
ATOM 2593 O O . ILE A 1 310 ? 14.742 26.016 8.5 1 96.5 310 ILE A O 1
ATOM 2597 N N . ASN A 1 311 ? 14.281 28.078 9.305 1 96.06 311 ASN A N 1
ATOM 2598 C CA . ASN A 1 311 ? 15.391 28.016 10.258 1 96.06 311 ASN A CA 1
ATOM 2599 C C . ASN A 1 311 ? 14.922 27.531 11.633 1 96.06 311 ASN A C 1
ATOM 2601 O O . ASN A 1 311 ? 13.852 27.938 12.102 1 96.06 311 ASN A O 1
ATOM 2605 N N . LEU A 1 312 ? 15.727 26.672 12.195 1 96.5 312 LEU A N 1
ATOM 2606 C CA . LEU A 1 312 ? 15.555 26.359 13.609 1 96.5 312 LEU A CA 1
ATOM 2607 C C . LEU A 1 312 ? 15.82 27.594 14.469 1 96.5 312 LEU A C 1
ATOM 2609 O O . LEU A 1 312 ? 16.609 28.453 14.094 1 96.5 312 LEU A O 1
ATOM 2613 N N . PRO A 1 313 ? 15.133 27.641 15.594 1 94 313 PRO A N 1
ATOM 2614 C CA . PRO A 1 313 ? 15.359 28.812 16.453 1 94 313 PRO A CA 1
ATOM 2615 C C . PRO A 1 313 ? 16.844 29.031 16.766 1 94 313 PRO A C 1
ATOM 2617 O O . PRO A 1 313 ? 17.516 28.125 17.25 1 94 313 PRO A O 1
ATOM 2620 N N . GLY A 1 314 ? 17.297 30.188 16.484 1 93.88 314 GLY A N 1
ATOM 2621 C CA . GLY A 1 314 ? 18.672 30.578 16.797 1 93.88 314 GLY A CA 1
ATOM 2622 C C . GLY A 1 314 ? 19.688 30.031 15.805 1 93.88 314 GLY A C 1
ATOM 2623 O O . GLY A 1 314 ? 20.891 30.141 16.031 1 93.88 314 GLY A O 1
ATOM 2624 N N . GLN A 1 315 ? 19.234 29.438 14.82 1 92.88 315 GLN A N 1
ATOM 2625 C CA . GLN A 1 315 ? 20.141 28.859 13.836 1 92.88 315 GLN A CA 1
ATOM 2626 C C . GLN A 1 315 ? 19.984 29.516 12.469 1 92.88 315 GLN A C 1
ATOM 2628 O O . GLN A 1 315 ? 18.922 30.094 12.18 1 92.88 315 GLN A O 1
ATOM 2633 N N . ASP A 1 316 ? 20.984 29.375 11.664 1 92.75 316 ASP A N 1
ATOM 2634 C CA . ASP A 1 316 ? 20.922 29.844 10.281 1 92.75 316 ASP A CA 1
ATOM 2635 C C . ASP A 1 316 ? 20.297 28.781 9.375 1 92.75 316 ASP A C 1
ATOM 2637 O O . ASP A 1 316 ? 19.625 27.859 9.852 1 92.75 316 ASP A O 1
ATOM 2641 N N . ASP A 1 317 ? 20.531 28.922 8.133 1 94.56 317 ASP A N 1
ATOM 2642 C CA . ASP A 1 317 ? 19.922 28.047 7.137 1 94.56 317 ASP A CA 1
ATOM 2643 C C . ASP A 1 317 ? 20.359 26.594 7.348 1 94.56 317 ASP A C 1
ATOM 2645 O O . ASP A 1 317 ? 19.625 25.672 7.004 1 94.56 317 ASP A O 1
ATOM 2649 N N . VAL A 1 318 ? 21.547 26.469 7.848 1 96.69 318 VAL A N 1
ATOM 2650 C CA . VAL A 1 318 ? 22.062 25.141 8.148 1 96.69 318 VAL A CA 1
ATOM 2651 C C . VAL A 1 318 ? 22.438 25.047 9.633 1 96.69 318 VAL A C 1
ATOM 2653 O O . VAL A 1 318 ? 22.859 26.047 10.227 1 96.69 318 VAL A O 1
ATOM 2656 N N . CYS A 1 319 ? 22.234 23.922 10.188 1 97.44 319 CYS A N 1
ATOM 2657 C CA . CYS A 1 319 ? 22.547 23.656 11.586 1 97.44 319 CYS A CA 1
ATOM 2658 C C . CYS A 1 319 ? 23.453 22.438 11.734 1 97.44 319 CYS A C 1
ATOM 2660 O O . CYS A 1 319 ? 23.188 21.391 11.148 1 97.44 319 CYS A O 1
ATOM 2662 N N . PRO A 1 320 ? 24.609 22.594 12.492 1 97.75 320 PRO A N 1
ATOM 2663 C CA . PRO A 1 320 ? 25.422 21.406 12.734 1 97.75 320 PRO A CA 1
ATOM 2664 C C . PRO A 1 320 ? 24.609 20.234 13.312 1 97.75 320 PRO A C 1
ATOM 2666 O O . PRO A 1 320 ? 23.75 20.453 14.18 1 97.75 320 PRO A O 1
ATOM 2669 N N . PHE A 1 321 ? 24.875 19.078 12.875 1 97.5 321 PHE A N 1
ATOM 2670 C CA . PHE A 1 321 ? 24.078 17.906 13.227 1 97.5 321 PHE A CA 1
ATOM 2671 C C . PHE A 1 321 ? 24.094 17.672 14.727 1 97.5 321 PHE A C 1
ATOM 2673 O O . PHE A 1 321 ? 23.062 17.359 15.328 1 97.5 321 PHE A O 1
ATOM 2680 N N . GLU A 1 322 ? 25.234 17.812 15.359 1 97.31 322 GLU A N 1
ATOM 2681 C CA . GLU A 1 322 ? 25.359 17.609 16.797 1 97.31 322 GLU A CA 1
ATOM 2682 C C . GLU A 1 322 ? 24.5 18.609 17.578 1 97.31 322 GLU A C 1
ATOM 2684 O O . GLU A 1 322 ? 23.891 18.25 18.578 1 97.31 322 GLU A O 1
ATOM 2689 N N . LYS A 1 323 ? 24.562 19.781 17.125 1 97.5 323 LYS A N 1
ATOM 2690 C CA . LYS A 1 323 ? 23.734 20.812 17.75 1 97.5 323 LYS A CA 1
ATOM 2691 C C . LYS A 1 323 ? 22.25 20.5 17.594 1 97.5 323 LYS A C 1
ATOM 2693 O O . LYS A 1 323 ? 21.469 20.672 18.547 1 97.5 323 LYS A O 1
ATOM 2698 N N . TYR A 1 324 ? 21.875 20.125 16.438 1 98 324 TYR A N 1
ATOM 2699 C CA . TYR A 1 324 ? 20.5 19.734 16.188 1 98 324 TYR A CA 1
ATOM 2700 C C . TYR A 1 324 ? 20.078 18.625 17.141 1 98 324 TYR A C 1
ATOM 2702 O O . TYR A 1 324 ? 18.984 18.672 17.719 1 98 324 TYR A O 1
ATOM 2710 N N . LEU A 1 325 ? 20.906 17.562 17.281 1 98.06 325 LEU A N 1
ATOM 2711 C CA . LEU A 1 325 ? 20.594 16.453 18.172 1 98.06 325 LEU A CA 1
ATOM 2712 C C . LEU A 1 325 ? 20.359 16.953 19.594 1 98.06 325 LEU A C 1
ATOM 2714 O O . LEU A 1 325 ? 19.469 16.453 20.297 1 98.06 325 LEU A O 1
ATOM 2718 N N . TYR A 1 326 ? 21.141 17.891 19.938 1 97.5 326 TYR A N 1
ATOM 2719 C CA . TYR A 1 326 ? 21 18.484 21.266 1 97.5 326 TYR A CA 1
ATOM 2720 C C . TYR A 1 326 ? 19.656 19.203 21.391 1 97.5 326 TYR A C 1
ATOM 2722 O O . TYR A 1 326 ? 18.984 19.094 22.422 1 97.5 326 TYR A O 1
ATOM 2730 N N . MET A 1 327 ? 19.266 19.922 20.406 1 97.25 327 MET A N 1
ATOM 2731 C CA . MET A 1 327 ? 18.047 20.734 20.422 1 97.25 327 MET A CA 1
ATOM 2732 C C . MET A 1 327 ? 16.812 19.859 20.516 1 97.25 327 MET A C 1
ATOM 2734 O O . MET A 1 327 ? 15.789 20.281 21.078 1 97.25 327 MET A O 1
ATOM 2738 N N . ILE A 1 328 ? 16.859 18.625 19.953 1 98.06 328 ILE A N 1
ATOM 2739 C CA . ILE A 1 328 ? 15.641 17.844 19.844 1 98.06 328 ILE A CA 1
ATOM 2740 C C . ILE A 1 328 ? 15.633 16.766 20.938 1 98.06 328 ILE A C 1
ATOM 2742 O O . ILE A 1 328 ? 14.727 15.922 20.984 1 98.06 328 ILE A O 1
ATOM 2746 N N . LYS A 1 329 ? 16.562 16.703 21.812 1 97.69 329 LYS A N 1
ATOM 2747 C CA . LYS A 1 329 ? 16.781 15.625 22.766 1 97.69 329 LYS A CA 1
ATOM 2748 C C . LYS A 1 329 ? 15.516 15.352 23.578 1 97.69 329 LYS A C 1
ATOM 2750 O O . LYS A 1 329 ? 15.141 14.203 23.781 1 97.69 329 LYS A O 1
ATOM 2755 N N . ASP A 1 330 ? 14.836 16.375 23.984 1 97.75 330 ASP A N 1
ATOM 2756 C CA . ASP A 1 330 ? 13.672 16.234 24.859 1 97.75 330 ASP A CA 1
ATOM 2757 C C . ASP A 1 330 ? 12.414 15.922 24.047 1 97.75 330 ASP A C 1
ATOM 2759 O O . ASP A 1 330 ? 11.383 15.562 24.609 1 97.75 330 ASP A O 1
ATOM 2763 N N . LEU A 1 331 ? 12.508 16.062 22.719 1 98.25 331 LEU A N 1
ATOM 2764 C CA . LEU A 1 331 ? 11.344 15.867 21.859 1 98.25 331 LEU A CA 1
ATOM 2765 C C . LEU A 1 331 ? 11.234 14.414 21.422 1 98.25 331 LEU A C 1
ATOM 2767 O O . LEU A 1 331 ? 10.203 14.008 20.859 1 98.25 331 LEU A O 1
ATOM 2771 N N . ILE A 1 332 ? 12.25 13.602 21.656 1 98 332 ILE A N 1
ATOM 2772 C CA . ILE A 1 332 ? 12.297 12.219 21.188 1 98 332 ILE A CA 1
ATOM 2773 C C . ILE A 1 332 ? 11.477 11.336 22.125 1 98 332 ILE A C 1
ATOM 2775 O O . ILE A 1 332 ? 11.805 11.203 23.312 1 98 332 ILE A O 1
ATOM 2779 N N . PRO A 1 333 ? 10.422 10.758 21.562 1 97.25 333 PRO A N 1
ATOM 2780 C CA . PRO A 1 333 ? 9.672 9.844 22.422 1 97.25 333 PRO A CA 1
ATOM 2781 C C . PRO A 1 333 ? 10.469 8.602 22.812 1 97.25 333 PRO A C 1
ATOM 2783 O O . PRO A 1 333 ? 11.258 8.094 22.016 1 97.25 333 PRO A O 1
ATOM 2786 N N . THR A 1 334 ? 10.219 8.094 24 1 95.31 334 THR A N 1
ATOM 2787 C CA . THR A 1 334 ? 10.82 6.844 24.438 1 95.31 334 THR A CA 1
ATOM 2788 C C . THR A 1 334 ? 10.227 5.66 23.672 1 95.31 334 THR A C 1
ATOM 2790 O O . THR A 1 334 ? 9.234 5.812 22.969 1 95.31 334 THR A O 1
ATOM 2793 N N . GLU A 1 335 ? 10.859 4.566 23.812 1 90.19 335 GLU A N 1
ATOM 2794 C CA . GLU A 1 335 ? 10.32 3.363 23.188 1 90.19 335 GLU A CA 1
ATOM 2795 C C . GLU A 1 335 ? 8.914 3.059 23.688 1 90.19 335 GLU A C 1
ATOM 2797 O O . GLU A 1 335 ? 8.039 2.682 22.906 1 90.19 335 GLU A O 1
ATOM 2802 N N . ASP A 1 336 ? 8.734 3.23 24.984 1 91.69 336 ASP A N 1
ATOM 2803 C CA . ASP A 1 336 ? 7.422 2.992 25.578 1 91.69 336 ASP A CA 1
ATOM 2804 C C . ASP A 1 336 ? 6.379 3.941 24.984 1 91.69 336 ASP A C 1
ATOM 2806 O O . ASP A 1 336 ? 5.254 3.531 24.688 1 91.69 336 ASP A O 1
ATOM 2810 N N . GLU A 1 337 ? 6.75 5.125 24.844 1 92.5 337 GLU A N 1
ATOM 2811 C CA . GLU A 1 337 ? 5.844 6.117 24.281 1 92.5 337 GLU A CA 1
ATOM 2812 C C . GLU A 1 337 ? 5.516 5.797 22.828 1 92.5 337 GLU A C 1
ATOM 2814 O O . GLU A 1 337 ? 4.379 5.984 22.391 1 92.5 337 GLU A O 1
ATOM 2819 N N . SER A 1 338 ? 6.531 5.301 22.125 1 87.81 338 SER A N 1
ATOM 2820 C CA . SER A 1 338 ? 6.355 4.988 20.719 1 87.81 338 SER A CA 1
ATOM 2821 C C . SER A 1 338 ? 5.438 3.787 20.516 1 87.81 338 SER A C 1
ATOM 2823 O O . SER A 1 338 ? 4.641 3.752 19.578 1 87.81 338 SER A O 1
ATOM 2825 N N . TYR A 1 339 ? 5.488 2.871 21.438 1 87.5 339 TYR A N 1
ATOM 2826 C CA . TYR A 1 339 ? 4.789 1.613 21.203 1 87.5 339 TYR A CA 1
ATOM 2827 C C . TYR A 1 339 ? 3.615 1.451 22.172 1 87.5 339 TYR A C 1
ATOM 2829 O O . TYR A 1 339 ? 2.963 0.405 22.188 1 87.5 339 TYR A O 1
ATOM 2837 N N . HIS A 1 340 ? 3.262 2.494 22.828 1 91 340 HIS A N 1
ATOM 2838 C CA . HIS A 1 340 ? 2.275 2.367 23.891 1 91 340 HIS A CA 1
ATOM 2839 C C . HIS A 1 340 ? 0.919 1.94 23.344 1 91 340 HIS A C 1
ATOM 2841 O O . HIS A 1 340 ? 0.124 1.319 24.047 1 91 340 HIS A O 1
ATOM 2847 N N . LYS A 1 341 ? 0.628 2.266 22.125 1 90.75 341 LYS A N 1
ATOM 2848 C CA . LYS A 1 341 ? -0.656 1.903 21.531 1 90.75 341 LYS A CA 1
ATOM 2849 C C . LYS A 1 341 ? -0.874 0.393 21.562 1 90.75 341 LYS A C 1
ATOM 2851 O O . LYS A 1 341 ? -2.008 -0.072 21.703 1 90.75 341 LYS A O 1
ATOM 285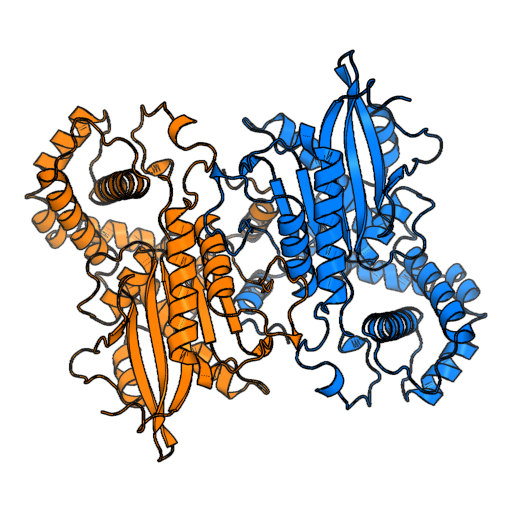6 N N . TRP A 1 342 ? 0.187 -0.292 21.453 1 90.5 342 TRP A N 1
ATOM 2857 C CA . TRP A 1 342 ? 0.124 -1.75 21.438 1 90.5 342 TRP A CA 1
ATOM 2858 C C . TRP A 1 342 ? -0.305 -2.297 22.797 1 90.5 342 TRP A C 1
ATOM 2860 O O . TRP A 1 342 ? -0.865 -3.393 22.875 1 90.5 342 TRP A O 1
ATOM 2870 N N . ASP A 1 343 ? -0.06 -1.489 23.812 1 90.88 343 ASP A N 1
ATOM 2871 C CA . ASP A 1 343 ? -0.396 -1.908 25.172 1 90.88 343 ASP A CA 1
ATOM 2872 C C . ASP A 1 343 ? -1.907 -1.885 25.406 1 90.88 343 ASP A C 1
ATOM 2874 O O . ASP A 1 343 ? -2.42 -2.574 26.281 1 90.88 343 ASP A O 1
ATOM 2878 N N . TYR A 1 344 ? -2.547 -1.163 24.578 1 91.31 344 TYR A N 1
ATOM 2879 C CA . TYR A 1 344 ? -3.982 -0.994 24.766 1 91.31 344 TYR A CA 1
ATOM 2880 C C . TYR A 1 344 ? -4.77 -1.914 23.844 1 91.31 344 TYR A C 1
ATOM 2882 O O . TYR A 1 344 ? -6 -1.83 23.766 1 91.31 344 TYR A O 1
ATOM 2890 N N . LEU A 1 345 ? -4.137 -2.715 23.109 1 92.19 345 LEU A N 1
ATOM 2891 C CA . LEU A 1 345 ? -4.797 -3.613 22.156 1 92.19 345 LEU A CA 1
ATOM 2892 C C . LEU A 1 345 ? -4.562 -5.07 22.547 1 92.19 345 LEU A C 1
ATOM 2894 O O . LEU A 1 345 ? -3.428 -5.473 22.812 1 92.19 345 LEU A O 1
ATOM 2898 N N . THR A 1 346 ? -5.66 -5.797 22.609 1 92.38 346 THR A N 1
ATOM 2899 C CA . THR A 1 346 ? -5.543 -7.242 22.75 1 92.38 346 THR A CA 1
ATOM 2900 C C . THR A 1 346 ? -5.148 -7.895 21.438 1 92.38 346 THR A C 1
ATOM 2902 O O . THR A 1 346 ? -5.188 -7.25 20.391 1 92.38 346 THR A O 1
ATOM 2905 N N . LYS A 1 347 ? -4.73 -9.094 21.469 1 90.12 347 LYS A N 1
ATOM 2906 C CA . LYS A 1 347 ? -4.418 -9.82 20.25 1 90.12 347 LYS A CA 1
ATOM 2907 C C . LYS A 1 347 ? -5.637 -9.914 19.328 1 90.12 347 LYS A C 1
ATOM 2909 O O . LYS A 1 347 ? -5.508 -9.828 18.109 1 90.12 347 LYS A O 1
ATOM 2914 N N . GLN A 1 348 ? -6.754 -10.062 19.938 1 90.25 348 GLN A N 1
ATOM 2915 C CA . GLN A 1 348 ? -7.992 -10.125 19.172 1 90.25 348 GLN A CA 1
ATOM 2916 C C . GLN A 1 348 ? -8.266 -8.797 18.453 1 90.25 348 GLN A C 1
ATOM 2918 O O . GLN A 1 348 ? -8.711 -8.789 17.312 1 90.25 348 GLN A O 1
ATOM 2923 N N . GLU A 1 349 ? -7.973 -7.758 19.125 1 90.94 349 GLU A N 1
ATOM 2924 C CA . GLU A 1 349 ? -8.156 -6.438 18.516 1 90.94 349 GLU A CA 1
ATOM 2925 C C . GLU A 1 349 ? -7.152 -6.199 17.391 1 90.94 349 GLU A C 1
ATOM 2927 O O . GLU A 1 349 ? -7.477 -5.57 16.391 1 90.94 349 GLU A O 1
ATOM 2932 N N . LEU A 1 350 ? -6 -6.699 17.656 1 90.06 350 LEU A N 1
ATOM 2933 C CA . LEU A 1 350 ? -4.988 -6.594 16.609 1 90.06 350 LEU A CA 1
ATOM 2934 C C . LEU A 1 350 ? -5.402 -7.383 15.367 1 90.06 350 LEU A C 1
ATOM 2936 O O . LEU A 1 350 ? -5.211 -6.926 14.242 1 90.06 350 LEU A O 1
ATOM 2940 N N . ARG A 1 351 ? -5.953 -8.508 15.562 1 89.5 351 ARG A N 1
ATOM 2941 C CA . ARG A 1 351 ? -6.457 -9.312 14.453 1 89.5 351 ARG A CA 1
ATOM 2942 C C . ARG A 1 351 ? -7.57 -8.578 13.711 1 89.5 351 ARG A C 1
ATOM 2944 O O . ARG A 1 351 ? -7.68 -8.688 12.484 1 89.5 351 ARG A O 1
ATOM 2951 N N . ARG A 1 352 ? -8.328 -7.852 14.367 1 87.94 352 ARG A N 1
ATOM 2952 C CA . ARG A 1 352 ? -9.422 -7.109 13.758 1 87.94 352 ARG A CA 1
ATOM 2953 C C . ARG A 1 352 ? -8.898 -6.027 12.82 1 87.94 352 ARG A C 1
ATOM 2955 O O . ARG A 1 352 ? -9.531 -5.707 11.82 1 87.94 352 ARG A O 1
ATOM 2962 N N . LEU A 1 353 ? -7.758 -5.52 13.203 1 86.56 353 LEU A N 1
ATOM 2963 C CA . LEU A 1 353 ? -7.145 -4.547 12.305 1 86.56 353 LEU A CA 1
ATOM 2964 C C . LEU A 1 353 ? -6.848 -5.172 10.945 1 86.56 353 LEU A C 1
ATOM 2966 O O . LEU A 1 353 ? -7.023 -4.531 9.914 1 86.56 353 LEU A O 1
ATOM 2970 N N . PHE A 1 354 ? -6.523 -6.391 10.992 1 83.38 354 PHE A N 1
ATOM 2971 C CA . PHE A 1 354 ? -6.242 -7.137 9.773 1 83.38 354 PHE A CA 1
ATOM 2972 C C . PHE A 1 354 ? -7.531 -7.465 9.031 1 83.38 354 PHE A C 1
ATOM 2974 O O . PHE A 1 354 ? -7.574 -7.426 7.801 1 83.38 354 PHE A O 1
ATOM 2981 N N . ASP A 1 355 ? -8.508 -7.688 9.789 1 83.12 355 ASP A N 1
ATOM 2982 C CA . ASP A 1 355 ? -9.812 -7.969 9.18 1 83.12 355 ASP A CA 1
ATOM 2983 C C . ASP A 1 355 ? -10.336 -6.75 8.422 1 83.12 355 ASP A C 1
ATOM 2985 O O . ASP A 1 355 ? -10.992 -6.895 7.391 1 83.12 355 ASP A O 1
ATOM 2989 N N . GLU A 1 356 ? -9.992 -5.633 8.977 1 81.81 356 GLU A N 1
ATOM 2990 C CA . GLU A 1 356 ? -10.43 -4.402 8.32 1 81.81 356 GLU A CA 1
ATOM 2991 C C . GLU A 1 356 ? -9.773 -4.246 6.949 1 81.81 356 GLU A C 1
ATOM 2993 O O . GLU A 1 356 ? -10.398 -3.742 6.012 1 81.81 356 GLU A O 1
ATOM 2998 N N . ILE A 1 357 ? -8.578 -4.656 6.844 1 77.12 357 ILE A N 1
ATOM 2999 C CA . ILE A 1 357 ? -7.867 -4.648 5.574 1 77.12 357 ILE A CA 1
ATOM 3000 C C . ILE A 1 357 ? -8.43 -5.738 4.664 1 77.12 357 ILE A C 1
ATOM 3002 O O . ILE A 1 357 ? -8.703 -5.492 3.486 1 77.12 357 ILE A O 1
ATOM 3006 N N . TYR A 1 358 ? -8.688 -6.855 5.309 1 74.38 358 TYR A N 1
ATOM 3007 C CA . TYR A 1 358 ? -9.156 -8.047 4.609 1 74.38 358 TYR A CA 1
ATOM 3008 C C . TYR A 1 358 ? -10.555 -7.832 4.043 1 74.38 358 TYR A C 1
ATOM 3010 O O . TYR A 1 358 ? -10.797 -8.086 2.859 1 74.38 358 TYR A O 1
ATOM 3018 N N . PHE A 1 359 ? -11.438 -7.254 4.801 1 73.44 359 PHE A N 1
ATOM 3019 C CA . PHE A 1 359 ? -12.828 -7.129 4.391 1 73.44 359 PHE A CA 1
ATOM 3020 C C . PHE A 1 359 ? -13.109 -5.73 3.857 1 73.44 359 PHE A C 1
ATOM 3022 O O . PHE A 1 359 ? -14.148 -5.492 3.242 1 73.44 359 PHE A O 1
ATOM 3029 N N . ASP A 1 360 ? -12.016 -4.941 3.775 1 65.56 360 ASP A N 1
ATOM 3030 C CA . ASP A 1 360 ? -12.125 -3.529 3.424 1 65.56 360 ASP A CA 1
ATOM 3031 C C . ASP A 1 360 ? -13.367 -2.9 4.062 1 65.56 360 ASP A C 1
ATOM 3033 O O . ASP A 1 360 ? -14.18 -2.279 3.375 1 65.56 360 ASP A O 1
ATOM 3037 N N . ILE A 1 361 ? -13.773 -3.33 5.191 1 52.28 361 ILE A N 1
ATOM 3038 C CA . ILE A 1 361 ? -14.93 -2.783 5.891 1 52.28 361 ILE A CA 1
ATOM 3039 C C . ILE A 1 361 ? -14.508 -1.559 6.703 1 52.28 361 ILE A C 1
ATOM 3041 O O . ILE A 1 361 ? -14.031 -1.688 7.832 1 52.28 361 ILE A O 1
ATOM 3045 N N . LYS A 1 362 ? -13.688 -0.743 5.949 1 49.84 362 LYS A N 1
ATOM 3046 C CA . LYS A 1 362 ? -13.367 0.408 6.789 1 49.84 362 LYS A CA 1
ATOM 3047 C C . LYS A 1 362 ? -14.625 1.109 7.277 1 49.84 362 LYS A C 1
ATOM 3049 O O . LYS A 1 362 ? -14.641 1.686 8.367 1 49.84 362 LYS A O 1
ATOM 3054 N N . TYR A 1 363 ? -15.688 1.48 6.273 1 41.16 363 TYR A N 1
ATOM 3055 C CA . TYR A 1 363 ? -16.859 2.314 6.496 1 41.16 363 TYR A CA 1
ATOM 3056 C C . TYR A 1 363 ? -18.094 1.459 6.785 1 41.16 363 TYR A C 1
ATOM 3058 O O . TYR A 1 363 ? -18.312 0.439 6.129 1 41.16 363 TYR A O 1
ATOM 3066 N N . MET B 1 1 ? -23.453 -20.75 -25.312 1 35.31 1 MET B N 1
ATOM 3067 C CA . MET B 1 1 ? -24.547 -19.984 -24.719 1 35.31 1 MET B CA 1
ATOM 3068 C C . MET B 1 1 ? -24.234 -18.484 -24.781 1 35.31 1 MET B C 1
ATOM 3070 O O . MET B 1 1 ? -23.188 -18.047 -24.297 1 35.31 1 MET B O 1
ATOM 3074 N N . THR B 1 2 ? -24.812 -17.609 -25.594 1 44.12 2 THR B N 1
ATOM 3075 C CA . THR B 1 2 ? -24.594 -16.25 -26.062 1 44.12 2 THR B CA 1
ATOM 3076 C C . THR B 1 2 ? -24.516 -15.281 -24.875 1 44.12 2 THR B C 1
ATOM 3078 O O . THR B 1 2 ? -25.109 -15.523 -23.828 1 44.12 2 THR B O 1
ATOM 3081 N N . ARG B 1 3 ? -23.531 -14.383 -24.766 1 52.91 3 ARG B N 1
ATOM 3082 C CA . ARG B 1 3 ? -23.344 -13.242 -23.891 1 52.91 3 ARG B CA 1
ATOM 3083 C C . ARG B 1 3 ? -24.688 -12.641 -23.484 1 52.91 3 ARG B C 1
ATOM 3085 O O . ARG B 1 3 ? -24.766 -11.852 -22.531 1 52.91 3 ARG B O 1
ATOM 3092 N N . LYS B 1 4 ? -25.812 -12.992 -24.156 1 63.5 4 LYS B N 1
ATOM 3093 C CA . LYS B 1 4 ? -27.094 -12.297 -24.016 1 63.5 4 LYS B CA 1
ATOM 3094 C C . LYS B 1 4 ? -27.938 -12.922 -22.906 1 63.5 4 LYS B C 1
ATOM 3096 O O . LYS B 1 4 ? -28.938 -12.344 -22.484 1 63.5 4 LYS B O 1
ATOM 3101 N N . GLU B 1 5 ? -27.453 -14.047 -22.234 1 85.38 5 GLU B N 1
ATOM 3102 C CA . GLU B 1 5 ? -28.297 -14.797 -21.328 1 85.38 5 GLU B CA 1
ATOM 3103 C C . GLU B 1 5 ? -28 -14.453 -19.875 1 85.38 5 GLU B C 1
ATOM 3105 O O . GLU B 1 5 ? -28.875 -14.516 -19.016 1 85.38 5 GLU B O 1
ATOM 3110 N N . PHE B 1 6 ? -26.781 -13.93 -19.562 1 94.88 6 PHE B N 1
ATOM 3111 C CA . PHE B 1 6 ? -26.422 -13.672 -18.172 1 94.88 6 PHE B CA 1
ATOM 3112 C C . PHE B 1 6 ? -25.938 -12.234 -18 1 94.88 6 PHE B C 1
ATOM 3114 O O . PHE B 1 6 ? -25.328 -11.664 -18.906 1 94.88 6 PHE B O 1
ATOM 3121 N N . SER B 1 7 ? -26.297 -11.695 -17 1 96.75 7 SER B N 1
ATOM 3122 C CA . SER B 1 7 ? -25.688 -10.445 -16.562 1 96.75 7 SER B CA 1
ATOM 3123 C C . SER B 1 7 ? -24.609 -10.688 -15.516 1 96.75 7 SER B C 1
ATOM 3125 O O . SER B 1 7 ? -24.672 -11.672 -14.773 1 96.75 7 SER B O 1
ATOM 3127 N N . ILE B 1 8 ? -23.625 -9.844 -15.469 1 97.75 8 ILE B N 1
ATOM 3128 C CA . ILE B 1 8 ? -22.547 -9.961 -14.492 1 97.75 8 ILE B CA 1
ATOM 3129 C C . ILE B 1 8 ? -22.891 -9.18 -13.234 1 97.75 8 ILE B C 1
ATOM 3131 O O . ILE B 1 8 ? -23.266 -8 -13.305 1 97.75 8 ILE B O 1
ATOM 3135 N N . ASP B 1 9 ? -22.734 -9.844 -12.078 1 97.19 9 ASP B N 1
ATOM 3136 C CA . ASP B 1 9 ? -23.016 -9.18 -10.812 1 97.19 9 ASP B CA 1
ATOM 3137 C C . ASP B 1 9 ? -21.719 -8.82 -10.078 1 97.19 9 ASP B C 1
ATOM 3139 O O . ASP B 1 9 ? -21.703 -7.887 -9.281 1 97.19 9 ASP B O 1
ATOM 3143 N N . LEU B 1 10 ? -20.719 -9.562 -10.297 1 98.31 10 LEU B N 1
ATOM 3144 C CA . LEU B 1 10 ? -19.469 -9.375 -9.578 1 98.31 10 LEU B CA 1
ATOM 3145 C C . LEU B 1 10 ? -18.328 -10.086 -10.305 1 98.31 10 LEU B C 1
ATOM 3147 O O . LEU B 1 10 ? -18.5 -11.195 -10.805 1 98.31 10 LEU B O 1
ATOM 3151 N N . VAL B 1 11 ? -17.234 -9.422 -10.359 1 98.81 11 VAL B N 1
ATOM 3152 C CA . VAL B 1 11 ? -16.031 -10.008 -10.938 1 98.81 11 VAL B CA 1
ATOM 3153 C C . VAL B 1 11 ? -14.922 -10.078 -9.883 1 98.81 11 VAL B C 1
ATOM 3155 O O . VAL B 1 11 ? -14.68 -9.102 -9.172 1 98.81 11 VAL B O 1
ATOM 3158 N N . GLN B 1 12 ? -14.344 -11.219 -9.703 1 98.69 12 GLN B N 1
ATOM 3159 C CA . GLN B 1 12 ? -13.203 -11.398 -8.812 1 98.69 12 GLN B CA 1
ATOM 3160 C C . GLN B 1 12 ? -12.023 -12.031 -9.555 1 98.69 12 GLN B C 1
ATOM 3162 O O . GLN B 1 12 ? -12.188 -13.031 -10.258 1 98.69 12 GLN B O 1
ATOM 3167 N N . CYS B 1 13 ? -10.875 -11.406 -9.453 1 98.88 13 CYS B N 1
ATOM 3168 C CA . CYS B 1 13 ? -9.727 -11.812 -10.25 1 98.88 13 CYS B CA 1
ATOM 3169 C C . CYS B 1 13 ? -8.484 -11.984 -9.383 1 98.88 13 CYS B C 1
ATOM 3171 O O . CYS B 1 13 ? -8.156 -11.109 -8.578 1 98.88 13 CYS B O 1
ATOM 3173 N N . ILE B 1 14 ? -7.828 -13.125 -9.461 1 98.81 14 ILE B N 1
ATOM 3174 C CA . ILE B 1 14 ? -6.512 -13.344 -8.875 1 98.81 14 ILE B CA 1
ATOM 3175 C C . ILE B 1 14 ? -5.48 -13.547 -9.984 1 98.81 14 ILE B C 1
ATOM 3177 O O . ILE B 1 14 ? -5.766 -14.195 -10.992 1 98.81 14 ILE B O 1
ATOM 3181 N N . PHE B 1 15 ? -4.328 -12.93 -9.852 1 98.88 15 PHE B N 1
ATOM 3182 C CA . PHE B 1 15 ? -3.35 -13.039 -10.922 1 98.88 15 PHE B CA 1
ATOM 3183 C C . PHE B 1 15 ? -1.938 -13.148 -10.359 1 98.88 15 PHE B C 1
ATOM 3185 O O . PHE B 1 15 ? -1.677 -12.711 -9.234 1 98.88 15 PHE B O 1
ATOM 3192 N N . ARG B 1 16 ? -1.06 -13.844 -11.102 1 98.81 16 ARG B N 1
ATOM 3193 C CA . ARG B 1 16 ? 0.368 -13.938 -10.82 1 98.81 16 ARG B CA 1
ATOM 3194 C C . ARG B 1 16 ? 1.104 -12.688 -11.289 1 98.81 16 ARG B C 1
ATOM 3196 O O . ARG B 1 16 ? 0.764 -12.117 -12.328 1 98.81 16 ARG B O 1
ATOM 3203 N N . HIS B 1 17 ? 2.066 -12.266 -10.57 1 98.75 17 HIS B N 1
ATOM 3204 C CA . HIS B 1 17 ? 2.902 -11.141 -10.977 1 98.75 17 HIS B CA 1
ATOM 3205 C C . HIS B 1 17 ? 3.566 -11.398 -12.32 1 98.75 17 HIS B C 1
ATOM 3207 O O . HIS B 1 17 ? 3.619 -12.539 -12.781 1 98.75 17 HIS B O 1
ATOM 3213 N N . GLY B 1 18 ? 4.094 -10.328 -12.93 1 98.25 18 GLY B N 1
ATOM 3214 C CA . GLY B 1 18 ? 4.77 -10.414 -14.219 1 98.25 18 GLY B CA 1
ATOM 3215 C C . GLY B 1 18 ? 6.215 -10.859 -14.102 1 98.25 18 GLY B C 1
ATOM 3216 O O . GLY B 1 18 ? 6.676 -11.219 -13.016 1 98.25 18 GLY B O 1
ATOM 3217 N N . GLU B 1 19 ? 6.883 -10.828 -15.305 1 97.94 19 GLU B N 1
ATOM 3218 C CA . GLU B 1 19 ? 8.289 -11.219 -15.367 1 97.94 19 GLU B CA 1
ATOM 3219 C C . GLU B 1 19 ? 9.133 -10.391 -14.391 1 97.94 19 GLU B C 1
ATOM 3221 O O . GLU B 1 19 ? 8.953 -9.18 -14.289 1 97.94 19 GLU B O 1
ATOM 3226 N N . ARG B 1 20 ? 10 -11.078 -13.703 1 97.38 20 ARG B N 1
ATOM 3227 C CA . ARG B 1 20 ? 10.836 -10.453 -12.688 1 97.38 20 ARG B CA 1
ATOM 3228 C C . ARG B 1 20 ? 12.266 -10.992 -12.75 1 97.38 20 ARG B C 1
ATOM 3230 O O . ARG B 1 20 ? 12.516 -12.023 -13.375 1 97.38 20 ARG B O 1
ATOM 3237 N N . THR B 1 21 ? 13.203 -10.25 -12.133 1 96.06 21 THR B N 1
ATOM 3238 C CA . THR B 1 21 ? 14.539 -10.773 -11.891 1 96.06 21 THR B CA 1
ATOM 3239 C C . THR B 1 21 ? 14.508 -11.859 -10.812 1 96.06 21 THR B C 1
ATOM 3241 O O . THR B 1 21 ? 13.516 -11.992 -10.086 1 96.06 21 THR B O 1
ATOM 3244 N N . PRO B 1 22 ? 15.539 -12.742 -10.773 1 95.69 22 PRO B N 1
ATOM 3245 C CA . PRO B 1 22 ? 15.523 -13.836 -9.797 1 95.69 22 PRO B CA 1
ATOM 3246 C C . PRO B 1 22 ? 15.531 -13.344 -8.352 1 95.69 22 PRO B C 1
ATOM 3248 O O . PRO B 1 22 ? 16.031 -12.25 -8.078 1 95.69 22 PRO B O 1
ATOM 3251 N N . ARG B 1 23 ? 14.961 -14.18 -7.562 1 95.31 23 ARG B N 1
ATOM 3252 C CA . ARG B 1 23 ? 15.133 -13.969 -6.129 1 95.31 23 ARG B CA 1
ATOM 3253 C C . ARG B 1 23 ? 16.531 -14.398 -5.676 1 95.31 23 ARG B C 1
ATOM 3255 O O . ARG B 1 23 ? 17.156 -15.234 -6.328 1 95.31 23 ARG B O 1
ATOM 3262 N N . ARG B 1 24 ? 16.891 -13.844 -4.562 1 92.69 24 ARG B N 1
ATOM 3263 C CA . ARG B 1 24 ? 18.188 -14.227 -4.012 1 92.69 24 ARG B CA 1
ATOM 3264 C C . ARG B 1 24 ? 18.234 -15.727 -3.723 1 92.69 24 ARG B C 1
ATOM 3266 O O . ARG B 1 24 ? 19.25 -16.375 -3.963 1 92.69 24 ARG B O 1
ATOM 3273 N N . THR B 1 25 ? 17.125 -16.266 -3.244 1 91.81 25 THR B N 1
ATOM 3274 C CA . THR B 1 25 ? 17.062 -17.672 -2.854 1 91.81 25 THR B CA 1
ATOM 3275 C C . THR B 1 25 ? 17.109 -18.578 -4.082 1 91.81 25 THR B C 1
ATOM 3277 O O . THR B 1 25 ? 17.328 -19.781 -3.963 1 91.81 25 THR B O 1
ATOM 3280 N N . GLU B 1 26 ? 16.906 -18.047 -5.195 1 94.56 26 GLU B N 1
ATOM 3281 C CA . GLU B 1 26 ? 16.891 -18.812 -6.438 1 94.56 26 GLU B CA 1
ATOM 3282 C C . GLU B 1 26 ? 18.281 -18.891 -7.047 1 94.56 26 GLU B C 1
ATOM 3284 O O . GLU B 1 26 ? 18.531 -19.703 -7.945 1 94.56 26 GLU B O 1
ATOM 3289 N N . LEU B 1 27 ? 19.156 -18.031 -6.57 1 93 27 LEU B N 1
ATOM 3290 C CA . LEU B 1 27 ? 20.5 -17.969 -7.133 1 93 27 LEU B CA 1
ATOM 3291 C C . LEU B 1 27 ? 21.406 -19.031 -6.512 1 93 27 LEU B C 1
ATOM 3293 O O . LEU B 1 27 ? 21.25 -19.375 -5.336 1 93 27 LEU B O 1
ATOM 3297 N N . PRO B 1 28 ? 22.328 -19.531 -7.371 1 91.75 28 PRO B N 1
ATOM 3298 C CA . PRO B 1 28 ? 23.281 -20.484 -6.789 1 91.75 28 PRO B CA 1
ATOM 3299 C C . PRO B 1 28 ? 24.156 -19.859 -5.711 1 91.75 28 PRO B C 1
ATOM 3301 O O . PRO B 1 28 ? 24.312 -18.625 -5.68 1 91.75 28 PRO B O 1
ATOM 3304 N N . PRO B 1 29 ? 24.641 -20.641 -4.793 1 90.94 29 PRO B N 1
ATOM 3305 C CA . PRO B 1 29 ? 25.406 -20.141 -3.646 1 90.94 29 PRO B CA 1
ATOM 3306 C C . PRO B 1 29 ? 26.594 -19.281 -4.062 1 90.94 29 PRO B C 1
ATOM 3308 O O . PRO B 1 29 ? 26.969 -18.344 -3.361 1 90.94 29 PRO B O 1
ATOM 3311 N N . ASN B 1 30 ? 27.266 -19.469 -5.172 1 87.5 30 ASN B N 1
ATOM 3312 C CA . ASN B 1 30 ? 28.484 -18.75 -5.539 1 87.5 30 ASN B CA 1
ATOM 3313 C C . ASN B 1 30 ? 28.219 -17.672 -6.582 1 87.5 30 ASN B C 1
ATOM 3315 O O . ASN B 1 30 ? 29.125 -17.219 -7.262 1 87.5 30 ASN B O 1
ATOM 3319 N N . PHE B 1 31 ? 26.953 -17.375 -6.574 1 89.62 31 PHE B N 1
ATOM 3320 C CA . PHE B 1 31 ? 26.625 -16.359 -7.562 1 89.62 31 PHE B CA 1
ATOM 3321 C C . PHE B 1 31 ? 27.188 -15.008 -7.152 1 89.62 31 PHE B C 1
ATOM 3323 O O . PHE B 1 31 ? 27.016 -14.586 -6.008 1 89.62 31 PHE B O 1
ATOM 3330 N N . THR B 1 32 ? 27.828 -14.203 -8.102 1 89.88 32 THR B N 1
ATOM 3331 C CA . THR B 1 32 ? 28.484 -12.953 -7.723 1 89.88 32 THR B CA 1
ATOM 3332 C C . THR B 1 32 ? 28.094 -11.836 -8.688 1 89.88 32 THR B C 1
ATOM 3334 O O . THR B 1 32 ? 28.328 -10.656 -8.398 1 89.88 32 THR B O 1
ATOM 3337 N N . ASN B 1 33 ? 27.547 -12.164 -9.781 1 89.56 33 ASN B N 1
ATOM 3338 C CA . ASN B 1 33 ? 27.297 -11.156 -10.805 1 89.56 33 ASN B CA 1
ATOM 3339 C C . ASN B 1 33 ? 25.938 -10.477 -10.609 1 89.56 33 ASN B C 1
ATOM 3341 O O . ASN B 1 33 ? 25.109 -10.461 -11.523 1 89.56 33 ASN B O 1
ATOM 3345 N N . TYR B 1 34 ? 25.734 -9.836 -9.508 1 90 34 TYR B N 1
ATOM 3346 C CA . TYR B 1 34 ? 24.469 -9.172 -9.164 1 90 34 TYR B CA 1
ATOM 3347 C C . TYR B 1 34 ? 24.25 -7.949 -10.047 1 90 34 TYR B C 1
ATOM 3349 O O . TYR B 1 34 ? 23.094 -7.543 -10.266 1 90 34 TYR B O 1
ATOM 3357 N N . ALA B 1 35 ? 25.266 -7.406 -10.602 1 90.19 35 ALA B N 1
ATOM 3358 C CA . ALA B 1 35 ? 25.203 -6.191 -11.406 1 90.19 35 ALA B CA 1
ATOM 3359 C C . ALA B 1 35 ? 24.359 -6.398 -12.664 1 90.19 35 ALA B C 1
ATOM 3361 O O . ALA B 1 35 ? 23.766 -5.453 -13.18 1 90.19 35 ALA B O 1
ATOM 3362 N N . MET B 1 36 ? 24.219 -7.633 -13.039 1 90.31 36 MET B N 1
ATOM 3363 C CA . MET B 1 36 ? 23.484 -7.918 -14.273 1 90.31 36 MET B CA 1
ATOM 3364 C C . MET B 1 36 ? 22 -7.652 -14.094 1 90.31 36 MET B C 1
ATOM 3366 O O . MET B 1 36 ? 21.266 -7.527 -15.07 1 90.31 36 MET B O 1
ATOM 3370 N N . TYR B 1 37 ? 21.578 -7.531 -12.867 1 91.44 37 TYR B N 1
ATOM 3371 C CA . TYR B 1 37 ? 20.156 -7.328 -12.594 1 91.44 37 TYR B CA 1
ATOM 3372 C C . TYR B 1 37 ? 19.859 -5.863 -12.312 1 91.44 37 TYR B C 1
ATOM 3374 O O . TYR B 1 37 ? 18.703 -5.484 -12.117 1 91.44 37 TYR B O 1
ATOM 3382 N N . GLU B 1 38 ? 20.875 -5.051 -12.352 1 89.62 38 GLU B N 1
ATOM 3383 C CA . GLU B 1 38 ? 20.672 -3.619 -12.141 1 89.62 38 GLU B CA 1
ATOM 3384 C C . GLU B 1 38 ? 20.156 -2.936 -13.398 1 89.62 38 GLU B C 1
ATOM 3386 O O . GLU B 1 38 ? 20.484 -3.35 -14.516 1 89.62 38 GLU B O 1
ATOM 3391 N N . PRO B 1 39 ? 19.25 -1.947 -13.352 1 91.5 39 PRO B N 1
ATOM 3392 C CA . PRO B 1 39 ? 18.922 -1.206 -12.133 1 91.5 39 PRO B CA 1
ATOM 3393 C C . PRO B 1 39 ? 17.688 -1.771 -11.422 1 91.5 39 PRO B C 1
ATOM 3395 O O . PRO B 1 39 ? 17.188 -1.17 -10.469 1 91.5 39 PRO B O 1
ATOM 3398 N N . TRP B 1 40 ? 17.141 -2.869 -11.797 1 90.62 40 TRP B N 1
ATOM 3399 C CA . TRP B 1 40 ? 15.914 -3.381 -11.211 1 90.62 40 TRP B CA 1
ATOM 3400 C C . TRP B 1 40 ? 16.156 -3.924 -9.812 1 90.62 40 TRP B C 1
ATOM 3402 O O . TRP B 1 40 ? 15.336 -3.729 -8.914 1 90.62 40 TRP B O 1
ATOM 3412 N N . GLY B 1 41 ? 17.328 -4.566 -9.75 1 91.38 41 GLY B N 1
ATOM 3413 C CA . GLY B 1 41 ? 17.594 -5.305 -8.531 1 91.38 41 GLY B CA 1
ATOM 3414 C C . GLY B 1 41 ? 16.953 -6.684 -8.516 1 91.38 41 GLY B C 1
ATOM 3415 O O . GLY B 1 41 ? 16.312 -7.078 -9.492 1 91.38 41 GLY B O 1
ATOM 3416 N N . LEU B 1 42 ? 17.094 -7.418 -7.406 1 93.69 42 LEU B N 1
ATOM 3417 C CA . LEU B 1 42 ? 16.594 -8.789 -7.32 1 93.69 42 LEU B CA 1
ATOM 3418 C C . LEU B 1 42 ? 15.102 -8.797 -7.016 1 93.69 42 LEU B C 1
ATOM 3420 O O . LEU B 1 42 ? 14.609 -7.953 -6.266 1 93.69 42 LEU B O 1
ATOM 3424 N N . ALA B 1 43 ? 14.352 -9.734 -7.645 1 95.38 43 ALA B N 1
ATOM 3425 C CA . ALA B 1 43 ? 12.945 -10.055 -7.395 1 95.38 43 ALA B CA 1
ATOM 3426 C C . ALA B 1 43 ? 12.039 -8.906 -7.809 1 95.38 43 ALA B C 1
ATOM 3428 O O . ALA B 1 43 ? 10.938 -8.742 -7.266 1 95.38 43 ALA B O 1
ATOM 3429 N N . GLN B 1 44 ? 12.492 -8.047 -8.703 1 96.31 44 GLN B N 1
ATOM 3430 C CA . GLN B 1 44 ? 11.719 -6.898 -9.172 1 96.31 44 GLN B CA 1
ATOM 3431 C C . GLN B 1 44 ? 11.219 -7.117 -10.594 1 96.31 44 GLN B C 1
ATOM 3433 O O . GLN B 1 44 ? 11.875 -7.789 -11.391 1 96.31 44 GLN B O 1
ATOM 3438 N N . LEU B 1 45 ? 10.109 -6.48 -10.875 1 97.38 45 LEU B N 1
ATOM 3439 C CA . LEU B 1 45 ? 9.555 -6.605 -12.219 1 97.38 45 LEU B CA 1
ATOM 3440 C C . LEU B 1 45 ? 10.5 -6.004 -13.258 1 97.38 45 LEU B C 1
ATOM 3442 O O . LEU B 1 45 ? 11.102 -4.957 -13.016 1 97.38 45 LEU B O 1
ATOM 3446 N N . THR B 1 46 ? 10.641 -6.66 -14.359 1 96.44 46 THR B N 1
ATOM 3447 C CA . THR B 1 46 ? 11.305 -6.098 -15.531 1 96.44 46 THR B CA 1
ATOM 3448 C C . THR B 1 46 ? 10.336 -5.242 -16.344 1 96.44 46 THR B C 1
ATOM 3450 O O . THR B 1 46 ? 9.148 -5.164 -16.016 1 96.44 46 THR B O 1
ATOM 3453 N N . ASN B 1 47 ? 10.82 -4.617 -17.391 1 96.62 47 ASN B N 1
ATOM 3454 C CA . ASN B 1 47 ? 9.93 -3.861 -18.266 1 96.62 47 ASN B CA 1
ATOM 3455 C C . ASN B 1 47 ? 8.883 -4.762 -18.922 1 96.62 47 ASN B C 1
ATOM 3457 O O . ASN B 1 47 ? 7.711 -4.391 -19.016 1 96.62 47 ASN B O 1
ATOM 3461 N N . GLU B 1 48 ? 9.352 -5.949 -19.297 1 96.56 48 GLU B N 1
ATOM 3462 C CA . GLU B 1 48 ? 8.422 -6.918 -19.875 1 96.56 48 GLU B CA 1
ATOM 3463 C C . GLU B 1 48 ? 7.355 -7.324 -18.859 1 96.56 48 GLU B C 1
ATOM 3465 O O . GLU B 1 48 ? 6.18 -7.461 -19.203 1 96.56 48 GLU B O 1
ATOM 3470 N N . GLY B 1 49 ? 7.793 -7.543 -17.625 1 97.75 49 GLY B N 1
ATOM 3471 C CA . GLY B 1 49 ? 6.848 -7.879 -16.562 1 97.75 49 GLY B CA 1
ATOM 3472 C C . GLY B 1 49 ? 5.809 -6.797 -16.328 1 97.75 49 GLY B C 1
ATOM 3473 O O . GLY B 1 49 ? 4.633 -7.098 -16.109 1 97.75 49 GLY B O 1
ATOM 3474 N N . LYS B 1 50 ? 6.25 -5.582 -16.375 1 98.31 50 LYS B N 1
ATOM 3475 C CA . LYS B 1 50 ? 5.324 -4.469 -16.188 1 98.31 50 LYS B CA 1
ATOM 3476 C C . LYS B 1 50 ? 4.281 -4.441 -17.312 1 98.31 50 LYS B C 1
ATOM 3478 O O . LYS B 1 50 ? 3.09 -4.277 -17.047 1 98.31 50 LYS B O 1
ATOM 3483 N N . MET B 1 51 ? 4.727 -4.625 -18.516 1 98 51 MET B N 1
ATOM 3484 C CA . MET B 1 51 ? 3.805 -4.617 -19.656 1 98 51 MET B CA 1
ATOM 3485 C C . MET B 1 51 ? 2.822 -5.781 -19.562 1 98 51 MET B C 1
ATOM 3487 O O . MET B 1 51 ? 1.639 -5.625 -19.875 1 98 51 MET B O 1
ATOM 3491 N N . THR B 1 52 ? 3.338 -6.914 -19.172 1 98.12 52 THR B N 1
ATOM 3492 C CA . THR B 1 52 ? 2.506 -8.102 -19.016 1 98.12 52 THR B CA 1
ATOM 3493 C C . THR B 1 52 ? 1.377 -7.848 -18.016 1 98.12 52 THR B C 1
ATOM 3495 O O . THR B 1 52 ? 0.228 -8.219 -18.266 1 98.12 52 THR B O 1
ATOM 3498 N N . GLU B 1 53 ? 1.696 -7.23 -16.953 1 98.69 53 GLU B N 1
ATOM 3499 C CA . GLU B 1 53 ? 0.694 -6.945 -15.93 1 98.69 53 GLU B CA 1
ATOM 3500 C C . GLU B 1 53 ? -0.296 -5.887 -16.406 1 98.69 53 GLU B C 1
ATOM 3502 O O . GLU B 1 53 ? -1.496 -5.988 -16.141 1 98.69 53 GLU B O 1
ATOM 3507 N N . PHE B 1 54 ? 0.186 -4.875 -17.062 1 98.75 54 PHE B N 1
ATOM 3508 C CA . PHE B 1 54 ? -0.676 -3.855 -17.656 1 98.75 54 PHE B CA 1
ATOM 3509 C C . PHE B 1 54 ? -1.69 -4.484 -18.609 1 98.75 54 PHE B C 1
ATOM 3511 O O . PHE B 1 54 ? -2.846 -4.055 -18.656 1 98.75 54 PHE B O 1
ATOM 3518 N N . ARG B 1 55 ? -1.308 -5.496 -19.297 1 98.44 55 ARG B N 1
ATOM 3519 C CA . ARG B 1 55 ? -2.164 -6.172 -20.266 1 98.44 55 ARG B CA 1
ATOM 3520 C C . ARG B 1 55 ? -3.305 -6.906 -19.562 1 98.44 55 ARG B C 1
ATOM 3522 O O . ARG B 1 55 ? -4.398 -7.035 -20.125 1 98.44 55 ARG B O 1
ATOM 3529 N N . ILE B 1 56 ? -3.055 -7.414 -18.375 1 98.88 56 ILE B N 1
ATOM 3530 C CA . ILE B 1 56 ? -4.152 -8.016 -17.625 1 98.88 56 ILE B CA 1
ATOM 3531 C C . ILE B 1 56 ? -5.254 -6.977 -17.422 1 98.88 56 ILE B C 1
ATOM 3533 O O . ILE B 1 56 ? -6.43 -7.254 -17.656 1 98.88 56 ILE B O 1
ATOM 3537 N N . GLY B 1 57 ? -4.812 -5.777 -16.922 1 98.69 57 GLY B N 1
ATOM 3538 C CA . GLY B 1 57 ? -5.777 -4.711 -16.734 1 98.69 57 GLY B CA 1
ATOM 3539 C C . GLY B 1 57 ? -6.523 -4.34 -18 1 98.69 57 GLY B C 1
ATOM 3540 O O . GLY B 1 57 ? -7.742 -4.152 -17.969 1 98.69 57 GLY B O 1
ATOM 3541 N N . SER B 1 58 ? -5.816 -4.246 -19.078 1 98.19 58 SER B N 1
ATOM 3542 C CA . SER B 1 58 ? -6.418 -3.9 -20.359 1 98.19 58 SER B CA 1
ATOM 3543 C C . SER B 1 58 ? -7.43 -4.953 -20.812 1 98.19 58 SER B C 1
ATOM 3545 O O . SER B 1 58 ? -8.5 -4.617 -21.328 1 98.19 58 SER B O 1
ATOM 3547 N N . MET B 1 59 ? -7.035 -6.188 -20.641 1 98.62 59 MET B N 1
ATOM 3548 C CA . MET B 1 59 ? -7.938 -7.285 -20.984 1 98.62 59 MET B CA 1
ATOM 3549 C C . MET B 1 59 ? -9.211 -7.23 -20.141 1 98.62 59 MET B C 1
ATOM 3551 O O . MET B 1 59 ? -10.312 -7.379 -20.672 1 98.62 59 MET B O 1
ATOM 3555 N N . LEU B 1 60 ? -9.102 -7.016 -18.844 1 98.81 60 LEU B N 1
ATOM 3556 C CA . LEU B 1 60 ? -10.266 -6.887 -17.953 1 98.81 60 LEU B CA 1
ATOM 3557 C C . LEU B 1 60 ? -11.148 -5.727 -18.391 1 98.81 60 LEU B C 1
ATOM 3559 O O . LEU B 1 60 ? -12.375 -5.848 -18.406 1 98.81 60 LEU B O 1
ATOM 3563 N N . ARG B 1 61 ? -10.492 -4.645 -18.719 1 98.31 61 ARG B N 1
ATOM 3564 C CA . ARG B 1 61 ? -11.242 -3.479 -19.172 1 98.31 61 ARG B CA 1
ATOM 3565 C C . ARG B 1 61 ? -12.039 -3.797 -20.438 1 98.31 61 ARG B C 1
ATOM 3567 O O . ARG B 1 61 ? -13.227 -3.465 -20.531 1 98.31 61 ARG B O 1
ATOM 3574 N N . GLU B 1 62 ? -11.43 -4.387 -21.312 1 97.56 62 GLU B N 1
ATOM 3575 C CA . GLU B 1 62 ? -12.094 -4.742 -22.562 1 97.56 62 GLU B CA 1
ATOM 3576 C C . GLU B 1 62 ? -13.281 -5.668 -22.312 1 97.56 62 GLU B C 1
ATOM 3578 O O . GLU B 1 62 ? -14.375 -5.434 -22.828 1 97.56 62 GLU B O 1
ATOM 3583 N N . ARG B 1 63 ? -13.117 -6.625 -21.562 1 97.81 63 ARG B N 1
ATOM 3584 C CA . ARG B 1 63 ? -14.148 -7.629 -21.328 1 97.81 63 ARG B CA 1
ATOM 3585 C C . ARG B 1 63 ? -15.312 -7.039 -20.531 1 97.81 63 ARG B C 1
ATOM 3587 O O . ARG B 1 63 ? -16.469 -7.371 -20.797 1 97.81 63 ARG B O 1
ATOM 3594 N N . TYR B 1 64 ? -14.977 -6.156 -19.625 1 98.25 64 TYR B N 1
ATOM 3595 C CA . TYR B 1 64 ? -16 -5.719 -18.688 1 98.25 64 TYR B CA 1
ATOM 3596 C C . TYR B 1 64 ? -16.328 -4.242 -18.875 1 98.25 64 TYR B C 1
ATOM 3598 O O . TYR B 1 64 ? -16.781 -3.572 -17.938 1 98.25 64 TYR B O 1
ATOM 3606 N N . ASN B 1 65 ? -16.109 -3.717 -19.969 1 96.75 65 ASN B N 1
ATOM 3607 C CA . ASN B 1 65 ? -16.25 -2.297 -20.266 1 96.75 65 ASN B CA 1
ATOM 3608 C C . ASN B 1 65 ? -17.641 -1.78 -19.875 1 96.75 65 ASN B C 1
ATOM 3610 O O . ASN B 1 65 ? -17.75 -0.817 -19.109 1 96.75 65 ASN B O 1
ATOM 3614 N N . THR B 1 66 ? -18.688 -2.455 -20.297 1 96.31 66 THR B N 1
ATOM 3615 C CA . THR B 1 66 ? -20.062 -2.029 -20.031 1 96.31 66 THR B CA 1
ATOM 3616 C C . THR B 1 66 ? -20.391 -2.209 -18.547 1 96.31 66 THR B C 1
ATOM 3618 O O . THR B 1 66 ? -21.016 -1.339 -17.938 1 96.31 66 THR B O 1
ATOM 3621 N N . PHE B 1 67 ? -19.953 -3.266 -18 1 97.62 67 PHE B N 1
ATOM 3622 C CA . PHE B 1 67 ? -20.234 -3.59 -16.609 1 97.62 67 PHE B CA 1
ATOM 3623 C C . PHE B 1 67 ? -19.594 -2.566 -15.672 1 97.62 67 PHE B C 1
ATOM 3625 O O . PHE B 1 67 ? -20.219 -2.109 -14.719 1 97.62 67 PHE B O 1
ATOM 3632 N N . LEU B 1 68 ? -18.359 -2.168 -15.945 1 97.19 68 LEU B N 1
ATOM 3633 C CA . LEU B 1 68 ? -17.594 -1.263 -15.086 1 97.19 68 LEU B CA 1
ATOM 3634 C C . LEU B 1 68 ? -17.984 0.188 -15.352 1 97.19 68 LEU B C 1
ATOM 3636 O O . LEU B 1 68 ? -17.875 1.037 -14.461 1 97.19 68 LEU B O 1
ATOM 3640 N N . GLY B 1 69 ? -18.422 0.472 -16.531 1 95.81 69 GLY B N 1
ATOM 3641 C CA . GLY B 1 69 ? -18.797 1.836 -16.891 1 95.81 69 GLY B CA 1
ATOM 3642 C C . GLY B 1 69 ? -17.594 2.717 -17.188 1 95.81 69 GLY B C 1
ATOM 3643 O O . GLY B 1 69 ? -16.453 2.277 -17.078 1 95.81 69 GLY B O 1
ATOM 3644 N N . ASN B 1 70 ? -17.844 3.99 -17.406 1 93.19 70 ASN B N 1
ATOM 3645 C CA . ASN B 1 70 ? -16.828 4.898 -17.906 1 93.19 70 ASN B CA 1
ATOM 3646 C C . ASN B 1 70 ? -16.125 5.637 -16.766 1 93.19 70 ASN B C 1
ATOM 3648 O O . ASN B 1 70 ? -15.023 6.152 -16.922 1 93.19 70 ASN B O 1
ATOM 3652 N N . HIS B 1 71 ? -16.828 5.758 -15.617 1 94.56 71 HIS B N 1
ATOM 3653 C CA . HIS B 1 71 ? -16.281 6.492 -14.484 1 94.56 71 HIS B CA 1
ATOM 3654 C C . HIS B 1 71 ? -15.695 5.543 -13.445 1 94.56 71 HIS B C 1
ATOM 3656 O O . HIS B 1 71 ? -16.266 4.484 -13.172 1 94.56 71 HIS B O 1
ATOM 3662 N N . TYR B 1 72 ? -14.57 5.895 -13.055 1 95.81 72 TYR B N 1
ATOM 3663 C CA . TYR B 1 72 ? -14.031 5.211 -11.891 1 95.81 72 TYR B CA 1
ATOM 3664 C C . TYR B 1 72 ? -14.68 5.727 -10.609 1 95.81 72 TYR B C 1
ATOM 3666 O O . TYR B 1 72 ? -14.641 6.926 -10.328 1 95.81 72 TYR B O 1
ATOM 3674 N N . TYR B 1 73 ? -15.258 4.832 -9.906 1 94.5 73 TYR B N 1
ATOM 3675 C CA . TYR B 1 73 ? -15.719 5.078 -8.547 1 94.5 73 TYR B CA 1
ATOM 3676 C C . TYR B 1 73 ? -14.898 4.277 -7.539 1 94.5 73 TYR B C 1
ATOM 3678 O O . TYR B 1 73 ? -14.734 3.066 -7.688 1 94.5 73 TYR B O 1
ATOM 3686 N N . PRO B 1 74 ? -14.398 4.953 -6.52 1 92.56 74 PRO B N 1
ATOM 3687 C CA . PRO B 1 74 ? -13.641 4.211 -5.508 1 92.56 74 PRO B CA 1
ATOM 3688 C C . PRO B 1 74 ? -14.422 3.033 -4.93 1 92.56 74 PRO B C 1
ATOM 3690 O O . PRO B 1 74 ? -13.828 2.027 -4.535 1 92.56 74 PRO B O 1
ATOM 3693 N N . SER B 1 75 ? -15.727 3.092 -4.938 1 91.06 75 SER B N 1
ATOM 3694 C CA . SER B 1 75 ? -16.562 2.035 -4.371 1 91.06 75 SER B CA 1
ATOM 3695 C C . SER B 1 75 ? -16.594 0.815 -5.285 1 91.06 75 SER B C 1
ATOM 3697 O O . SER B 1 75 ? -17.016 -0.267 -4.863 1 91.06 75 SER B O 1
ATOM 3699 N N . ASP B 1 76 ? -16.109 0.915 -6.496 1 93.75 76 ASP B N 1
ATOM 3700 C CA . ASP B 1 76 ? -16.281 -0.145 -7.484 1 93.75 76 ASP B CA 1
ATOM 3701 C C . ASP B 1 76 ? -15.219 -1.232 -7.312 1 93.75 76 ASP B C 1
ATOM 3703 O O . ASP B 1 76 ? -15.414 -2.367 -7.754 1 93.75 76 ASP B O 1
ATOM 3707 N N . VAL B 1 77 ? -14.164 -0.88 -6.625 1 96 77 VAL B N 1
ATOM 3708 C CA . VAL B 1 77 ? -13.023 -1.784 -6.762 1 96 77 VAL B CA 1
ATOM 3709 C C . VAL B 1 77 ? -12.367 -1.993 -5.398 1 96 77 VAL B C 1
ATOM 3711 O O . VAL B 1 77 ? -12.25 -1.055 -4.609 1 96 77 VAL B O 1
ATOM 3714 N N . TYR B 1 78 ? -12.07 -3.186 -5.09 1 96 78 TYR B N 1
ATOM 3715 C CA . TYR B 1 78 ? -11.148 -3.57 -4.023 1 96 78 TYR B CA 1
ATOM 3716 C C . TYR B 1 78 ? -9.898 -4.23 -4.59 1 96 78 TYR B C 1
ATOM 3718 O O . TYR B 1 78 ? -9.992 -5.16 -5.395 1 96 78 TYR B O 1
ATOM 3726 N N . ALA B 1 79 ? -8.742 -3.75 -4.199 1 97.19 79 ALA B N 1
ATOM 3727 C CA . ALA B 1 79 ? -7.477 -4.223 -4.766 1 97.19 79 ALA B CA 1
ATOM 3728 C C . ALA B 1 79 ? -6.496 -4.609 -3.662 1 97.19 79 ALA B C 1
ATOM 3730 O O . ALA B 1 79 ? -6.062 -3.76 -2.879 1 97.19 79 ALA B O 1
ATOM 3731 N N . TYR B 1 80 ? -6.09 -5.887 -3.664 1 96.94 80 TYR B N 1
ATOM 3732 C CA . TYR B 1 80 ? -5.258 -6.441 -2.604 1 96.94 80 TYR B CA 1
ATOM 3733 C C . TYR B 1 80 ? -4.02 -7.117 -3.18 1 96.94 80 TYR B C 1
ATOM 3735 O O . TYR B 1 80 ? -4.094 -7.789 -4.211 1 96.94 80 TYR B O 1
ATOM 3743 N N . SER B 1 81 ? -2.869 -6.898 -2.52 1 96.88 81 SER B N 1
ATOM 3744 C CA . SER B 1 81 ? -1.626 -7.539 -2.936 1 96.88 81 SER B CA 1
ATOM 3745 C C . SER B 1 81 ? -0.928 -8.211 -1.759 1 96.88 81 SER B C 1
ATOM 3747 O O . SER B 1 81 ? -1.069 -7.777 -0.615 1 96.88 81 SER B O 1
ATOM 3749 N N . THR B 1 82 ? -0.177 -9.258 -2.066 1 96.31 82 THR B N 1
ATOM 3750 C CA . THR B 1 82 ? 0.771 -9.734 -1.066 1 96.31 82 THR B CA 1
ATOM 3751 C C . THR B 1 82 ? 1.845 -8.688 -0.794 1 96.31 82 THR B C 1
ATOM 3753 O O . THR B 1 82 ? 1.975 -7.715 -1.544 1 96.31 82 THR B O 1
ATOM 3756 N N . ASP B 1 83 ? 2.578 -8.93 0.281 1 93 83 ASP B N 1
ATOM 3757 C CA . ASP B 1 83 ? 3.539 -7.93 0.739 1 93 83 ASP B CA 1
ATOM 3758 C C . ASP B 1 83 ? 4.902 -8.133 0.083 1 93 83 ASP B C 1
ATOM 3760 O O . ASP B 1 83 ? 5.918 -8.242 0.772 1 93 83 ASP B O 1
ATOM 3764 N N . HIS B 1 84 ? 4.938 -8.195 -1.221 1 95.12 84 HIS B N 1
ATOM 3765 C CA . HIS B 1 84 ? 6.145 -8.211 -2.041 1 95.12 84 HIS B CA 1
ATOM 3766 C C . HIS B 1 84 ? 6.133 -7.07 -3.055 1 95.12 84 HIS B C 1
ATOM 3768 O O . HIS B 1 84 ? 5.09 -6.746 -3.625 1 95.12 84 HIS B O 1
ATOM 3774 N N . ASP B 1 85 ? 7.273 -6.453 -3.297 1 95.06 85 ASP B N 1
ATOM 3775 C CA . ASP B 1 85 ? 7.359 -5.305 -4.191 1 95.06 85 ASP B CA 1
ATOM 3776 C C . ASP B 1 85 ? 6.812 -5.645 -5.578 1 95.06 85 ASP B C 1
ATOM 3778 O O . ASP B 1 85 ? 6.055 -4.863 -6.16 1 95.06 85 ASP B O 1
ATOM 3782 N N . ARG B 1 86 ? 7.148 -6.797 -6.023 1 97.25 86 ARG B N 1
ATOM 3783 C CA . ARG B 1 86 ? 6.754 -7.176 -7.379 1 97.25 86 ARG B CA 1
ATOM 3784 C C . ARG B 1 86 ? 5.242 -7.352 -7.477 1 97.25 86 ARG B C 1
ATOM 3786 O O . ARG B 1 86 ? 4.641 -7.062 -8.516 1 97.25 86 ARG B O 1
ATOM 3793 N N . THR B 1 87 ? 4.559 -7.867 -6.422 1 98.38 87 THR B N 1
ATOM 3794 C CA . THR B 1 87 ? 3.109 -8.031 -6.473 1 98.38 87 THR B CA 1
ATOM 3795 C C . THR B 1 87 ? 2.408 -6.691 -6.262 1 98.38 87 THR B C 1
ATOM 3797 O O . THR B 1 87 ? 1.364 -6.43 -6.863 1 98.38 87 THR B O 1
ATOM 3800 N N . LYS B 1 88 ? 2.992 -5.852 -5.434 1 97.38 88 LYS B N 1
ATOM 3801 C CA . LYS B 1 88 ? 2.447 -4.512 -5.254 1 97.38 88 LYS B CA 1
ATOM 3802 C C . LYS B 1 88 ? 2.467 -3.727 -6.562 1 97.38 88 LYS B C 1
ATOM 3804 O O . LYS B 1 88 ? 1.466 -3.115 -6.941 1 97.38 88 LYS B O 1
ATOM 3809 N N . THR B 1 89 ? 3.605 -3.771 -7.219 1 98.06 89 THR B N 1
ATOM 3810 C CA . THR B 1 89 ? 3.734 -3.043 -8.477 1 98.06 89 THR B CA 1
ATOM 3811 C C . THR B 1 89 ? 2.857 -3.67 -9.555 1 98.06 89 THR B C 1
ATOM 3813 O O . THR B 1 89 ? 2.268 -2.961 -10.375 1 98.06 89 THR B O 1
ATOM 3816 N N . SER B 1 90 ? 2.748 -4.996 -9.516 1 98.81 90 SER B N 1
ATOM 3817 C CA . SER B 1 90 ? 1.866 -5.684 -10.453 1 98.81 90 SER B CA 1
ATOM 3818 C C . SER B 1 90 ? 0.426 -5.203 -10.312 1 98.81 90 SER B C 1
ATOM 3820 O O . SER B 1 90 ? -0.242 -4.93 -11.312 1 98.81 90 SER B O 1
ATOM 3822 N N . LEU B 1 91 ? -0.009 -5.125 -9.117 1 98.81 91 LEU B N 1
ATOM 3823 C CA . LEU B 1 91 ? -1.373 -4.68 -8.852 1 98.81 91 LEU B CA 1
ATOM 3824 C C . LEU B 1 91 ? -1.6 -3.275 -9.398 1 98.81 91 LEU B C 1
ATOM 3826 O O . LEU B 1 91 ? -2.637 -2.998 -10 1 98.81 91 LEU B O 1
ATOM 3830 N N . GLN B 1 92 ? -0.65 -2.375 -9.188 1 98.62 92 GLN B N 1
ATOM 3831 C CA . GLN B 1 92 ? -0.758 -1.011 -9.688 1 98.62 92 GLN B CA 1
ATOM 3832 C C . GLN B 1 92 ? -0.868 -0.994 -11.211 1 98.62 92 GLN B C 1
ATOM 3834 O O . GLN B 1 92 ? -1.627 -0.203 -11.773 1 98.62 92 GLN B O 1
ATOM 3839 N N . LEU B 1 93 ? -0.131 -1.837 -11.812 1 98.88 93 LEU B N 1
ATOM 3840 C CA . LEU B 1 93 ? -0.115 -1.892 -13.266 1 98.88 93 LEU B CA 1
ATOM 3841 C C . LEU B 1 93 ? -1.443 -2.416 -13.805 1 98.88 93 LEU B C 1
ATOM 3843 O O . LEU B 1 93 ? -1.969 -1.891 -14.789 1 98.88 93 LEU B O 1
ATOM 3847 N N . VAL B 1 94 ? -1.958 -3.445 -13.141 1 98.94 94 VAL B N 1
ATOM 3848 C CA . VAL B 1 94 ? -3.266 -3.965 -13.531 1 98.94 94 VAL B CA 1
ATOM 3849 C C . VAL B 1 94 ? -4.32 -2.871 -13.391 1 98.94 94 VAL B C 1
ATOM 3851 O O . VAL B 1 94 ? -5.148 -2.678 -14.281 1 98.94 94 VAL B O 1
ATOM 3854 N N . LEU B 1 95 ? -4.273 -2.166 -12.312 1 98.81 95 LEU B N 1
ATOM 3855 C CA . LEU B 1 95 ? -5.223 -1.088 -12.062 1 98.81 95 LEU B CA 1
ATOM 3856 C C . LEU B 1 95 ? -5.09 0.006 -13.117 1 98.81 95 LEU B C 1
ATOM 3858 O O . LEU B 1 95 ? -6.09 0.583 -13.547 1 98.81 95 LEU B O 1
ATOM 3862 N N . ALA B 1 96 ? -3.885 0.307 -13.508 1 98.56 96 ALA B N 1
ATOM 3863 C CA . ALA B 1 96 ? -3.645 1.331 -14.523 1 98.56 96 ALA B CA 1
ATOM 3864 C C . ALA B 1 96 ? -4.258 0.932 -15.859 1 98.56 96 ALA B C 1
ATOM 3866 O O . ALA B 1 96 ? -4.758 1.784 -16.609 1 98.56 96 ALA B O 1
ATOM 3867 N N . GLY B 1 97 ? -4.141 -0.34 -16.188 1 98.38 97 GLY B N 1
ATOM 3868 C CA . GLY B 1 97 ? -4.75 -0.828 -17.406 1 98.38 97 GLY B CA 1
ATOM 3869 C C . GLY B 1 97 ? -6.262 -0.914 -17.344 1 98.38 97 GLY B C 1
ATOM 3870 O O . GLY B 1 97 ? -6.953 -0.694 -18.328 1 98.38 97 GLY B O 1
ATOM 3871 N N . LEU B 1 98 ? -6.762 -1.233 -16.188 1 98.56 98 LEU B N 1
ATOM 3872 C CA . LEU B 1 98 ? -8.18 -1.48 -15.977 1 98.56 98 LEU B CA 1
ATOM 3873 C C . LEU B 1 98 ? -8.961 -0.17 -15.945 1 98.56 98 LEU B C 1
ATOM 3875 O O . LEU B 1 98 ? -10.07 -0.091 -16.469 1 98.56 98 LEU B O 1
ATOM 3879 N N . PHE B 1 99 ? -8.438 0.81 -15.242 1 97.81 99 PHE B N 1
ATOM 3880 C CA . PHE B 1 99 ? -9.109 2.09 -15.07 1 97.81 99 PHE B CA 1
ATOM 3881 C C . PHE B 1 99 ? -8.289 3.221 -15.688 1 97.81 99 PHE B C 1
ATOM 3883 O O . PHE B 1 99 ? -7.348 3.713 -15.062 1 97.81 99 PHE B O 1
ATOM 3890 N N . ARG B 1 100 ? -8.641 3.652 -16.812 1 94.75 100 ARG B N 1
ATOM 3891 C CA . ARG B 1 100 ? -8.078 4.844 -17.438 1 94.75 100 ARG B CA 1
ATOM 3892 C C . ARG B 1 100 ? -8.961 6.062 -1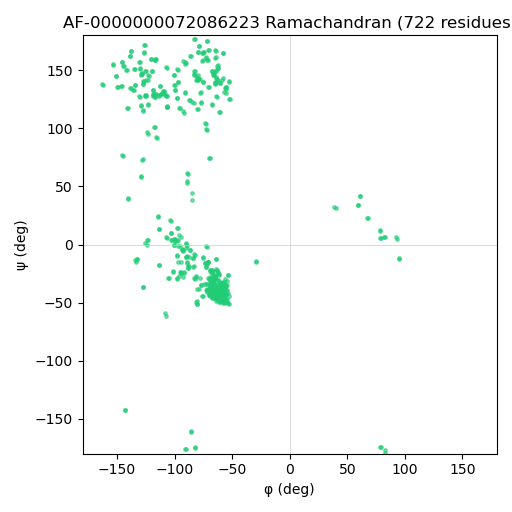7.203 1 94.75 100 ARG B C 1
ATOM 3894 O O . ARG B 1 100 ? -10.188 5.949 -17.188 1 94.75 100 ARG B O 1
ATOM 3901 N N . PRO B 1 101 ? -8.273 7.16 -16.953 1 95.94 101 PRO B N 1
ATOM 3902 C CA . PRO B 1 101 ? -9.109 8.336 -16.703 1 95.94 101 PRO B CA 1
ATOM 3903 C C . PRO B 1 101 ? -9.945 8.727 -17.922 1 95.94 101 PRO B C 1
ATOM 3905 O O . PRO B 1 101 ? -9.422 8.812 -19.031 1 95.94 101 PRO B O 1
ATOM 3908 N N . ASN B 1 102 ? -11.258 8.859 -17.703 1 95.81 102 ASN B N 1
ATOM 3909 C CA . ASN B 1 102 ? -12.062 9.539 -18.719 1 95.81 102 ASN B CA 1
ATOM 3910 C C . ASN B 1 102 ? -11.797 11.039 -18.734 1 95.81 102 ASN B C 1
ATOM 3912 O O . ASN B 1 102 ? -11.031 11.547 -17.906 1 95.81 102 ASN B O 1
ATOM 3916 N N . PRO B 1 103 ? -12.344 11.75 -19.625 1 95 103 PRO B N 1
ATOM 3917 C CA . PRO B 1 103 ? -12.023 13.172 -19.719 1 95 103 PRO B CA 1
ATOM 3918 C C . PRO B 1 103 ? -12.305 13.93 -18.422 1 95 103 PRO B C 1
ATOM 3920 O O . PRO B 1 103 ? -11.547 14.828 -18.047 1 95 103 PRO B O 1
ATOM 3923 N N . PHE B 1 104 ? -13.32 13.523 -17.734 1 94.5 104 PHE B N 1
ATOM 3924 C CA . PHE B 1 104 ? -13.711 14.195 -16.5 1 94.5 104 PHE B CA 1
ATOM 3925 C C . PHE B 1 104 ? -12.703 13.914 -15.391 1 94.5 104 PHE B C 1
ATOM 3927 O O . PHE B 1 104 ? -12.477 14.766 -14.531 1 94.5 104 PHE B O 1
ATOM 3934 N N . GLN B 1 105 ? -12.062 12.812 -15.43 1 95.94 105 GLN B N 1
ATOM 3935 C CA . GLN B 1 105 ? -11.156 12.406 -14.352 1 95.94 105 GLN B CA 1
ATOM 3936 C C . GLN B 1 105 ? -9.703 12.508 -14.789 1 95.94 105 GLN B C 1
ATOM 3938 O O . GLN B 1 105 ? -8.797 12.078 -14.07 1 95.94 105 GLN B O 1
ATOM 3943 N N . MET B 1 106 ? -9.492 13.047 -15.977 1 97.12 106 MET B N 1
ATOM 3944 C CA . MET B 1 106 ? -8.141 13.297 -16.469 1 97.12 106 MET B CA 1
ATOM 3945 C C . MET B 1 106 ? -7.508 14.477 -15.742 1 97.12 106 MET B C 1
ATOM 3947 O O . MET B 1 106 ? -7.832 15.633 -16.031 1 97.12 106 MET B O 1
ATOM 3951 N N . TRP B 1 107 ? -6.613 14.219 -14.828 1 97.38 107 TRP B N 1
ATOM 3952 C CA . TRP B 1 107 ? -6.02 15.266 -14.008 1 97.38 107 TRP B CA 1
ATOM 3953 C C . TRP B 1 107 ? -4.738 15.797 -14.633 1 97.38 107 TRP B C 1
ATOM 3955 O O . TRP B 1 107 ? -4.297 16.906 -14.328 1 97.38 107 TRP B O 1
ATOM 3965 N N . ASN B 1 108 ? -4.105 15.023 -15.453 1 97.38 108 ASN B N 1
ATOM 3966 C CA . ASN B 1 108 ? -2.895 15.375 -16.188 1 97.38 108 ASN B CA 1
ATOM 3967 C C . ASN B 1 108 ? -2.922 14.797 -17.609 1 97.38 108 ASN B C 1
ATOM 3969 O O . ASN B 1 108 ? -2.85 13.578 -17.797 1 97.38 108 ASN B O 1
ATOM 3973 N N . GLN B 1 109 ? -2.904 15.602 -18.609 1 95.69 109 GLN B N 1
ATOM 3974 C CA . GLN B 1 109 ? -3.053 15.18 -20 1 95.69 109 GLN B CA 1
ATOM 3975 C C . GLN B 1 109 ? -1.85 14.359 -20.453 1 95.69 109 GLN B C 1
ATOM 3977 O O . GLN B 1 109 ? -1.967 13.523 -21.359 1 95.69 109 GLN B O 1
ATOM 3982 N N . ASN B 1 110 ? -0.751 14.562 -19.766 1 95.44 110 ASN B N 1
ATOM 3983 C CA . ASN B 1 110 ? 0.478 13.898 -20.188 1 95.44 110 ASN B CA 1
ATOM 3984 C C . ASN B 1 110 ? 0.719 12.617 -19.391 1 95.44 110 ASN B C 1
ATOM 3986 O O . ASN B 1 110 ? 1.75 11.969 -19.562 1 95.44 110 ASN B O 1
ATOM 3990 N N . LEU B 1 111 ? -0.16 12.242 -18.547 1 97.19 111 LEU B N 1
ATOM 3991 C CA . LEU B 1 111 ? -0.063 11.039 -17.734 1 97.19 111 LEU B CA 1
ATOM 3992 C C . LEU B 1 111 ? -1.437 10.414 -17.516 1 97.19 111 LEU B C 1
ATOM 3994 O O . LEU B 1 111 ? -2.033 10.547 -16.453 1 97.19 111 LEU B O 1
ATOM 3998 N N . PRO B 1 112 ? -1.931 9.727 -18.562 1 96.75 112 PRO B N 1
ATOM 3999 C CA . PRO B 1 112 ? -3.271 9.141 -18.484 1 96.75 112 PRO B CA 1
ATOM 4000 C C . PRO B 1 112 ? -3.342 7.961 -17.516 1 96.75 112 PRO B C 1
ATOM 4002 O O . PRO B 1 112 ? -3.475 6.812 -17.953 1 96.75 112 PRO B O 1
ATOM 4005 N N . TRP B 1 113 ? -3.316 8.266 -16.312 1 97.81 113 TRP B N 1
ATOM 4006 C CA . TRP B 1 113 ? -3.229 7.305 -15.211 1 97.81 113 TRP B CA 1
ATOM 4007 C C . TRP B 1 113 ? -4.016 7.789 -14 1 97.81 113 TRP B C 1
ATOM 4009 O O . TRP B 1 113 ? -4.023 8.984 -13.688 1 97.81 113 TRP B O 1
ATOM 4019 N N . LEU B 1 114 ? -4.773 6.906 -13.367 1 97.44 114 LEU B N 1
ATOM 4020 C CA . LEU B 1 114 ? -5.469 7.172 -12.109 1 97.44 114 LEU B CA 1
ATOM 4021 C C . LEU B 1 114 ? -4.793 6.449 -10.953 1 97.44 114 LEU B C 1
ATOM 4023 O O . LEU B 1 114 ? -4.633 5.227 -10.984 1 97.44 114 LEU B O 1
ATOM 4027 N N . PRO B 1 115 ? -4.293 7.215 -9.961 1 97.38 115 PRO B N 1
ATOM 4028 C CA . PRO B 1 115 ? -3.812 6.539 -8.758 1 97.38 115 PRO B CA 1
ATOM 4029 C C . PRO B 1 115 ? -4.938 5.883 -7.961 1 97.38 115 PRO B C 1
ATOM 4031 O O . PRO B 1 115 ? -5.918 6.543 -7.609 1 97.38 115 PRO B O 1
ATOM 4034 N N . ILE B 1 116 ? -4.906 4.621 -7.742 1 97.38 116 ILE B N 1
ATOM 4035 C CA . ILE B 1 116 ? -5.934 3.871 -7.031 1 97.38 116 ILE B CA 1
ATOM 4036 C C . ILE B 1 116 ? -5.332 3.223 -5.785 1 97.38 116 ILE B C 1
ATOM 4038 O O . ILE B 1 116 ? -4.266 2.605 -5.852 1 97.38 116 ILE B O 1
ATOM 4042 N N . PRO B 1 117 ? -5.941 3.398 -4.637 1 95 117 PRO B N 1
ATOM 4043 C CA . PRO B 1 117 ? -5.387 2.82 -3.408 1 95 117 PRO B CA 1
ATOM 4044 C C . PRO B 1 117 ? -5.418 1.293 -3.41 1 95 117 PRO B C 1
ATOM 4046 O O . PRO B 1 117 ? -6.34 0.691 -3.973 1 95 117 PRO B O 1
ATOM 4049 N N . THR B 1 118 ? -4.445 0.727 -2.807 1 95.62 118 THR B N 1
ATOM 4050 C CA . THR B 1 118 ? -4.34 -0.723 -2.688 1 95.62 118 THR B CA 1
ATOM 4051 C C . THR B 1 118 ? -4.16 -1.134 -1.229 1 95.62 118 THR B C 1
ATOM 4053 O O . THR B 1 118 ? -3.883 -0.292 -0.371 1 95.62 118 THR B O 1
ATOM 4056 N N . TYR B 1 119 ? -4.352 -2.402 -0.965 1 93.88 119 TYR B N 1
ATOM 4057 C CA . TYR B 1 119 ? -4.254 -2.943 0.385 1 93.88 119 TYR B CA 1
ATOM 4058 C C . TYR B 1 119 ? -3.256 -4.094 0.44 1 93.88 119 TYR B C 1
ATOM 4060 O O . TYR B 1 119 ? -3.004 -4.754 -0.57 1 93.88 119 TYR B O 1
ATOM 4068 N N . CYS B 1 120 ? -2.664 -4.203 1.554 1 92.06 120 CYS B N 1
ATOM 4069 C CA . CYS B 1 120 ? -1.673 -5.25 1.78 1 92.06 120 CYS B CA 1
ATOM 4070 C C . CYS B 1 120 ? -1.586 -5.609 3.26 1 92.06 120 CYS B C 1
ATOM 4072 O O . CYS B 1 120 ? -1.92 -4.793 4.121 1 92.06 120 CYS B O 1
ATOM 4074 N N . MET B 1 121 ? -1.168 -6.824 3.555 1 89.75 121 MET B N 1
ATOM 4075 C CA . MET B 1 121 ? -0.883 -7.254 4.922 1 89.75 121 MET B CA 1
ATOM 4076 C C . MET B 1 121 ? 0.491 -7.91 5.008 1 89.75 121 MET B C 1
ATOM 4078 O O . MET B 1 121 ? 1.001 -8.43 4.016 1 89.75 121 MET B O 1
ATOM 4082 N N . PRO B 1 122 ? 1.057 -7.902 6.27 1 89.75 122 PRO B N 1
ATOM 4083 C CA . PRO B 1 122 ? 2.324 -8.617 6.422 1 89.75 122 PRO B CA 1
ATOM 4084 C C . PRO B 1 122 ? 2.215 -10.094 6.055 1 89.75 122 PRO B C 1
ATOM 4086 O O . PRO B 1 122 ? 1.224 -10.75 6.391 1 89.75 122 PRO B O 1
ATOM 4089 N N . SER B 1 123 ? 3.248 -10.586 5.426 1 89.56 123 SER B N 1
ATOM 4090 C CA . SER B 1 123 ? 3.244 -11.938 4.875 1 89.56 123 SER B CA 1
ATOM 4091 C C . SER B 1 123 ? 2.979 -12.969 5.957 1 89.56 123 SER B C 1
ATOM 4093 O O . SER B 1 123 ? 2.293 -13.969 5.719 1 89.56 123 SER B O 1
ATOM 4095 N N . ARG B 1 124 ? 3.441 -12.758 7.18 1 91 124 ARG B N 1
ATOM 4096 C CA . ARG B 1 124 ? 3.396 -13.758 8.242 1 91 124 ARG B CA 1
ATOM 4097 C C . ARG B 1 124 ? 1.971 -13.953 8.75 1 91 124 ARG B C 1
ATOM 4099 O O . ARG B 1 124 ? 1.672 -14.945 9.414 1 91 124 ARG B O 1
ATOM 4106 N N . VAL B 1 125 ? 1.092 -12.984 8.398 1 90.69 125 VAL B N 1
ATOM 4107 C CA . VAL B 1 125 ? -0.28 -13.141 8.867 1 90.69 125 VAL B CA 1
ATOM 4108 C C . VAL B 1 125 ? -1.242 -13.125 7.684 1 90.69 125 VAL B C 1
ATOM 4110 O O . VAL B 1 125 ? -2.461 -13.102 7.867 1 90.69 125 VAL B O 1
ATOM 4113 N N . ASP B 1 126 ? -0.744 -13.062 6.531 1 92.06 126 ASP B N 1
ATOM 4114 C CA . ASP B 1 126 ? -1.565 -13.141 5.328 1 92.06 126 ASP B CA 1
ATOM 4115 C C . ASP B 1 126 ? -2.09 -14.562 5.113 1 92.06 126 ASP B C 1
ATOM 4117 O O . ASP B 1 126 ? -1.406 -15.398 4.523 1 92.06 126 ASP B O 1
ATOM 4121 N N . HIS B 1 127 ? -3.268 -14.812 5.484 1 90.62 127 HIS B N 1
ATOM 4122 C CA . HIS B 1 127 ? -3.836 -16.156 5.367 1 90.62 127 HIS B CA 1
ATOM 4123 C C . HIS B 1 127 ? -4.48 -16.359 3.998 1 90.62 127 HIS B C 1
ATOM 4125 O O . HIS B 1 127 ? -4.852 -17.484 3.645 1 90.62 127 HIS B O 1
ATOM 4131 N N . LEU B 1 128 ? -4.594 -15.289 3.303 1 93.81 128 LEU B N 1
ATOM 4132 C CA . LEU B 1 128 ? -5.285 -15.344 2.021 1 93.81 128 LEU B CA 1
ATOM 4133 C C . LEU B 1 128 ? -4.367 -15.883 0.931 1 93.81 128 LEU B C 1
ATOM 4135 O O . LEU B 1 128 ? -4.746 -16.797 0.193 1 93.81 128 LEU B O 1
ATOM 4139 N N . LEU B 1 129 ? -3.119 -15.281 0.876 1 96.31 129 LEU B N 1
ATOM 4140 C CA . LEU B 1 129 ? -2.307 -15.586 -0.298 1 96.31 129 LEU B CA 1
ATOM 4141 C C . LEU B 1 129 ? -0.941 -16.125 0.111 1 96.31 129 LEU B C 1
ATOM 4143 O O . LEU B 1 129 ? -0.111 -16.438 -0.746 1 96.31 129 LEU B O 1
ATOM 4147 N N . LYS B 1 130 ? -0.688 -16.266 1.442 1 95.12 130 LYS B N 1
ATOM 4148 C CA . LYS B 1 130 ? 0.624 -16.719 1.894 1 95.12 130 LYS B CA 1
ATOM 4149 C C . LYS B 1 130 ? 0.495 -17.891 2.855 1 95.12 130 LYS B C 1
ATOM 4151 O O . LYS B 1 130 ? 0.806 -17.766 4.043 1 95.12 130 LYS B O 1
ATOM 4156 N N . PRO B 1 131 ? 0.163 -19.031 2.383 1 92.31 131 PRO B N 1
ATOM 4157 C CA . PRO B 1 131 ? 0.058 -20.203 3.271 1 92.31 131 PRO B CA 1
ATOM 4158 C C . PRO B 1 131 ? 1.408 -20.625 3.836 1 92.31 131 PRO B C 1
ATOM 4160 O O . PRO B 1 131 ? 1.464 -21.266 4.891 1 92.31 131 PRO B O 1
ATOM 4163 N N . ASP B 1 132 ? 2.469 -20.281 3.189 1 90 132 ASP B N 1
ATOM 4164 C CA . ASP B 1 132 ? 3.805 -20.75 3.547 1 90 132 ASP B CA 1
ATOM 4165 C C . ASP B 1 132 ? 4.293 -20.094 4.832 1 90 132 ASP B C 1
ATOM 4167 O O . ASP B 1 132 ? 5.383 -20.406 5.32 1 90 132 ASP B O 1
ATOM 4171 N N . SER B 1 133 ? 3.553 -19.219 5.41 1 87.38 133 SER B N 1
ATOM 4172 C CA . SER B 1 133 ? 3.873 -18.688 6.727 1 87.38 133 SER B CA 1
ATOM 4173 C C . SER B 1 133 ? 3.184 -19.469 7.832 1 87.38 133 SER B C 1
ATOM 4175 O O . SER B 1 133 ? 3.398 -19.203 9.016 1 87.38 133 SER B O 1
ATOM 4177 N N . SER B 1 134 ? 2.375 -20.391 7.52 1 91.44 134 SER B N 1
ATOM 4178 C CA . SER B 1 134 ? 1.631 -21.25 8.445 1 91.44 134 SER B CA 1
ATOM 4179 C C . SER B 1 134 ? 2.477 -22.422 8.922 1 91.44 134 SER B C 1
ATOM 4181 O O . SER B 1 134 ? 2.873 -23.266 8.125 1 91.44 134 SER B O 1
ATOM 4183 N N . PRO B 1 135 ? 2.654 -22.531 10.195 1 92.25 135 PRO B N 1
ATOM 4184 C CA . PRO B 1 135 ? 3.393 -23.688 10.711 1 92.25 135 PRO B CA 1
ATOM 4185 C C . PRO B 1 135 ? 2.695 -25.016 10.406 1 92.25 135 PRO B C 1
ATOM 4187 O O . PRO B 1 135 ? 3.359 -26.016 10.117 1 92.25 135 PRO B O 1
ATOM 4190 N N . ILE B 1 136 ? 1.418 -24.969 10.461 1 94.56 136 ILE B N 1
ATOM 4191 C CA . ILE B 1 136 ? 0.651 -26.172 10.172 1 94.56 136 ILE B CA 1
ATOM 4192 C C . ILE B 1 136 ? 0.834 -26.562 8.711 1 94.56 136 ILE B C 1
ATOM 4194 O O . ILE B 1 136 ? 1.067 -27.734 8.398 1 94.56 136 ILE B O 1
ATOM 4198 N N . TYR B 1 137 ? 0.732 -25.656 7.84 1 96.19 137 TYR B N 1
ATOM 4199 C CA . TYR B 1 137 ? 0.896 -25.922 6.414 1 96.19 137 TYR B CA 1
ATOM 4200 C C . TYR B 1 137 ? 2.301 -26.422 6.113 1 96.19 137 TYR B C 1
ATOM 4202 O O . TYR B 1 137 ? 2.473 -27.375 5.344 1 96.19 137 TYR B O 1
ATOM 4210 N N . LEU B 1 138 ? 3.285 -25.812 6.727 1 95.38 138 LEU B N 1
ATOM 4211 C CA . LEU B 1 138 ? 4.668 -26.219 6.504 1 95.38 138 LEU B CA 1
ATOM 4212 C C . LEU B 1 138 ? 4.91 -27.641 7.008 1 95.38 138 LEU B C 1
ATOM 4214 O O . LEU B 1 138 ? 5.633 -28.406 6.371 1 95.38 138 LEU B O 1
ATOM 4218 N N . LYS B 1 139 ? 4.332 -27.906 8.141 1 95.88 139 LYS B N 1
ATOM 4219 C CA . LYS B 1 139 ? 4.438 -29.266 8.664 1 95.88 139 LYS B CA 1
ATOM 4220 C C . LYS B 1 139 ? 3.836 -30.281 7.695 1 95.88 139 LYS B C 1
ATOM 4222 O O . LYS B 1 139 ? 4.434 -31.312 7.43 1 95.88 139 LYS B O 1
ATOM 4227 N N . LEU B 1 140 ? 2.713 -29.953 7.176 1 96.69 140 LEU B N 1
ATOM 4228 C CA . LEU B 1 140 ? 2.041 -30.828 6.227 1 96.69 140 LEU B CA 1
ATOM 4229 C C . LEU B 1 140 ? 2.877 -31.016 4.961 1 96.69 140 LEU B C 1
ATOM 4231 O O . LEU B 1 140 ? 2.971 -32.125 4.426 1 96.69 140 LEU B O 1
ATOM 4235 N N . LEU B 1 141 ? 3.482 -29.984 4.484 1 95.94 141 LEU B N 1
ATOM 4236 C CA . LEU B 1 141 ? 4.332 -30.031 3.303 1 95.94 141 LEU B CA 1
ATOM 4237 C C . LEU B 1 141 ? 5.48 -31.016 3.502 1 95.94 141 LEU B C 1
ATOM 4239 O O . LEU B 1 141 ? 5.762 -31.844 2.625 1 95.94 141 LEU B O 1
ATOM 4243 N N . ASN B 1 142 ? 6.055 -30.906 4.637 1 94.94 142 ASN B N 1
ATOM 4244 C CA . ASN B 1 142 ? 7.184 -31.781 4.945 1 94.94 142 ASN B CA 1
ATOM 4245 C C . ASN B 1 142 ? 6.746 -33.25 5.055 1 94.94 142 ASN B C 1
ATOM 4247 O O . ASN B 1 142 ? 7.461 -34.156 4.613 1 94.94 142 ASN B O 1
ATOM 4251 N N . GLU B 1 143 ? 5.652 -33.438 5.633 1 96.81 143 GLU B N 1
ATOM 4252 C CA . GLU B 1 143 ? 5.125 -34.781 5.773 1 96.81 143 GLU B CA 1
ATOM 4253 C C . GLU B 1 143 ? 4.801 -35.406 4.414 1 96.81 143 GLU B C 1
ATOM 4255 O O . GLU B 1 143 ? 5.129 -36.562 4.152 1 96.81 143 GLU B O 1
ATOM 4260 N N . VAL B 1 144 ? 4.199 -34.656 3.553 1 97.19 144 VAL B N 1
ATOM 4261 C CA . VAL B 1 144 ? 3.789 -35.125 2.238 1 97.19 144 VAL B CA 1
ATOM 4262 C C . VAL B 1 144 ? 5.023 -35.438 1.389 1 97.19 144 VAL B C 1
ATOM 4264 O O . VAL B 1 144 ? 5.043 -36.406 0.63 1 97.19 144 VAL B O 1
ATOM 4267 N N . ARG B 1 145 ? 6.027 -34.656 1.51 1 94.12 145 ARG B N 1
ATOM 4268 C CA . ARG B 1 145 ? 7.258 -34.844 0.758 1 94.12 145 ARG B CA 1
ATOM 4269 C C . ARG B 1 145 ? 7.895 -36.188 1.109 1 94.12 145 ARG B C 1
ATOM 4271 O O . ARG B 1 145 ? 8.578 -36.781 0.279 1 94.12 145 ARG B O 1
ATOM 4278 N N . LYS B 1 146 ? 7.594 -36.625 2.283 1 94.12 146 LYS B N 1
ATOM 4279 C CA . LYS B 1 146 ? 8.18 -37.906 2.75 1 94.12 146 LYS B CA 1
ATOM 4280 C C . LYS B 1 146 ? 7.27 -39.062 2.439 1 94.12 146 LYS B C 1
ATOM 4282 O O . LYS B 1 146 ? 7.625 -40.219 2.699 1 94.12 146 LYS B O 1
ATOM 4287 N N . ASP B 1 147 ? 6.184 -38.75 1.959 1 96.06 147 ASP B N 1
ATOM 4288 C CA . ASP B 1 147 ? 5.262 -39.812 1.571 1 96.06 147 ASP B CA 1
ATOM 4289 C C . ASP B 1 147 ? 5.855 -40.688 0.464 1 96.06 147 ASP B C 1
ATOM 4291 O O . ASP B 1 147 ? 6.48 -40.156 -0.466 1 96.06 147 ASP B O 1
ATOM 4295 N N . GLN B 1 148 ? 5.633 -42 0.514 1 96.38 148 GLN B N 1
ATOM 4296 C CA . GLN B 1 148 ? 6.184 -42.969 -0.438 1 96.38 148 GLN B CA 1
ATOM 4297 C C . GLN B 1 148 ? 5.75 -42.625 -1.863 1 96.38 148 GLN B C 1
ATOM 4299 O O . GLN B 1 148 ? 6.516 -42.812 -2.811 1 96.38 148 GLN B O 1
ATOM 4304 N N . LYS B 1 149 ? 4.574 -42.156 -2.006 1 96.69 149 LYS B N 1
ATOM 4305 C CA . LYS B 1 149 ? 4.047 -41.812 -3.318 1 96.69 149 LYS B CA 1
ATOM 4306 C C . LYS B 1 149 ? 4.949 -40.781 -4.02 1 96.69 149 LYS B C 1
ATOM 4308 O O . LYS B 1 149 ? 5.285 -40.969 -5.191 1 96.69 149 LYS B O 1
ATOM 4313 N N . PHE B 1 150 ? 5.348 -39.812 -3.336 1 96.81 150 PHE B N 1
ATOM 4314 C CA . PHE B 1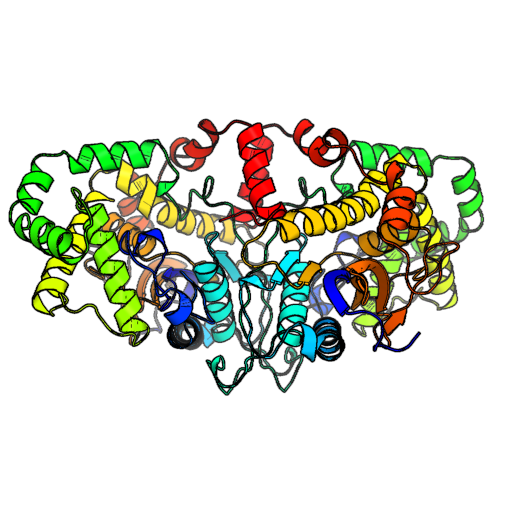 150 ? 6.121 -38.75 -3.949 1 96.81 150 PHE B CA 1
ATOM 4315 C C . PHE B 1 150 ? 7.598 -39.125 -4.027 1 96.81 150 PHE B C 1
ATOM 4317 O O . PHE B 1 150 ? 8.297 -38.688 -4.949 1 96.81 150 PHE B O 1
ATOM 4324 N N . ILE B 1 151 ? 8.055 -39.938 -3.102 1 95.31 151 ILE B N 1
ATOM 4325 C CA . ILE B 1 151 ? 9.414 -40.469 -3.205 1 95.31 151 ILE B CA 1
ATOM 4326 C C . ILE B 1 151 ? 9.562 -41.25 -4.512 1 95.31 151 ILE B C 1
ATOM 4328 O O . ILE B 1 151 ? 10.531 -41.031 -5.25 1 95.31 151 ILE B O 1
ATOM 4332 N N . GLU B 1 152 ? 8.586 -42.031 -4.773 1 96.62 152 GLU B N 1
ATOM 4333 C CA . GLU B 1 152 ? 8.609 -42.844 -5.992 1 96.62 152 GLU B CA 1
ATOM 4334 C C . GLU B 1 152 ? 8.477 -41.969 -7.234 1 96.62 152 GLU B C 1
ATOM 4336 O O . GLU B 1 152 ? 9.125 -42.219 -8.25 1 96.62 152 GLU B O 1
ATOM 4341 N N . LYS B 1 153 ? 7.625 -40.969 -7.164 1 96 153 LYS B N 1
ATOM 4342 C CA . LYS B 1 153 ? 7.422 -40.094 -8.297 1 96 153 LYS B CA 1
ATOM 4343 C C . LYS B 1 153 ? 8.703 -39.312 -8.633 1 96 153 LYS B C 1
ATOM 4345 O O . LYS B 1 153 ? 8.945 -39 -9.797 1 96 153 LYS B O 1
ATOM 4350 N N . LEU B 1 154 ? 9.555 -39.094 -7.652 1 96.12 154 LEU B N 1
ATOM 4351 C CA . LEU B 1 154 ? 10.734 -38.25 -7.832 1 96.12 154 LEU B CA 1
ATOM 4352 C C . LEU B 1 154 ? 11.961 -39.094 -8.133 1 96.12 154 LEU B C 1
ATOM 4354 O O . LEU B 1 154 ? 12.984 -38.562 -8.594 1 96.12 154 LEU B O 1
ATOM 4358 N N . LYS B 1 155 ? 11.891 -40.344 -7.898 1 95.44 155 LYS B N 1
ATOM 4359 C CA . LYS B 1 155 ? 13.023 -41.281 -8.039 1 95.44 155 LYS B CA 1
ATOM 4360 C C . LYS B 1 155 ? 13.648 -41.156 -9.43 1 95.44 155 LYS B C 1
ATOM 4362 O O . LYS B 1 155 ? 14.875 -41.094 -9.555 1 95.44 155 LYS B O 1
ATOM 4367 N N . PRO B 1 156 ? 12.828 -41.094 -10.484 1 95.62 156 PRO B N 1
ATOM 4368 C CA . PRO B 1 156 ? 13.398 -41 -11.828 1 95.62 156 PRO B CA 1
ATOM 4369 C C . PRO B 1 156 ? 14.188 -39.719 -12.062 1 95.62 156 PRO B C 1
ATOM 4371 O O . PRO B 1 156 ? 14.953 -39.625 -13.031 1 95.62 156 PRO B O 1
ATOM 4374 N N . TYR B 1 157 ? 14.078 -38.781 -11.211 1 95.38 157 TYR B N 1
ATOM 4375 C CA . TYR B 1 157 ? 14.727 -37.5 -11.422 1 95.38 157 TYR B CA 1
ATOM 4376 C C . TYR B 1 157 ? 15.977 -37.375 -10.555 1 95.38 157 TYR B C 1
ATOM 4378 O O . TYR B 1 157 ? 16.531 -36.281 -10.438 1 95.38 157 TYR B O 1
ATOM 4386 N N . GLY B 1 158 ? 16.391 -38.406 -9.945 1 94.69 158 GLY B N 1
ATOM 4387 C CA . GLY B 1 158 ? 17.562 -38.375 -9.094 1 94.69 158 GLY B CA 1
ATOM 4388 C C . GLY B 1 158 ? 18.797 -37.844 -9.781 1 94.69 158 GLY B C 1
ATOM 4389 O O . GLY B 1 158 ? 19.609 -37.156 -9.172 1 94.69 158 GLY B O 1
ATOM 4390 N N . TYR B 1 159 ? 18.938 -38.125 -11.039 1 94.94 159 TYR B N 1
ATOM 4391 C CA . TYR B 1 159 ? 20.109 -37.688 -11.805 1 94.94 159 TYR B CA 1
ATOM 4392 C C . TYR B 1 159 ? 20.141 -36.188 -11.93 1 94.94 159 TYR B C 1
ATOM 4394 O O . TYR B 1 159 ? 21.219 -35.594 -12.062 1 94.94 159 TYR B O 1
ATOM 4402 N N . LEU B 1 160 ? 19 -35.5 -11.938 1 96.12 160 LEU B N 1
ATOM 4403 C CA . LEU B 1 160 ? 18.938 -34.062 -12.07 1 96.12 160 LEU B CA 1
ATOM 4404 C C . LEU B 1 160 ? 19.594 -33.375 -10.883 1 96.12 160 LEU B C 1
ATOM 4406 O O . LEU B 1 160 ? 20.297 -32.375 -11.047 1 96.12 160 LEU B O 1
ATOM 4410 N N . PHE B 1 161 ? 19.375 -33.938 -9.664 1 95.5 161 PHE B N 1
ATOM 4411 C CA . PHE B 1 161 ? 20 -33.406 -8.461 1 95.5 161 PHE B CA 1
ATOM 4412 C C . PHE B 1 161 ? 21.516 -33.406 -8.586 1 95.5 161 PHE B C 1
ATOM 4414 O O . PHE B 1 161 ? 22.172 -32.406 -8.359 1 95.5 161 PHE B O 1
ATOM 4421 N N . LYS B 1 162 ? 21.984 -34.531 -8.984 1 95.44 162 LYS B N 1
ATOM 4422 C CA . LYS B 1 162 ? 23.422 -34.688 -9.125 1 95.44 162 LYS B CA 1
ATOM 4423 C C . LYS B 1 162 ? 23.984 -33.719 -10.18 1 95.44 162 LYS B C 1
ATOM 4425 O O . LYS B 1 162 ? 24.984 -33.031 -9.945 1 95.44 162 LYS B O 1
ATOM 4430 N N . TYR B 1 163 ? 23.359 -33.656 -11.289 1 96.62 163 TYR B N 1
ATOM 4431 C CA . TYR B 1 163 ? 23.812 -32.844 -12.406 1 96.62 163 TYR B CA 1
ATOM 4432 C C . TYR B 1 163 ? 23.859 -31.375 -12.031 1 96.62 163 TYR B C 1
ATOM 4434 O O . TYR B 1 163 ? 24.875 -30.703 -12.258 1 96.62 163 TYR B O 1
ATOM 4442 N N . ILE B 1 164 ? 22.797 -30.875 -11.461 1 96.19 164 ILE B N 1
ATOM 4443 C CA . ILE B 1 164 ? 22.703 -29.453 -11.148 1 96.19 164 ILE B CA 1
ATOM 4444 C C . ILE B 1 164 ? 23.641 -29.125 -9.984 1 96.19 164 ILE B C 1
ATOM 4446 O O . ILE B 1 164 ? 24.297 -28.078 -9.992 1 96.19 164 ILE B O 1
ATOM 4450 N N . ASN B 1 165 ? 23.719 -30.016 -9.008 1 96.38 165 ASN B N 1
ATOM 4451 C CA . ASN B 1 165 ? 24.656 -29.812 -7.906 1 96.38 165 ASN B CA 1
ATOM 4452 C C . ASN B 1 165 ? 26.094 -29.688 -8.406 1 96.38 165 ASN B C 1
ATOM 4454 O O . ASN B 1 165 ? 26.828 -28.797 -7.973 1 96.38 165 ASN B O 1
ATOM 4458 N N . GLU B 1 166 ? 26.453 -30.516 -9.297 1 96.06 166 GLU B N 1
ATOM 4459 C CA . GLU B 1 166 ? 27.812 -30.516 -9.82 1 96.06 166 GLU B CA 1
ATOM 4460 C C . GLU B 1 166 ? 28.109 -29.234 -10.602 1 96.06 166 GLU B C 1
ATOM 4462 O O . GLU B 1 166 ? 29.234 -28.734 -10.57 1 96.06 166 GLU B O 1
ATOM 4467 N N . ASN B 1 167 ? 27.156 -28.75 -11.258 1 95.12 167 ASN B N 1
ATOM 4468 C CA . ASN B 1 167 ? 27.375 -27.609 -12.141 1 95.12 167 ASN B CA 1
ATOM 4469 C C . ASN B 1 167 ? 27.219 -26.281 -11.398 1 95.12 167 ASN B C 1
ATOM 4471 O O . ASN B 1 167 ? 27.656 -25.234 -11.883 1 95.12 167 ASN B O 1
ATOM 4475 N N . THR B 1 168 ? 26.578 -26.266 -10.312 1 94.31 168 THR B N 1
ATOM 4476 C CA . THR B 1 168 ? 26.281 -25 -9.641 1 94.31 168 THR B CA 1
ATOM 4477 C C . THR B 1 168 ? 27.031 -24.922 -8.312 1 94.31 168 THR B C 1
ATOM 4479 O O . THR B 1 168 ? 27.141 -23.844 -7.723 1 94.31 168 THR B O 1
ATOM 4482 N N . GLY B 1 169 ? 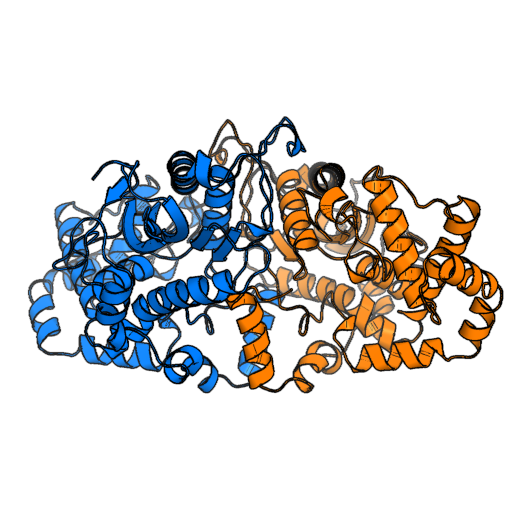27.484 -26.031 -7.812 1 93.88 169 GLY B N 1
ATOM 4483 C CA . GLY B 1 169 ? 28.109 -26.094 -6.5 1 93.88 169 GLY B CA 1
ATOM 4484 C C . GLY B 1 169 ? 27.109 -26.172 -5.367 1 93.88 169 GLY B C 1
ATOM 4485 O O . GLY B 1 169 ? 27.484 -26.141 -4.195 1 93.88 169 GLY B O 1
ATOM 4486 N N . ALA B 1 170 ? 25.859 -26.312 -5.727 1 94.44 170 ALA B N 1
ATOM 4487 C CA . ALA B 1 170 ? 24.828 -26.438 -4.711 1 94.44 170 ALA B CA 1
ATOM 4488 C C . ALA B 1 170 ? 24.781 -27.859 -4.141 1 94.44 170 ALA B C 1
ATOM 4490 O O . ALA B 1 170 ? 25.562 -28.719 -4.543 1 94.44 170 ALA B O 1
ATOM 4491 N N . ASN B 1 171 ? 24 -28.031 -3.07 1 94.5 171 ASN B N 1
ATOM 4492 C CA . ASN B 1 171 ? 23.766 -29.328 -2.457 1 94.5 171 ASN B CA 1
ATOM 4493 C C . ASN B 1 171 ? 22.281 -29.609 -2.27 1 94.5 171 ASN B C 1
ATOM 4495 O O . ASN B 1 171 ? 21.828 -29.875 -1.155 1 94.5 171 ASN B O 1
ATOM 4499 N N . MET B 1 172 ? 21.656 -29.562 -3.41 1 93.5 172 MET B N 1
ATOM 4500 C CA . MET B 1 172 ? 20.203 -29.688 -3.393 1 93.5 172 MET B CA 1
ATOM 4501 C C . MET B 1 172 ? 19.797 -31.141 -3.146 1 93.5 172 MET B C 1
ATOM 4503 O O . MET B 1 172 ? 20.422 -32.062 -3.668 1 93.5 172 MET B O 1
ATOM 4507 N N . LYS B 1 173 ? 18.688 -31.281 -2.275 1 91.5 173 LYS B N 1
ATOM 4508 C CA . LYS B 1 173 ? 18.234 -32.625 -1.915 1 91.5 173 LYS B CA 1
ATOM 4509 C C . LYS B 1 173 ? 16.719 -32.75 -2.064 1 91.5 173 LYS B C 1
ATOM 4511 O O . LYS B 1 173 ? 16.188 -33.875 -2.086 1 91.5 173 LYS B O 1
ATOM 4516 N N . THR B 1 174 ? 16.062 -31.672 -2.215 1 93.81 174 THR B N 1
ATOM 4517 C CA . THR B 1 174 ? 14.602 -31.719 -2.229 1 93.81 174 THR B CA 1
ATOM 4518 C C . THR B 1 174 ? 14.062 -31.172 -3.551 1 93.81 174 THR B C 1
ATOM 4520 O O . THR B 1 174 ? 14.734 -30.406 -4.238 1 93.81 174 THR B O 1
ATOM 4523 N N . SER B 1 175 ? 12.805 -31.562 -3.85 1 94.94 175 SER B N 1
ATOM 4524 C CA . SER B 1 175 ? 12.141 -31.062 -5.051 1 94.94 175 SER B CA 1
ATOM 4525 C C . SER B 1 175 ? 11.914 -29.562 -4.98 1 94.94 175 SER B C 1
ATOM 4527 O O . SER B 1 175 ? 11.906 -28.875 -6.008 1 94.94 175 SER B O 1
ATOM 4529 N N . HIS B 1 176 ? 11.781 -29 -3.77 1 94.75 176 HIS B N 1
ATOM 4530 C CA . HIS B 1 176 ? 11.602 -27.562 -3.594 1 94.75 176 HIS B CA 1
ATOM 4531 C C . HIS B 1 176 ? 12.812 -26.797 -4.113 1 94.75 176 HIS B C 1
ATOM 4533 O O . HIS B 1 176 ? 12.664 -25.734 -4.723 1 94.75 176 HIS B O 1
ATOM 4539 N N . GLU B 1 177 ? 13.945 -27.297 -3.865 1 95.38 177 GLU B N 1
ATOM 4540 C CA . GLU B 1 177 ? 15.164 -26.641 -4.32 1 95.38 177 GLU B CA 1
ATOM 4541 C C . GLU B 1 177 ? 15.258 -26.656 -5.844 1 95.38 177 GLU B C 1
ATOM 4543 O O . GLU B 1 177 ? 15.734 -25.688 -6.453 1 95.38 177 GLU B O 1
ATOM 4548 N N . LEU B 1 178 ? 14.852 -27.734 -6.441 1 96.25 178 LEU B N 1
ATOM 4549 C CA . LEU B 1 178 ? 14.805 -27.797 -7.898 1 96.25 178 LEU B CA 1
ATOM 4550 C C . LEU B 1 178 ? 13.742 -26.844 -8.445 1 96.25 178 LEU B C 1
ATOM 4552 O O . LEU B 1 178 ? 13.906 -26.281 -9.523 1 96.25 178 LEU B O 1
ATOM 4556 N N . TYR B 1 179 ? 12.664 -26.797 -7.691 1 96.69 179 TYR B N 1
ATOM 4557 C CA . TYR B 1 179 ? 11.625 -25.812 -8.008 1 96.69 179 TYR B CA 1
ATOM 4558 C C . TYR B 1 179 ? 12.203 -24.406 -8.039 1 96.69 179 TYR B C 1
ATOM 4560 O O . TYR B 1 179 ? 11.898 -23.625 -8.953 1 96.69 179 TYR B O 1
ATOM 4568 N N . GLU B 1 180 ? 13.047 -24.031 -7.121 1 96.19 180 GLU B N 1
ATOM 4569 C CA . GLU B 1 180 ? 13.695 -22.719 -7.09 1 96.19 180 GLU B CA 1
ATOM 4570 C C . GLU B 1 180 ? 14.625 -22.547 -8.289 1 96.19 180 GLU B C 1
ATOM 4572 O O . GLU B 1 180 ? 14.695 -21.453 -8.859 1 96.19 180 GLU B O 1
ATOM 4577 N N . THR B 1 181 ? 15.312 -23.594 -8.609 1 96.12 181 THR B N 1
ATOM 4578 C CA . THR B 1 181 ? 16.188 -23.562 -9.766 1 96.12 181 THR B CA 1
ATOM 4579 C C . THR B 1 181 ? 15.398 -23.297 -11.039 1 96.12 181 THR B C 1
ATOM 4581 O O . THR B 1 181 ? 15.812 -22.5 -11.891 1 96.12 181 THR B O 1
ATOM 4584 N N . TYR B 1 182 ? 14.312 -24 -11.148 1 97.31 182 TYR B N 1
ATOM 4585 C CA . TYR B 1 182 ? 13.43 -23.766 -12.289 1 97.31 182 TYR B CA 1
ATOM 4586 C C . TYR B 1 182 ? 13.031 -22.297 -12.367 1 97.31 182 TYR B C 1
ATOM 4588 O O . TYR B 1 182 ? 13.094 -21.688 -13.438 1 97.31 182 TYR B O 1
ATOM 4596 N N . ASN B 1 183 ? 12.633 -21.75 -11.273 1 97.19 183 ASN B N 1
ATOM 4597 C CA . ASN B 1 183 ? 12.188 -20.359 -11.242 1 97.19 183 ASN B CA 1
ATOM 4598 C C . ASN B 1 183 ? 13.32 -19.391 -11.609 1 97.19 183 ASN B C 1
ATOM 4600 O O . ASN B 1 183 ? 13.078 -18.359 -12.242 1 97.19 183 ASN B O 1
ATOM 4604 N N . GLN B 1 184 ? 14.5 -19.734 -11.164 1 95.88 184 GLN B N 1
ATOM 4605 C CA . GLN B 1 184 ? 15.656 -18.938 -11.547 1 95.88 184 GLN B CA 1
ATOM 4606 C C . GLN B 1 184 ? 15.82 -18.906 -13.062 1 95.88 184 GLN B C 1
ATOM 4608 O O . GLN B 1 184 ? 16.031 -17.828 -13.648 1 95.88 184 GLN B O 1
ATOM 4613 N N . LEU B 1 185 ? 15.766 -20.062 -13.664 1 96.5 185 LEU B N 1
ATOM 4614 C CA . LEU B 1 185 ? 15.945 -20.188 -15.109 1 96.5 185 LEU B CA 1
ATOM 4615 C C . LEU B 1 185 ? 14.836 -19.453 -15.859 1 96.5 185 LEU B C 1
ATOM 4617 O O . LEU B 1 185 ? 15.094 -18.781 -16.859 1 96.5 185 LEU B O 1
ATOM 4621 N N . VAL B 1 186 ? 13.602 -19.578 -15.375 1 97.12 186 VAL B N 1
ATOM 4622 C CA . VAL B 1 186 ? 12.469 -18.891 -15.992 1 97.12 186 VAL B CA 1
ATOM 4623 C C . VAL B 1 186 ? 12.68 -17.391 -15.93 1 97.12 186 VAL B C 1
ATOM 4625 O O . VAL B 1 186 ? 12.445 -16.688 -16.906 1 97.12 186 VAL B O 1
ATOM 4628 N N . ALA B 1 187 ? 13.109 -16.891 -14.805 1 96.25 187 ALA B N 1
ATOM 4629 C CA . ALA B 1 187 ? 13.344 -15.461 -14.617 1 96.25 187 ALA B CA 1
ATOM 4630 C C . ALA B 1 187 ? 14.445 -14.961 -15.547 1 96.25 187 ALA B C 1
ATOM 4632 O O . ALA B 1 187 ? 14.297 -13.906 -16.172 1 96.25 187 ALA B O 1
ATOM 4633 N N . GLN B 1 188 ? 15.508 -15.727 -15.633 1 93.81 188 GLN B N 1
ATOM 4634 C CA . GLN B 1 188 ? 16.625 -15.336 -16.5 1 93.81 188 GLN B CA 1
ATOM 4635 C C . GLN B 1 188 ? 16.203 -15.336 -17.969 1 93.81 188 GLN B C 1
ATOM 4637 O O . GLN B 1 188 ? 16.547 -14.422 -18.719 1 93.81 188 GLN B O 1
ATOM 4642 N N . LYS B 1 189 ? 15.484 -16.359 -18.297 1 94.06 189 LYS B N 1
ATOM 4643 C CA . LYS B 1 189 ? 14.984 -16.453 -19.656 1 94.06 189 LYS B CA 1
ATOM 4644 C C . LYS B 1 189 ? 14.047 -15.289 -19.984 1 94.06 189 LYS B C 1
ATOM 4646 O O . LYS B 1 189 ? 14.172 -14.664 -21.047 1 94.06 189 LYS B O 1
ATOM 4651 N N . ALA B 1 190 ? 13.164 -14.992 -19.078 1 91.81 190 ALA B N 1
ATOM 4652 C CA . ALA B 1 190 ? 12.18 -13.938 -19.281 1 91.81 190 ALA B CA 1
ATOM 4653 C C . ALA B 1 190 ? 12.844 -12.57 -19.344 1 91.81 190 ALA B C 1
ATOM 4655 O O . ALA B 1 190 ? 12.352 -11.664 -20.031 1 91.81 190 ALA B O 1
ATOM 4656 N N . SER B 1 191 ? 13.977 -12.414 -18.672 1 87.31 191 SER B N 1
ATOM 4657 C CA . SER B 1 191 ? 14.695 -11.148 -18.625 1 87.31 191 SER B CA 1
ATOM 4658 C C . SER B 1 191 ? 15.703 -11.047 -19.766 1 87.31 191 SER B C 1
ATOM 4660 O O . SER B 1 191 ? 16.484 -10.094 -19.828 1 87.31 191 SER B O 1
ATOM 4662 N N . LYS B 1 192 ? 15.742 -12.055 -20.562 1 87.19 192 LYS B N 1
ATOM 4663 C CA . LYS B 1 192 ? 16.656 -12.133 -21.703 1 87.19 192 LYS B CA 1
ATOM 4664 C C . LYS B 1 192 ? 18.109 -12.031 -21.25 1 87.19 192 LYS B C 1
ATOM 4666 O O . LYS B 1 192 ? 18.922 -11.344 -21.875 1 87.19 192 LYS B O 1
ATOM 4671 N N . LEU B 1 193 ? 18.312 -12.555 -20.156 1 86.12 193 LEU B N 1
ATOM 4672 C CA . LEU B 1 193 ? 19.672 -12.641 -19.625 1 86.12 193 LEU B CA 1
ATOM 4673 C C . LEU B 1 193 ? 20.328 -13.961 -20 1 86.12 193 LEU B C 1
ATOM 4675 O O . LEU B 1 193 ? 19.641 -14.938 -20.297 1 86.12 193 LEU B O 1
ATOM 4679 N N . PRO B 1 194 ? 21.641 -13.953 -19.984 1 87.5 194 PRO B N 1
ATOM 4680 C CA . PRO B 1 194 ? 22.328 -15.195 -20.328 1 87.5 194 PRO B CA 1
ATOM 4681 C C . PRO B 1 194 ? 21.984 -16.344 -19.391 1 87.5 194 PRO B C 1
ATOM 4683 O O . PRO B 1 194 ? 21.891 -16.141 -18.172 1 87.5 194 PRO B O 1
ATOM 4686 N N . LEU B 1 195 ? 21.812 -17.516 -20.016 1 93.25 195 LEU B N 1
ATOM 4687 C CA . LEU B 1 195 ? 21.578 -18.734 -19.234 1 93.25 195 LEU B CA 1
ATOM 4688 C C . LEU B 1 195 ? 22.906 -19.422 -18.906 1 93.25 195 LEU B C 1
ATOM 4690 O O . LEU B 1 195 ? 23.906 -19.203 -19.594 1 93.25 195 LEU B O 1
ATOM 4694 N N . PRO B 1 196 ? 22.828 -20.172 -17.859 1 92.38 196 PRO B N 1
ATOM 4695 C CA . PRO B 1 196 ? 24.062 -20.859 -17.5 1 92.38 196 PRO B CA 1
ATOM 4696 C C . PRO B 1 196 ? 24.5 -21.875 -18.562 1 92.38 196 PRO B C 1
ATOM 4698 O O . PRO B 1 196 ? 23.656 -22.359 -19.328 1 92.38 196 PRO B O 1
ATOM 4701 N N . GLU B 1 197 ? 25.75 -22.219 -18.5 1 92.25 197 GLU B N 1
ATOM 4702 C CA . GLU B 1 197 ? 26.328 -23.125 -19.484 1 92.25 197 GLU B CA 1
ATOM 4703 C C . GLU B 1 197 ? 25.703 -24.516 -19.406 1 92.25 197 GLU B C 1
ATOM 4705 O O . GLU B 1 197 ? 25.547 -25.203 -20.422 1 92.25 197 GLU B O 1
ATOM 4710 N N . TRP B 1 198 ? 25.297 -24.859 -18.25 1 94.81 198 TRP B N 1
ATOM 4711 C CA . TRP B 1 198 ? 24.812 -26.219 -18.031 1 94.81 198 TRP B CA 1
ATOM 4712 C C . TRP B 1 198 ? 23.344 -26.344 -18.453 1 94.81 198 TRP B C 1
ATOM 4714 O O . TRP B 1 198 ? 22.781 -27.438 -18.469 1 94.81 198 TRP B O 1
ATOM 4724 N N . TYR B 1 199 ? 22.734 -25.203 -18.766 1 95.38 199 TYR B N 1
ATOM 4725 C CA . TYR B 1 199 ? 21.344 -25.188 -19.172 1 95.38 199 TYR B CA 1
ATOM 4726 C C . TYR B 1 199 ? 21.141 -25.922 -20.5 1 95.38 199 TYR B C 1
ATOM 4728 O O . TYR B 1 199 ? 21.953 -25.766 -21.422 1 95.38 199 TYR B O 1
ATOM 4736 N N . SER B 1 200 ? 20.078 -26.688 -20.625 1 96.56 200 SER B N 1
ATOM 4737 C CA . SER B 1 200 ? 19.547 -27.25 -21.875 1 96.56 200 SER B CA 1
ATOM 4738 C C . SER B 1 200 ? 18.031 -27.328 -21.828 1 96.56 200 SER B C 1
ATOM 4740 O O . SER B 1 200 ? 17.422 -27.391 -20.766 1 96.56 200 SER B O 1
ATOM 4742 N N . GLU B 1 201 ? 17.484 -27.359 -22.984 1 96.62 201 GLU B N 1
ATOM 4743 C CA . GLU B 1 201 ? 16.031 -27.469 -23.062 1 96.62 201 GLU B CA 1
ATOM 4744 C C . GLU B 1 201 ? 15.539 -28.766 -22.422 1 96.62 201 GLU B C 1
ATOM 4746 O O . GLU B 1 201 ? 14.461 -28.781 -21.812 1 96.62 201 GLU B O 1
ATOM 4751 N N . GLU B 1 202 ? 16.297 -29.75 -22.594 1 96.62 202 GLU B N 1
ATOM 4752 C CA . GLU B 1 202 ? 15.945 -31.031 -22 1 96.62 202 GLU B CA 1
ATOM 4753 C C . GLU B 1 202 ? 15.891 -30.922 -20.469 1 96.62 202 GLU B C 1
ATOM 4755 O O . GLU B 1 202 ? 14.945 -31.391 -19.844 1 96.62 202 GLU B O 1
ATOM 4760 N N . ILE B 1 203 ? 16.891 -30.328 -19.922 1 96.56 203 ILE B N 1
ATOM 4761 C CA . ILE B 1 203 ? 16.938 -30.141 -18.484 1 96.56 203 ILE B CA 1
ATOM 4762 C C . ILE B 1 203 ? 15.766 -29.281 -18.031 1 96.56 203 ILE B C 1
ATOM 4764 O O . ILE B 1 203 ? 15.125 -29.578 -17.016 1 96.56 203 ILE B O 1
ATOM 4768 N N . PHE B 1 204 ? 15.492 -28.297 -18.797 1 97.31 204 PHE B N 1
ATOM 4769 C CA . PHE B 1 204 ? 14.406 -27.375 -18.469 1 97.31 204 PHE B CA 1
ATOM 4770 C C . PHE B 1 204 ? 13.07 -28.109 -18.453 1 97.31 204 PHE B C 1
ATOM 4772 O O . PHE B 1 204 ? 12.25 -27.891 -17.562 1 97.31 204 PHE B O 1
ATOM 4779 N N . LEU B 1 205 ? 12.836 -28.953 -19.391 1 97.5 205 LEU B N 1
ATOM 4780 C CA . LEU B 1 205 ? 11.602 -29.734 -19.469 1 97.5 205 LEU B CA 1
ATOM 4781 C C . LEU B 1 205 ? 11.469 -30.672 -18.266 1 97.5 205 LEU B C 1
ATOM 4783 O O . LEU B 1 205 ? 10.367 -30.859 -17.734 1 97.5 205 LEU B O 1
ATOM 4787 N N . LYS B 1 206 ? 12.555 -31.281 -17.906 1 97.62 206 LYS B N 1
ATOM 4788 C CA . LYS B 1 206 ? 12.539 -32.188 -16.75 1 97.62 206 LYS B CA 1
ATOM 4789 C C . LYS B 1 206 ? 12.25 -31.406 -15.461 1 97.62 206 LYS B C 1
ATOM 4791 O O . LYS B 1 206 ? 11.578 -31.906 -14.562 1 97.62 206 LYS B O 1
ATOM 4796 N N . LEU B 1 207 ? 12.805 -30.203 -15.406 1 97.94 207 LEU B N 1
ATOM 4797 C CA . LEU B 1 207 ? 12.516 -29.359 -14.258 1 97.94 207 LEU B CA 1
ATOM 4798 C C . LEU B 1 207 ? 11.031 -29 -14.211 1 97.94 207 LEU B C 1
ATOM 4800 O O . LEU B 1 207 ? 10.445 -28.891 -13.125 1 97.94 207 LEU B O 1
ATOM 4804 N N . GLN B 1 208 ? 10.414 -28.797 -15.297 1 98.25 208 GLN B N 1
ATOM 4805 C CA . GLN B 1 208 ? 8.977 -28.531 -15.352 1 98.25 208 GLN B CA 1
ATOM 4806 C C . GLN B 1 208 ? 8.18 -29.672 -14.742 1 98.25 208 GLN B C 1
ATOM 4808 O O . GLN B 1 208 ? 7.176 -29.453 -14.062 1 98.25 208 GLN B O 1
ATOM 4813 N N . ASP B 1 209 ? 8.617 -30.875 -15.047 1 97.81 209 ASP B N 1
ATOM 4814 C CA . ASP B 1 209 ? 7.961 -32.031 -14.453 1 97.81 209 ASP B CA 1
ATOM 4815 C C . ASP B 1 209 ? 8.031 -31.984 -12.93 1 97.81 209 ASP B C 1
ATOM 4817 O O . ASP B 1 209 ? 7.055 -32.312 -12.25 1 97.81 209 ASP B O 1
ATOM 4821 N N . ILE B 1 210 ? 9.188 -31.609 -12.461 1 97.56 210 ILE B N 1
ATOM 4822 C CA . ILE B 1 210 ? 9.391 -31.516 -11.023 1 97.56 210 ILE B CA 1
ATOM 4823 C C . ILE B 1 210 ? 8.477 -30.438 -10.438 1 97.56 210 ILE B C 1
ATOM 4825 O O . ILE B 1 210 ? 7.895 -30.625 -9.367 1 97.56 210 ILE B O 1
ATOM 4829 N N . VAL B 1 211 ? 8.32 -29.344 -11.141 1 97.94 211 VAL B N 1
ATOM 4830 C CA . VAL B 1 211 ? 7.484 -28.234 -10.672 1 97.94 211 VAL B CA 1
ATOM 4831 C C . VAL B 1 211 ? 6.031 -28.703 -10.594 1 97.94 211 VAL B C 1
ATOM 4833 O O . VAL B 1 211 ? 5.324 -28.359 -9.641 1 97.94 211 VAL B O 1
ATOM 4836 N N . LYS B 1 212 ? 5.582 -29.469 -11.555 1 97.62 212 LYS B N 1
ATOM 4837 C CA . LYS B 1 212 ? 4.227 -30.016 -11.523 1 97.62 212 LYS B CA 1
ATOM 4838 C C . LYS B 1 212 ? 4.027 -30.906 -10.305 1 97.62 212 LYS B C 1
ATOM 4840 O O . LYS B 1 212 ? 2.982 -30.859 -9.648 1 97.62 212 LYS B O 1
ATOM 4845 N N . ILE B 1 213 ? 5.035 -31.703 -10.023 1 97.44 213 ILE B N 1
ATOM 4846 C CA . ILE B 1 213 ? 4.98 -32.594 -8.852 1 97.44 213 ILE B CA 1
ATOM 4847 C C . ILE B 1 213 ? 4.938 -31.734 -7.582 1 97.44 213 ILE B C 1
ATOM 4849 O O . ILE B 1 213 ? 4.188 -32.031 -6.652 1 97.44 213 ILE B O 1
ATOM 4853 N N . GLU B 1 214 ? 5.727 -30.672 -7.566 1 97 214 GLU B N 1
ATOM 4854 C CA . GLU B 1 214 ? 5.746 -29.797 -6.406 1 97 214 GLU B CA 1
ATOM 4855 C C . GLU B 1 214 ? 4.371 -29.188 -6.156 1 97 214 GLU B C 1
ATOM 4857 O O . GLU B 1 214 ? 3.963 -29.016 -5.004 1 97 214 GLU B O 1
ATOM 4862 N N . TYR B 1 215 ? 3.666 -28.828 -7.188 1 97.62 215 TYR B N 1
ATOM 4863 C CA . TYR B 1 215 ? 2.326 -28.266 -7.023 1 97.62 215 TYR B CA 1
ATOM 4864 C C . TYR B 1 215 ? 1.364 -29.312 -6.48 1 97.62 215 TYR B C 1
ATOM 4866 O O . TYR B 1 215 ? 0.438 -28.984 -5.734 1 97.62 215 TYR B O 1
ATOM 4874 N N . GLU B 1 216 ? 1.575 -30.562 -6.859 1 97.38 216 GLU B N 1
ATOM 4875 C CA . GLU B 1 216 ? 0.788 -31.641 -6.266 1 97.38 216 GLU B CA 1
ATOM 4876 C C . GLU B 1 216 ? 1.085 -31.781 -4.777 1 97.38 216 GLU B C 1
ATOM 4878 O O . GLU B 1 216 ? 0.17 -31.953 -3.969 1 97.38 216 GLU B O 1
ATOM 4883 N N . ILE B 1 217 ? 2.336 -31.703 -4.469 1 97.62 217 ILE B N 1
ATOM 4884 C CA . ILE B 1 217 ? 2.771 -31.812 -3.084 1 97.62 217 ILE B CA 1
ATOM 4885 C C . ILE B 1 217 ? 2.143 -30.703 -2.246 1 97.62 217 ILE B C 1
ATOM 4887 O O . ILE B 1 217 ? 1.693 -30.953 -1.122 1 97.62 217 ILE B O 1
ATOM 4891 N N . ARG B 1 218 ? 1.994 -29.547 -2.781 1 97.25 218 ARG B N 1
ATOM 4892 C CA . ARG B 1 218 ? 1.522 -28.359 -2.078 1 97.25 218 ARG B CA 1
ATOM 4893 C C . ARG B 1 218 ? 0.023 -28.438 -1.812 1 97.25 218 ARG B C 1
ATOM 4895 O O . ARG B 1 218 ? -0.506 -27.703 -0.98 1 97.25 218 ARG B O 1
ATOM 4902 N N . SER B 1 219 ? -0.674 -29.328 -2.49 1 97.69 219 SER B N 1
ATOM 4903 C CA . SER B 1 219 ? -2.127 -29.406 -2.383 1 97.69 219 SER B CA 1
ATOM 4904 C C . SER B 1 219 ? -2.59 -30.859 -2.365 1 97.69 219 SER B C 1
ATOM 4906 O O . SER B 1 219 ? -3.594 -31.203 -2.992 1 97.69 219 SER B O 1
ATOM 4908 N N . TYR B 1 220 ? -1.833 -31.656 -1.688 1 97.69 220 TYR B N 1
ATOM 4909 C CA . TYR B 1 220 ? -2.096 -33.094 -1.719 1 97.69 220 TYR B CA 1
ATOM 4910 C C . TYR B 1 220 ? -3.227 -33.469 -0.764 1 97.69 220 TYR B C 1
ATOM 4912 O O . TYR B 1 220 ? -4.168 -34.156 -1.146 1 97.69 220 TYR B O 1
ATOM 4920 N N . THR B 1 221 ? -3.188 -33.062 0.5 1 97.69 221 THR B N 1
ATOM 4921 C CA . THR B 1 221 ? -4.223 -33.375 1.477 1 97.69 221 THR B CA 1
ATOM 4922 C C . THR B 1 221 ? -5.355 -32.375 1.417 1 97.69 221 THR B C 1
ATOM 4924 O O . THR B 1 221 ? -5.176 -31.25 0.899 1 97.69 221 THR B O 1
ATOM 4927 N N . LEU B 1 222 ? -6.461 -32.75 1.974 1 97.75 222 LEU B N 1
ATOM 4928 C CA . LEU B 1 222 ? -7.602 -31.859 2.018 1 97.75 222 LEU B CA 1
ATOM 4929 C C . LEU B 1 222 ? -7.277 -30.609 2.836 1 97.75 222 LEU B C 1
ATOM 4931 O O . LEU B 1 222 ? -7.664 -29.5 2.467 1 97.75 222 LEU B O 1
ATOM 4935 N N . LEU B 1 223 ? -6.602 -30.766 3.924 1 97.44 223 LEU B N 1
ATOM 4936 C CA . LEU B 1 223 ? -6.246 -29.625 4.758 1 97.44 223 LEU B CA 1
ATOM 4937 C C . LEU B 1 223 ? -5.312 -28.688 4.008 1 97.44 223 LEU B C 1
ATOM 4939 O O . LEU B 1 223 ? -5.445 -27.469 4.117 1 97.44 223 LEU B O 1
ATOM 4943 N N . GLN B 1 224 ? -4.387 -29.234 3.252 1 97.69 224 GLN B N 1
ATOM 4944 C CA . GLN B 1 224 ? -3.521 -28.391 2.436 1 97.69 224 GLN B CA 1
ATOM 4945 C C . GLN B 1 224 ? -4.332 -27.609 1.404 1 97.69 224 GLN B C 1
ATOM 4947 O O . GLN B 1 224 ? -4.082 -26.422 1.181 1 97.69 224 GLN B O 1
ATOM 4952 N N . LYS B 1 225 ? -5.277 -28.297 0.796 1 98.06 225 LYS B N 1
ATOM 4953 C CA . LYS B 1 225 ? -6.133 -27.609 -0.176 1 98.06 225 LYS B CA 1
ATOM 4954 C C . LYS B 1 225 ? -6.906 -26.469 0.472 1 98.06 225 LYS B C 1
ATOM 4956 O O . LYS B 1 225 ? -7.039 -25.391 -0.114 1 98.06 225 LYS B O 1
ATOM 4961 N N . ARG B 1 226 ? -7.363 -26.656 1.652 1 97.94 226 ARG B N 1
ATOM 4962 C CA . ARG B 1 226 ? -8.109 -25.625 2.379 1 97.94 226 ARG B CA 1
ATOM 4963 C C . ARG B 1 226 ? -7.211 -24.438 2.719 1 97.94 226 ARG B C 1
ATOM 4965 O O . ARG B 1 226 ? -7.637 -23.297 2.627 1 97.94 226 ARG B O 1
ATOM 4972 N N . LEU B 1 227 ? -5.945 -24.656 3.043 1 96.69 227 LEU B N 1
ATOM 4973 C CA . LEU B 1 227 ? -5.039 -23.609 3.527 1 96.69 227 LEU B CA 1
ATOM 4974 C C . LEU B 1 227 ? -4.355 -22.906 2.363 1 96.69 227 LEU B C 1
ATOM 4976 O O . LEU B 1 227 ? -3.785 -21.828 2.541 1 96.69 227 LEU B O 1
ATOM 4980 N N . ASN B 1 228 ? -4.301 -23.406 1.212 1 94.25 228 ASN B N 1
ATOM 4981 C CA . ASN B 1 228 ? -3.59 -22.844 0.067 1 94.25 228 ASN B CA 1
ATOM 4982 C C . ASN B 1 228 ? -4.555 -22.281 -0.97 1 94.25 228 ASN B C 1
ATOM 4984 O O . ASN B 1 228 ? -4.57 -21.078 -1.213 1 94.25 228 ASN B O 1
ATOM 4988 N N . GLY B 1 229 ? -5.496 -23.078 -1.554 1 96.06 229 GLY B N 1
ATOM 4989 C CA . GLY B 1 229 ? -6.512 -22.672 -2.508 1 96.06 229 GLY B CA 1
ATOM 4990 C C . GLY B 1 229 ? -7.852 -22.375 -1.862 1 96.06 229 GLY B C 1
ATOM 4991 O O . GLY B 1 229 ? -8.594 -21.5 -2.33 1 96.06 229 GLY B O 1
ATOM 4992 N N . GLY B 1 230 ? -8.102 -22.953 -0.813 1 97.69 230 GLY B N 1
ATOM 4993 C CA . GLY B 1 230 ? -9.383 -22.812 -0.135 1 97.69 230 GLY B CA 1
ATOM 4994 C C . GLY B 1 230 ? -9.602 -21.438 0.449 1 97.69 230 GLY B C 1
ATOM 4995 O O . GLY B 1 230 ? -10.734 -20.969 0.55 1 97.69 230 GLY B O 1
ATOM 4996 N N . THR B 1 231 ? -8.547 -20.797 0.83 1 96 231 THR B N 1
ATOM 4997 C CA . THR B 1 231 ? -8.664 -19.469 1.409 1 96 231 THR B CA 1
ATOM 4998 C C . THR B 1 231 ? -9.164 -18.469 0.367 1 96 231 THR B C 1
ATOM 5000 O O . THR B 1 231 ? -9.969 -17.594 0.678 1 96 231 THR B O 1
ATOM 5003 N N . ILE B 1 232 ? -8.703 -18.594 -0.856 1 97.06 232 ILE B N 1
ATOM 5004 C CA . ILE B 1 232 ? -9.148 -17.734 -1.953 1 97.06 232 ILE B CA 1
ATOM 5005 C C . ILE B 1 232 ? -10.609 -18.016 -2.271 1 97.06 232 ILE B C 1
ATOM 5007 O O . ILE B 1 232 ? -11.406 -17.094 -2.451 1 97.06 232 ILE B O 1
ATOM 5011 N N . ILE B 1 233 ? -10.914 -19.281 -2.307 1 98.25 233 ILE B N 1
ATOM 5012 C CA . ILE B 1 233 ? -12.289 -19.703 -2.566 1 98.25 233 ILE B CA 1
ATOM 5013 C C . ILE B 1 233 ? -13.219 -19.109 -1.505 1 98.25 233 ILE B C 1
ATOM 5015 O O . ILE B 1 233 ? -14.258 -18.531 -1.831 1 98.25 233 ILE B O 1
ATOM 5019 N N . LYS B 1 234 ? -12.82 -19.266 -0.298 1 97.25 234 LYS B N 1
ATOM 5020 C CA . LYS B 1 234 ? -13.609 -18.719 0.803 1 97.25 234 LYS B CA 1
ATOM 5021 C C . LYS B 1 234 ? -13.789 -17.219 0.655 1 97.25 234 LYS B C 1
ATOM 5023 O O . LYS B 1 234 ? -14.891 -16.688 0.83 1 97.25 234 LYS B O 1
ATOM 5028 N N . ARG B 1 235 ? -12.727 -16.562 0.359 1 96.06 235 ARG B N 1
ATOM 5029 C CA . ARG B 1 235 ? -12.766 -15.109 0.224 1 96.06 235 ARG B CA 1
ATOM 5030 C C . ARG B 1 235 ? -13.758 -14.688 -0.859 1 96.06 235 ARG B C 1
ATOM 5032 O O . ARG B 1 235 ? -14.508 -13.727 -0.68 1 96.06 235 ARG B O 1
ATOM 5039 N N . PHE B 1 236 ? -13.727 -15.336 -1.977 1 97.44 236 PHE B N 1
ATOM 5040 C CA . PHE B 1 236 ? -14.633 -15.008 -3.072 1 97.44 236 PHE B CA 1
ATOM 5041 C C . PHE B 1 236 ? -16.094 -15.141 -2.631 1 97.44 236 PHE B C 1
ATOM 5043 O O . PHE B 1 236 ? -16.922 -14.32 -3 1 97.44 236 PHE B O 1
ATOM 5050 N N . ILE B 1 237 ? -16.375 -16.141 -1.822 1 97.19 237 ILE B N 1
ATOM 5051 C CA . ILE B 1 237 ? -17.734 -16.312 -1.31 1 97.19 237 ILE B CA 1
ATOM 5052 C C . ILE B 1 237 ? -18.062 -15.203 -0.313 1 97.19 237 ILE B C 1
ATOM 5054 O O . ILE B 1 237 ? -19.156 -14.633 -0.344 1 97.19 237 ILE B O 1
ATOM 5058 N N . GLU B 1 238 ? -17.109 -14.938 0.526 1 95.25 238 GLU B N 1
ATOM 5059 C CA . GLU B 1 238 ? -17.312 -13.875 1.503 1 95.25 238 GLU B CA 1
ATOM 5060 C C . GLU B 1 238 ? -17.578 -12.539 0.814 1 95.25 238 GLU B C 1
ATOM 5062 O O . GLU B 1 238 ? -18.422 -11.758 1.27 1 95.25 238 GLU B O 1
ATOM 5067 N N . ASN B 1 239 ? -16.828 -12.273 -0.249 1 96.31 239 ASN B N 1
ATOM 5068 C CA . ASN B 1 239 ? -17.062 -11.047 -1.004 1 96.31 239 ASN B CA 1
ATOM 5069 C C . ASN B 1 239 ? -18.5 -10.945 -1.495 1 96.31 239 ASN B C 1
ATOM 5071 O O . ASN B 1 239 ? -19.094 -9.867 -1.469 1 96.31 239 ASN B O 1
ATOM 5075 N N . ILE B 1 240 ? -19 -12.039 -1.998 1 96.31 240 ILE B N 1
ATOM 5076 C CA . ILE B 1 240 ? -20.375 -12.07 -2.508 1 96.31 240 ILE B CA 1
ATOM 5077 C C . ILE B 1 240 ? -21.344 -11.703 -1.392 1 96.31 240 ILE B C 1
ATOM 5079 O O . ILE B 1 240 ? -22.25 -10.891 -1.587 1 96.31 240 ILE B O 1
ATOM 5083 N N . ILE B 1 241 ? -21.125 -12.258 -0.251 1 93.81 241 ILE B N 1
ATOM 5084 C CA . ILE B 1 241 ? -22 -12.031 0.895 1 93.81 241 ILE B CA 1
ATOM 5085 C C . ILE B 1 241 ? -21.875 -10.57 1.347 1 93.81 241 ILE B C 1
ATOM 5087 O O . ILE B 1 241 ? -22.891 -9.898 1.546 1 93.81 241 ILE B O 1
ATOM 5091 N N . ILE B 1 242 ? -20.703 -10.102 1.445 1 92.62 242 ILE B N 1
ATOM 5092 C CA . ILE B 1 242 ? -20.438 -8.742 1.9 1 92.62 242 ILE B CA 1
ATOM 5093 C C . ILE B 1 242 ? -21.031 -7.746 0.909 1 92.62 242 ILE B C 1
ATOM 5095 O O . ILE B 1 242 ? -21.656 -6.758 1.309 1 92.62 242 ILE B O 1
ATOM 5099 N N . ASN B 1 243 ? -20.812 -8.023 -0.337 1 92.44 243 ASN B N 1
ATOM 5100 C CA . ASN B 1 243 ? -21.297 -7.129 -1.383 1 92.44 243 ASN B CA 1
ATOM 5101 C C . ASN B 1 243 ? -22.828 -7.012 -1.357 1 92.44 243 ASN B C 1
ATOM 5103 O O . ASN B 1 243 ? -23.375 -5.953 -1.674 1 92.44 243 ASN B O 1
ATOM 5107 N N . ALA B 1 244 ? -23.516 -8.07 -1.076 1 90.12 244 ALA B N 1
ATOM 5108 C CA . ALA B 1 244 ? -24.969 -8.07 -1.04 1 90.12 244 ALA B CA 1
ATOM 5109 C C . ALA B 1 244 ? -25.484 -7.125 0.04 1 90.12 244 ALA B C 1
ATOM 5111 O O . ALA B 1 244 ? -26.594 -6.574 -0.084 1 90.12 244 ALA B O 1
ATOM 5112 N N . ALA B 1 245 ? -24.672 -6.867 1.002 1 89.69 245 ALA B N 1
ATOM 5113 C CA . ALA B 1 245 ? -25.094 -6.043 2.133 1 89.69 245 ALA B CA 1
ATOM 5114 C C . ALA B 1 245 ? -24.641 -4.598 1.959 1 89.69 245 ALA B C 1
ATOM 5116 O O . ALA B 1 245 ? -25.047 -3.717 2.715 1 89.69 245 ALA B O 1
ATOM 5117 N N . ARG B 1 246 ? -23.828 -4.355 1.014 1 88.62 246 ARG B N 1
ATOM 5118 C CA . ARG B 1 246 ? -23.297 -3.016 0.799 1 88.62 246 ARG B CA 1
ATOM 5119 C C . ARG B 1 246 ? -24.312 -2.123 0.098 1 88.62 246 ARG B C 1
ATOM 5121 O O . ARG B 1 246 ? -25.047 -2.578 -0.792 1 88.62 246 ARG B O 1
ATOM 5128 N N . ARG B 1 247 ? -24.297 -0.781 0.565 1 85 247 ARG B N 1
ATOM 5129 C CA . ARG B 1 247 ? -25.125 0.2 -0.13 1 85 247 ARG B CA 1
ATOM 5130 C C . ARG B 1 247 ? -24.672 0.369 -1.576 1 85 247 ARG B C 1
ATOM 5132 O O . ARG B 1 247 ? -25.5 0.377 -2.492 1 85 247 ARG B O 1
ATOM 5139 N N . ASN B 1 248 ? -23.406 0.477 -1.782 1 87.94 248 ASN B N 1
ATOM 5140 C CA . ASN B 1 248 ? -22.781 0.52 -3.094 1 87.94 248 ASN B CA 1
ATOM 5141 C C . ASN B 1 248 ? -21.875 -0.688 -3.318 1 87.94 248 ASN B C 1
ATOM 5143 O O . ASN B 1 248 ? -20.672 -0.631 -3.037 1 87.94 248 ASN B O 1
ATOM 5147 N N . PRO B 1 249 ? -22.406 -1.693 -3.875 1 92.88 249 PRO B N 1
ATOM 5148 C CA . PRO B 1 249 ? -21.641 -2.928 -4.031 1 92.88 249 PRO B CA 1
ATOM 5149 C C . PRO B 1 249 ? -20.422 -2.754 -4.941 1 92.88 249 PRO B C 1
ATOM 5151 O O . PRO B 1 249 ? -20.5 -2.029 -5.938 1 92.88 249 PRO B O 1
ATOM 5154 N N . ARG B 1 250 ? -19.391 -3.451 -4.535 1 95.75 250 ARG B N 1
ATOM 5155 C CA . ARG B 1 250 ? -18.219 -3.479 -5.41 1 95.75 250 ARG B CA 1
ATOM 5156 C C . ARG B 1 250 ? -18.531 -4.227 -6.703 1 95.75 250 ARG B C 1
ATOM 5158 O O . ARG B 1 250 ? -19.328 -5.164 -6.711 1 95.75 250 ARG B O 1
ATOM 5165 N N . LYS B 1 251 ? -17.875 -3.807 -7.707 1 97.56 251 LYS B N 1
ATOM 5166 C CA . LYS B 1 251 ? -18.047 -4.477 -8.992 1 97.56 251 LYS B CA 1
ATOM 5167 C C . LYS B 1 251 ? -16.938 -5.484 -9.25 1 97.56 251 LYS B C 1
ATOM 5169 O O . LYS B 1 251 ? -17.141 -6.496 -9.914 1 97.56 251 LYS B O 1
ATOM 5174 N N . ILE B 1 252 ? -15.758 -5.203 -8.672 1 98.38 252 ILE B N 1
ATOM 5175 C CA . ILE B 1 252 ? -14.617 -6.059 -9.008 1 98.38 252 ILE B CA 1
ATOM 5176 C C . ILE B 1 252 ? -13.656 -6.121 -7.82 1 98.38 252 ILE B C 1
ATOM 5178 O O . ILE B 1 252 ? -13.406 -5.109 -7.164 1 98.38 252 ILE B O 1
ATOM 5182 N N . TYR B 1 253 ? -13.18 -7.281 -7.492 1 98.12 253 TYR B N 1
ATOM 5183 C CA . TYR B 1 253 ? -12.102 -7.535 -6.543 1 98.12 253 TYR B CA 1
ATOM 5184 C C . TYR B 1 253 ? -10.852 -8.031 -7.258 1 98.12 253 TYR B C 1
ATOM 5186 O O . TYR B 1 253 ? -10.93 -8.914 -8.109 1 98.12 253 TYR B O 1
ATOM 5194 N N . LEU B 1 254 ? -9.734 -7.434 -6.941 1 98.69 254 LEU B N 1
ATOM 5195 C CA . LEU B 1 254 ? -8.461 -7.812 -7.547 1 98.69 254 LEU B CA 1
ATOM 5196 C C . LEU B 1 254 ? -7.48 -8.305 -6.488 1 98.69 254 LEU B C 1
ATOM 5198 O O . LEU B 1 254 ? -7.312 -7.664 -5.449 1 98.69 254 LEU B O 1
ATOM 5202 N N . TYR B 1 255 ? -6.848 -9.414 -6.762 1 98.56 255 TYR B N 1
ATOM 5203 C CA . TYR B 1 255 ? -5.867 -10.008 -5.863 1 98.56 255 TYR B CA 1
ATOM 5204 C C . TYR B 1 255 ? -4.559 -10.297 -6.594 1 98.56 255 TYR B C 1
ATOM 5206 O O . TYR B 1 255 ? -4.523 -11.117 -7.512 1 98.56 255 TYR B O 1
ATOM 5214 N N . SER B 1 256 ? -3.523 -9.602 -6.18 1 98.75 256 SER B N 1
ATOM 5215 C CA . SER B 1 256 ? -2.197 -9.773 -6.762 1 98.75 256 SER B CA 1
ATOM 5216 C C . SER B 1 256 ? -1.354 -10.742 -5.941 1 98.75 256 SER B C 1
ATOM 5218 O O . SER B 1 256 ? -1.075 -10.492 -4.766 1 98.75 256 SER B O 1
ATOM 5220 N N . GLY B 1 257 ? -0.993 -11.828 -6.57 1 98.44 257 GLY B N 1
ATOM 5221 C CA . GLY B 1 257 ? -0.252 -12.844 -5.848 1 98.44 257 GLY B CA 1
ATOM 5222 C C . GLY B 1 257 ? 0.81 -13.531 -6.688 1 98.44 257 GLY B C 1
ATOM 5223 O O . GLY B 1 257 ? 1.538 -12.867 -7.434 1 98.44 257 GLY B O 1
ATOM 5224 N N . HIS B 1 258 ? 0.956 -14.797 -6.465 1 98.25 258 HIS B N 1
ATOM 5225 C CA . HIS B 1 258 ? 2.051 -15.586 -7.016 1 98.25 258 HIS B CA 1
ATOM 5226 C C . HIS B 1 258 ? 1.528 -16.797 -7.773 1 98.25 258 HIS B C 1
ATOM 5228 O O . HIS B 1 258 ? 0.325 -17.078 -7.762 1 98.25 258 HIS B O 1
ATOM 5234 N N . GLU B 1 259 ? 2.461 -17.484 -8.461 1 98 259 GLU B N 1
ATOM 5235 C CA . GLU B 1 259 ? 2.107 -18.688 -9.203 1 98 259 GLU B CA 1
ATOM 5236 C C . GLU B 1 259 ? 1.528 -19.766 -8.281 1 98 259 GLU B C 1
ATOM 5238 O O . GLU B 1 259 ? 0.664 -20.547 -8.688 1 98 259 GLU B O 1
ATOM 5243 N N . VAL B 1 260 ? 2.01 -19.797 -7.078 1 97.38 260 VAL B N 1
ATOM 5244 C CA . VAL B 1 260 ? 1.57 -20.828 -6.145 1 97.38 260 VAL B CA 1
ATOM 5245 C C . VAL B 1 260 ? 0.109 -20.594 -5.766 1 97.38 260 VAL B C 1
ATOM 5247 O O . VAL B 1 260 ? -0.613 -21.547 -5.441 1 97.38 260 VAL B O 1
ATOM 5250 N N . ASN B 1 261 ? -0.338 -19.359 -5.781 1 98.25 261 ASN B N 1
ATOM 5251 C CA . ASN B 1 261 ? -1.743 -19.078 -5.512 1 98.25 261 ASN B CA 1
ATOM 5252 C C . ASN B 1 261 ? -2.646 -19.594 -6.625 1 98.25 261 ASN B C 1
ATOM 5254 O O . ASN B 1 261 ? -3.693 -20.188 -6.355 1 98.25 261 ASN B O 1
ATOM 5258 N N . ILE B 1 262 ? -2.191 -19.375 -7.84 1 98.56 262 ILE B N 1
ATOM 5259 C CA . ILE B 1 262 ? -2.936 -19.875 -8.992 1 98.56 262 ILE B CA 1
ATOM 5260 C C . ILE B 1 262 ? -2.963 -21.391 -8.961 1 98.56 262 ILE B C 1
ATOM 5262 O O . ILE B 1 262 ? -4.023 -22 -9.109 1 98.56 262 ILE B O 1
ATOM 5266 N N . ALA B 1 263 ? -1.803 -21.984 -8.758 1 98.31 263 ALA B N 1
ATOM 5267 C CA . ALA B 1 263 ? -1.706 -23.438 -8.703 1 98.31 263 ALA B CA 1
ATOM 5268 C C . ALA B 1 263 ? -2.596 -24.016 -7.602 1 98.31 263 ALA B C 1
ATOM 5270 O O . ALA B 1 263 ? -3.229 -25.047 -7.781 1 98.31 263 ALA B O 1
ATOM 5271 N N . GLY B 1 264 ? -2.598 -23.344 -6.453 1 98.06 264 GLY B N 1
ATOM 5272 C CA . GLY B 1 264 ? -3.445 -23.766 -5.352 1 98.06 264 GLY B CA 1
ATOM 5273 C C . GLY B 1 264 ? -4.922 -23.781 -5.703 1 98.06 264 GLY B C 1
ATOM 5274 O O . GLY B 1 264 ? -5.637 -24.719 -5.375 1 98.06 264 GLY B O 1
ATOM 5275 N N . LEU B 1 265 ? -5.371 -22.75 -6.34 1 98.19 265 LEU B N 1
ATOM 5276 C CA . LEU B 1 265 ? -6.762 -22.656 -6.766 1 98.19 265 LEU B CA 1
ATOM 5277 C C . LEU B 1 265 ? -7.102 -23.75 -7.773 1 98.19 265 LEU B C 1
ATOM 5279 O O . LEU B 1 265 ? -8.148 -24.391 -7.672 1 98.19 265 LEU B O 1
ATOM 5283 N N . VAL B 1 266 ? -6.219 -23.938 -8.711 1 98.19 266 VAL B N 1
ATOM 5284 C CA . VAL B 1 266 ? -6.398 -24.938 -9.758 1 98.19 266 VAL B CA 1
ATOM 5285 C C . VAL B 1 266 ? -6.523 -26.312 -9.133 1 98.19 266 VAL B C 1
ATOM 5287 O O . VAL B 1 266 ? -7.414 -27.094 -9.492 1 98.19 266 VAL B O 1
ATOM 5290 N N . LYS B 1 267 ? -5.652 -26.625 -8.188 1 97.81 267 LYS B N 1
ATOM 5291 C CA . LYS B 1 267 ? -5.664 -27.938 -7.539 1 97.81 267 LYS B CA 1
ATOM 5292 C C . LYS B 1 267 ? -6.898 -28.094 -6.656 1 97.81 267 LYS B C 1
ATOM 5294 O O . LYS B 1 267 ? -7.504 -29.172 -6.613 1 97.81 267 LYS B O 1
ATOM 5299 N N . ALA B 1 268 ? -7.227 -27.031 -5.969 1 98.06 268 ALA B N 1
ATOM 5300 C CA . ALA B 1 268 ? -8.375 -27.094 -5.07 1 98.06 268 ALA B CA 1
ATOM 5301 C C . ALA B 1 268 ? -9.664 -27.359 -5.852 1 98.06 268 ALA B C 1
ATOM 5303 O O . ALA B 1 268 ? -10.469 -28.203 -5.461 1 98.06 268 ALA B O 1
ATOM 5304 N N . LEU B 1 269 ? -9.828 -26.719 -6.984 1 98.19 269 LEU B N 1
ATOM 5305 C CA . LEU B 1 269 ? -11.078 -26.797 -7.738 1 98.19 269 LEU B CA 1
ATOM 5306 C C . LEU B 1 269 ? -10.984 -27.875 -8.82 1 98.19 269 LEU B C 1
ATOM 5308 O O . LEU B 1 269 ? -11.93 -28.047 -9.594 1 98.19 269 LEU B O 1
ATOM 5312 N N . ASN B 1 270 ? -9.844 -28.516 -8.914 1 97.06 270 ASN B N 1
ATOM 5313 C CA . ASN B 1 270 ? -9.594 -29.594 -9.859 1 97.06 270 ASN B CA 1
ATOM 5314 C C . ASN B 1 270 ? -9.742 -29.109 -11.305 1 97.06 270 ASN B C 1
ATOM 5316 O O . ASN B 1 270 ? -10.422 -29.75 -12.102 1 97.06 270 ASN B O 1
ATOM 5320 N N . PHE B 1 271 ? -9.234 -27.938 -11.555 1 97.19 271 PHE B N 1
ATOM 5321 C CA . PHE B 1 271 ? -9.117 -27.469 -12.93 1 97.19 271 PHE B CA 1
ATOM 5322 C C . PHE B 1 271 ? -8.008 -28.219 -13.664 1 97.19 271 PHE B C 1
ATOM 5324 O O . PHE B 1 271 ? -7.121 -28.797 -13.039 1 97.19 271 PHE B O 1
ATOM 5331 N N . THR B 1 272 ? -8.055 -28.156 -14.992 1 93.69 272 THR B N 1
ATOM 5332 C CA . THR B 1 272 ? -7.055 -28.844 -15.781 1 93.69 272 THR B CA 1
ATOM 5333 C C . THR B 1 272 ? -5.926 -27.906 -16.172 1 93.69 272 THR B C 1
ATOM 5335 O O . THR B 1 272 ? -4.832 -28.344 -16.531 1 93.69 272 THR B O 1
ATOM 5338 N N . GLU B 1 273 ? -6.297 -26.609 -16.172 1 93.75 273 GLU B N 1
ATOM 5339 C CA . GLU B 1 273 ? -5.328 -25.594 -16.547 1 93.75 273 GLU B CA 1
ATOM 5340 C C . GLU B 1 273 ? -5.371 -24.406 -15.594 1 93.75 273 GLU B C 1
ATOM 5342 O O . GLU B 1 273 ? -6.418 -24.109 -15.016 1 93.75 273 GLU B O 1
ATOM 5347 N N . PRO B 1 274 ? -4.234 -23.766 -15.461 1 97.12 274 PRO B N 1
ATOM 5348 C CA . PRO B 1 274 ? -2.914 -24.125 -15.984 1 97.12 274 PRO B CA 1
ATOM 5349 C C . PRO B 1 274 ? -2.186 -25.141 -15.109 1 97.12 274 PRO B C 1
ATOM 5351 O O . PRO B 1 274 ? -2.299 -25.094 -13.883 1 97.12 274 PRO B O 1
ATOM 5354 N N . GLN B 1 275 ? -1.354 -25.984 -15.742 1 96.5 275 GLN B N 1
ATOM 5355 C CA . GLN B 1 275 ? -0.485 -26.875 -14.992 1 96.5 275 GLN B CA 1
ATOM 5356 C C . GLN B 1 275 ? 0.745 -26.156 -14.461 1 96.5 275 GLN B C 1
ATOM 5358 O O . GLN B 1 275 ? 1.243 -26.469 -13.383 1 96.5 275 GLN B O 1
ATOM 5363 N N . LEU B 1 276 ? 1.226 -25.297 -15.266 1 98 276 LEU B N 1
ATOM 5364 C CA . LEU B 1 276 ? 2.32 -24.391 -14.922 1 98 276 LEU B CA 1
ATOM 5365 C C . LEU B 1 276 ? 1.908 -22.938 -15.125 1 98 276 LEU B C 1
ATOM 5367 O O . LEU B 1 276 ? 1.994 -22.406 -16.234 1 98 276 LEU B O 1
ATOM 5371 N N . PRO B 1 277 ? 1.455 -22.25 -14.109 1 98.19 277 PRO B N 1
ATOM 5372 C CA . PRO B 1 277 ? 0.998 -20.859 -14.258 1 98.19 277 PRO B CA 1
ATOM 5373 C C . PRO B 1 277 ? 2.098 -19.938 -14.758 1 98.19 277 PRO B C 1
ATOM 5375 O O . PRO B 1 277 ? 3.078 -19.688 -14.047 1 98.19 277 PRO B O 1
ATOM 5378 N N . PRO B 1 278 ? 1.996 -19.391 -15.93 1 97.88 278 PRO B N 1
ATOM 5379 C CA . PRO B 1 278 ? 3.021 -18.469 -16.438 1 97.88 278 PRO B CA 1
ATOM 5380 C C . PRO B 1 278 ? 2.953 -17.094 -15.781 1 97.88 278 PRO B C 1
ATOM 5382 O O . PRO B 1 278 ? 1.969 -16.766 -15.109 1 97.88 278 PRO B O 1
ATOM 5385 N N . TYR B 1 279 ? 4.02 -16.312 -15.969 1 98.25 279 TYR B N 1
ATOM 5386 C CA . TYR B 1 279 ? 3.992 -14.93 -15.516 1 98.25 279 TYR B CA 1
ATOM 5387 C C . TYR B 1 279 ? 2.809 -14.18 -16.125 1 98.25 279 TYR B C 1
ATOM 5389 O O . TYR B 1 279 ? 2.51 -14.336 -17.312 1 98.25 279 TYR B O 1
ATOM 5397 N N . GLY B 1 280 ? 2.08 -13.414 -15.289 1 98.31 280 GLY B N 1
ATOM 5398 C CA . GLY B 1 280 ? 1.025 -12.539 -15.781 1 98.31 280 GLY B CA 1
ATOM 5399 C C . GLY B 1 280 ? -0.256 -13.281 -16.109 1 98.31 280 GLY B C 1
ATOM 5400 O O . GLY B 1 280 ? -1.125 -12.75 -16.812 1 98.31 280 GLY B O 1
ATOM 5401 N N . CYS B 1 281 ? -0.371 -14.516 -15.711 1 98.75 281 CYS B N 1
ATOM 5402 C CA . CYS B 1 281 ? -1.646 -15.195 -15.906 1 98.75 281 CYS B CA 1
ATOM 5403 C C . CYS B 1 281 ? -2.646 -14.797 -14.828 1 98.75 281 CYS B C 1
ATOM 5405 O O . CYS B 1 281 ? -2.271 -14.188 -13.82 1 98.75 281 CYS B O 1
ATOM 5407 N N . ALA B 1 282 ? -3.945 -15.133 -15.086 1 98.88 282 ALA B N 1
ATOM 5408 C CA . ALA B 1 282 ? -4.988 -14.727 -14.148 1 98.88 282 ALA B CA 1
ATOM 5409 C C . ALA B 1 282 ? -6.152 -15.711 -14.164 1 98.88 282 ALA B C 1
ATOM 5411 O O . ALA B 1 282 ? -6.434 -16.344 -15.188 1 98.88 282 ALA B O 1
ATOM 5412 N N . MET B 1 283 ? -6.738 -15.914 -13.031 1 98.69 283 MET B N 1
ATOM 5413 C CA . MET B 1 283 ? -8.008 -16.625 -12.883 1 98.69 283 MET B CA 1
ATOM 5414 C C . MET B 1 283 ? -9.125 -15.656 -12.516 1 98.69 283 MET B C 1
ATOM 5416 O O . MET B 1 283 ? -8.992 -14.859 -11.586 1 98.69 283 MET B O 1
ATOM 5420 N N . ILE B 1 284 ? -10.211 -15.695 -13.25 1 98.81 284 ILE B N 1
ATOM 5421 C CA . ILE B 1 284 ? -11.328 -14.773 -13.07 1 98.81 284 ILE B CA 1
ATOM 5422 C C . ILE B 1 284 ? -12.578 -15.555 -12.656 1 98.81 284 ILE B C 1
ATOM 5424 O O . ILE B 1 284 ? -12.922 -16.562 -13.273 1 98.81 284 ILE B O 1
ATOM 5428 N N . PHE B 1 285 ? -13.18 -15.172 -11.625 1 98.69 285 PHE B N 1
ATOM 5429 C CA . PHE B 1 285 ? -14.438 -15.68 -11.109 1 98.69 285 PHE B CA 1
ATOM 5430 C C . PHE B 1 285 ? -15.562 -14.68 -11.336 1 98.69 285 PHE B C 1
ATOM 5432 O O . PHE B 1 285 ? -15.531 -13.57 -10.781 1 98.69 285 PHE B O 1
ATOM 5439 N N . GLU B 1 286 ? -16.578 -15.031 -12.094 1 98.56 286 GLU B N 1
ATOM 5440 C CA . GLU B 1 286 ? -17.75 -14.188 -12.336 1 98.56 286 GLU B CA 1
ATOM 5441 C C . GLU B 1 286 ? -18.969 -14.703 -11.594 1 98.56 286 GLU B C 1
ATOM 5443 O O . GLU B 1 286 ? -19.312 -15.883 -11.68 1 98.56 286 GLU B O 1
ATOM 5448 N N . LYS B 1 287 ? -19.562 -13.859 -10.875 1 98.5 287 LYS B N 1
ATOM 5449 C CA . LYS B 1 287 ? -20.938 -14.109 -10.445 1 98.5 287 LYS B CA 1
ATOM 5450 C C . LYS B 1 287 ? -21.922 -13.602 -11.484 1 98.5 287 LYS B C 1
ATOM 5452 O O . LYS B 1 287 ? -21.922 -12.414 -11.828 1 98.5 287 LYS B O 1
ATOM 5457 N N . LEU B 1 288 ? -22.781 -14.492 -11.93 1 98.06 288 LEU B N 1
ATOM 5458 C CA . LEU B 1 288 ? -23.719 -14.195 -13.008 1 98.06 288 LEU B CA 1
ATOM 5459 C C . LEU B 1 288 ? -25.156 -14.297 -12.516 1 98.06 288 LEU B C 1
ATOM 5461 O O . LEU B 1 288 ? -25.422 -14.93 -11.5 1 98.06 288 LEU B O 1
ATOM 5465 N N . ARG B 1 289 ? -26.031 -13.648 -13.25 1 97.44 289 ARG B N 1
ATOM 5466 C CA . ARG B 1 289 ? -27.469 -13.719 -13.023 1 97.44 289 ARG B CA 1
ATOM 5467 C C . ARG B 1 289 ? -28.219 -13.875 -14.344 1 97.44 289 ARG B C 1
ATOM 5469 O O . ARG B 1 289 ? -27.938 -13.156 -15.312 1 97.44 289 ARG B O 1
ATOM 5476 N N . ASN B 1 290 ? -29.141 -14.789 -14.367 1 96.56 290 ASN B N 1
ATOM 5477 C CA . ASN B 1 290 ? -29.938 -14.93 -15.586 1 96.56 290 ASN B CA 1
ATOM 5478 C C . ASN B 1 290 ? -31.188 -14.062 -15.539 1 96.56 290 ASN B C 1
ATOM 5480 O O . ASN B 1 290 ? -31.375 -13.297 -14.594 1 96.56 290 ASN B O 1
ATOM 5484 N N . LYS B 1 291 ? -31.969 -14.203 -16.547 1 95.88 291 LYS B N 1
ATOM 5485 C CA . LYS B 1 291 ? -33.156 -13.359 -16.672 1 95.88 291 LYS B CA 1
ATOM 5486 C C . LYS B 1 291 ? -34.156 -13.656 -15.57 1 95.88 291 LYS B C 1
ATOM 5488 O O . LYS B 1 291 ? -34.938 -12.773 -15.164 1 95.88 291 LYS B O 1
ATOM 5493 N N . ASP B 1 292 ? -34.156 -14.828 -15.039 1 95.88 292 ASP B N 1
ATOM 5494 C CA . ASP B 1 292 ? -35.094 -15.242 -13.992 1 95.88 292 ASP B CA 1
ATOM 5495 C C . ASP B 1 292 ? -34.594 -14.875 -12.609 1 95.88 292 ASP B C 1
ATOM 5497 O O . ASP B 1 292 ? -35.219 -15.164 -11.594 1 95.88 292 ASP B O 1
ATOM 5501 N N . GLY B 1 293 ? -33.406 -14.359 -12.531 1 95.44 293 GLY B N 1
ATOM 5502 C CA . GLY B 1 293 ? -32.844 -13.922 -11.258 1 95.44 293 GLY B CA 1
ATOM 5503 C C . GLY B 1 293 ? -32.031 -14.992 -10.57 1 95.44 293 GLY B C 1
ATOM 5504 O O . GLY B 1 293 ? -31.547 -14.789 -9.445 1 95.44 293 GLY B O 1
ATOM 5505 N N . LYS B 1 294 ? -31.859 -16.062 -11.266 1 96.75 294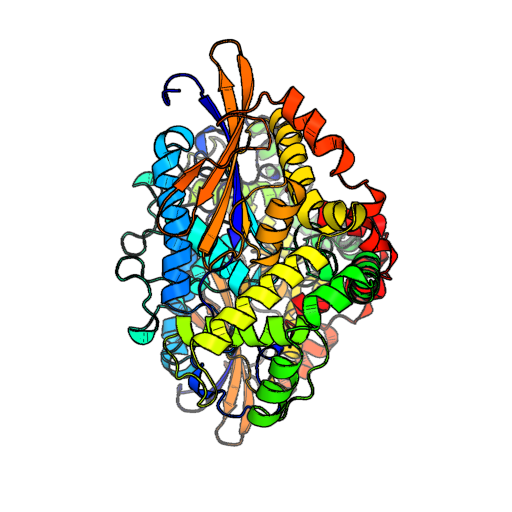 LYS B N 1
ATOM 5506 C CA . LYS B 1 294 ? -31.047 -17.141 -10.703 1 96.75 294 LYS B CA 1
ATOM 5507 C C . LYS B 1 294 ? -29.562 -16.859 -10.898 1 96.75 294 LYS B C 1
ATOM 5509 O O . LYS B 1 294 ? -29.141 -16.359 -11.945 1 96.75 294 LYS B O 1
ATOM 5514 N N . HIS B 1 295 ? -28.797 -17.266 -9.938 1 97.38 295 HIS B N 1
ATOM 5515 C CA . HIS B 1 295 ? -27.391 -16.938 -9.953 1 97.38 295 HIS B CA 1
ATOM 5516 C C . HIS B 1 295 ? -26.547 -18.109 -10.445 1 97.38 295 HIS B C 1
ATOM 5518 O O . HIS B 1 295 ? -26.875 -19.266 -10.18 1 97.38 295 HIS B O 1
ATOM 5524 N N . TYR B 1 296 ? -25.484 -17.812 -11.133 1 97.81 296 TYR B N 1
ATOM 5525 C CA . TYR B 1 296 ? -24.516 -18.75 -11.68 1 97.81 296 TYR B CA 1
ATOM 5526 C C . TYR B 1 296 ? -23.094 -18.234 -11.477 1 97.81 296 TYR B C 1
ATOM 5528 O O . TYR B 1 296 ? -22.891 -17.078 -11.086 1 97.81 296 TYR B O 1
ATOM 5536 N N . VAL B 1 297 ? -22.125 -19.141 -11.688 1 98.06 297 VAL B N 1
ATOM 5537 C CA . VAL B 1 297 ? -20.719 -18.75 -11.633 1 98.06 297 VAL B CA 1
ATOM 5538 C C . VAL B 1 297 ? -20 -19.219 -12.898 1 98.06 297 VAL B C 1
ATOM 5540 O O . VAL B 1 297 ? -20.375 -20.234 -13.492 1 98.06 297 VAL B O 1
ATOM 5543 N N . ARG B 1 298 ? -19.078 -18.484 -13.312 1 98.19 298 ARG B N 1
ATOM 5544 C CA . ARG B 1 298 ? -18.219 -18.812 -14.438 1 98.19 298 ARG B CA 1
ATOM 5545 C C . ARG B 1 298 ? -16.75 -18.531 -14.109 1 98.19 298 ARG B C 1
ATOM 5547 O O . ARG B 1 298 ? -16.438 -17.531 -13.461 1 98.19 298 ARG B O 1
ATOM 5554 N N . PHE B 1 299 ? -15.898 -19.484 -14.516 1 98.31 299 PHE B N 1
ATOM 5555 C CA . PHE B 1 299 ? -14.461 -19.312 -14.344 1 98.31 299 PHE B CA 1
ATOM 5556 C C . PHE B 1 299 ? -13.773 -19.094 -15.688 1 98.31 299 PHE B C 1
ATOM 5558 O O . PHE B 1 299 ? -14.07 -19.781 -16.656 1 98.31 299 PHE B O 1
ATOM 5565 N N . LEU B 1 300 ? -12.953 -18.062 -15.719 1 98.56 300 LEU B N 1
ATOM 5566 C CA . LEU B 1 300 ? -12.133 -17.797 -16.891 1 98.56 300 LEU B CA 1
ATOM 5567 C C . LEU B 1 300 ? -10.648 -17.828 -16.547 1 98.56 300 LEU B C 1
ATOM 5569 O O . LEU B 1 300 ? -10.273 -17.594 -15.398 1 98.56 300 LEU B O 1
ATOM 5573 N N . TYR B 1 301 ? -9.852 -18.219 -17.516 1 98.56 301 TYR B N 1
ATOM 5574 C CA . TYR B 1 301 ? -8.398 -18.25 -17.391 1 98.56 301 TYR B CA 1
ATOM 5575 C C . TYR B 1 301 ? -7.742 -17.406 -18.484 1 98.56 301 TYR B C 1
ATOM 5577 O O . TYR B 1 301 ? -8.008 -17.594 -19.672 1 98.56 301 TYR B O 1
ATOM 5585 N N . TRP B 1 302 ? -6.984 -16.406 -18.031 1 98.75 302 TRP B N 1
ATOM 5586 C CA . TRP B 1 302 ? -6.133 -15.602 -18.922 1 98.75 302 TRP B CA 1
ATOM 5587 C C . TRP B 1 302 ? -4.727 -16.188 -18.984 1 98.75 302 TRP B C 1
ATOM 5589 O O . TRP B 1 302 ? -3.99 -16.172 -18 1 98.75 302 TRP B O 1
ATOM 5599 N N . ASP B 1 303 ? -4.305 -16.672 -20.125 1 97.12 303 ASP B N 1
ATOM 5600 C CA . ASP B 1 303 ? -3.008 -17.344 -20.25 1 97.12 303 ASP B CA 1
ATOM 5601 C C . ASP B 1 303 ? -1.949 -16.375 -20.781 1 97.12 303 ASP B C 1
ATOM 5603 O O . ASP B 1 303 ? -0.943 -16.797 -21.359 1 97.12 303 ASP B O 1
ATOM 5607 N N . THR B 1 304 ? -2.193 -15.047 -20.781 1 95.38 304 THR B N 1
ATOM 5608 C CA . THR B 1 304 ? -1.319 -13.953 -21.188 1 95.38 304 THR B CA 1
ATOM 5609 C C . THR B 1 304 ? -1.58 -13.57 -22.641 1 95.38 304 THR B C 1
ATOM 5611 O O . THR B 1 304 ? -1.158 -12.5 -23.094 1 95.38 304 THR B O 1
ATOM 5614 N N . GLN B 1 305 ? -2.309 -14.398 -23.344 1 95.56 305 GLN B N 1
ATOM 5615 C CA . GLN B 1 305 ? -2.598 -14.125 -24.75 1 95.56 305 GLN B CA 1
ATOM 5616 C C . GLN B 1 305 ? -4.098 -14.18 -25.031 1 95.56 305 GLN B C 1
ATOM 5618 O O . GLN B 1 305 ? -4.621 -13.383 -25.812 1 95.56 305 GLN B O 1
ATOM 5623 N N . LYS B 1 306 ? -4.715 -15.094 -24.344 1 96.81 306 LYS B N 1
ATOM 5624 C CA . LYS B 1 306 ? -6.141 -15.266 -24.609 1 96.81 306 LYS B CA 1
ATOM 5625 C C . LYS B 1 306 ? -6.898 -15.633 -23.344 1 96.81 306 LYS B C 1
ATOM 5627 O O . LYS B 1 306 ? -6.324 -16.188 -22.406 1 96.81 306 LYS B O 1
ATOM 5632 N N . LEU B 1 307 ? -8.141 -15.273 -23.375 1 96.69 307 LEU B N 1
ATOM 5633 C CA . LEU B 1 307 ? -9.07 -15.594 -22.297 1 96.69 307 LEU B CA 1
ATOM 5634 C C . LEU B 1 307 ? -9.898 -16.828 -22.641 1 96.69 307 LEU B C 1
ATOM 5636 O O . LEU B 1 307 ? -10.523 -16.875 -23.703 1 96.69 307 LEU B O 1
ATOM 5640 N N . VAL B 1 308 ? -9.906 -17.844 -21.781 1 96.44 308 VAL B N 1
ATOM 5641 C CA . VAL B 1 308 ? -10.641 -19.078 -22.062 1 96.44 308 VAL B CA 1
ATOM 5642 C C . VAL B 1 308 ? -11.523 -19.422 -20.859 1 96.44 308 VAL B C 1
ATOM 5644 O O . VAL B 1 308 ? -11.164 -19.141 -19.719 1 96.44 308 VAL B O 1
ATOM 5647 N N . THR B 1 309 ? -12.648 -20 -21.125 1 97 309 THR B N 1
ATOM 5648 C CA . THR B 1 309 ? -13.5 -20.5 -20.047 1 97 309 THR B CA 1
ATOM 5649 C C . THR B 1 309 ? -12.961 -21.828 -19.5 1 97 309 THR B C 1
ATOM 5651 O O . THR B 1 309 ? -12.562 -22.703 -20.266 1 97 309 THR B O 1
ATOM 5654 N N . ILE B 1 310 ? -12.844 -21.891 -18.234 1 96.5 310 ILE B N 1
ATOM 5655 C CA . ILE B 1 310 ? -12.43 -23.125 -17.562 1 96.5 310 ILE B CA 1
ATOM 5656 C C . ILE B 1 310 ? -13.609 -23.734 -16.812 1 96.5 310 ILE B C 1
ATOM 5658 O O . ILE B 1 310 ? -14.25 -23.062 -16.016 1 96.5 310 ILE B O 1
ATOM 5662 N N . ASN B 1 311 ? -13.797 -25.016 -17.016 1 96.06 311 ASN B N 1
ATOM 5663 C CA . ASN B 1 311 ? -14.992 -25.656 -16.469 1 96.06 311 ASN B CA 1
ATOM 5664 C C . ASN B 1 311 ? -14.68 -26.406 -15.18 1 96.06 311 ASN B C 1
ATOM 5666 O O . ASN B 1 311 ? -13.656 -27.078 -15.078 1 96.06 311 ASN B O 1
ATOM 5670 N N . LEU B 1 312 ? -15.578 -26.25 -14.234 1 96.44 312 LEU B N 1
ATOM 5671 C CA . LEU B 1 312 ? -15.555 -27.141 -13.078 1 96.44 312 LEU B CA 1
ATOM 5672 C C . LEU B 1 312 ? -15.844 -28.578 -13.492 1 96.44 312 LEU B C 1
ATOM 5674 O O . LEU B 1 312 ? -16.562 -28.812 -14.469 1 96.44 312 LEU B O 1
ATOM 5678 N N . PRO B 1 313 ? -15.273 -29.5 -12.742 1 93.88 313 PRO B N 1
ATOM 5679 C CA . PRO B 1 313 ? -15.531 -30.891 -13.102 1 93.88 313 PRO B CA 1
ATOM 5680 C C . PRO B 1 313 ? -17.016 -31.203 -13.234 1 93.88 313 PRO B C 1
ATOM 5682 O O . PRO B 1 313 ? -17.781 -30.969 -12.297 1 93.88 313 PRO B O 1
ATOM 5685 N N . GLY B 1 314 ? -17.391 -31.719 -14.336 1 93.81 314 GLY B N 1
ATOM 5686 C CA . GLY B 1 314 ? -18.766 -32.156 -14.57 1 93.81 314 GLY B CA 1
ATOM 5687 C C . GLY B 1 314 ? -19.703 -31 -14.891 1 93.81 314 GLY B C 1
ATOM 5688 O O . GLY B 1 314 ? -20.906 -31.188 -14.961 1 93.81 314 GLY B O 1
ATOM 5689 N N . GLN B 1 315 ? -19.188 -29.891 -15.016 1 92.75 315 GLN B N 1
ATOM 5690 C CA . GLN B 1 315 ? -20.031 -28.719 -15.289 1 92.75 315 GLN B CA 1
ATOM 5691 C C . GLN B 1 315 ? -19.703 -28.109 -16.656 1 92.75 315 GLN B C 1
ATOM 5693 O O . GLN B 1 315 ? -18.609 -28.312 -17.172 1 92.75 315 GLN B O 1
ATOM 5698 N N . ASP B 1 316 ? -20.625 -27.359 -17.156 1 92.75 316 ASP B N 1
ATOM 5699 C CA . ASP B 1 316 ? -20.406 -26.609 -18.391 1 92.75 316 ASP B CA 1
ATOM 5700 C C . ASP B 1 316 ? -19.75 -25.266 -18.109 1 92.75 316 ASP B C 1
ATOM 5702 O O . ASP B 1 316 ? -19.156 -25.062 -17.047 1 92.75 316 ASP B O 1
ATOM 5706 N N . ASP B 1 317 ? -19.859 -24.391 -19.031 1 94.56 317 ASP B N 1
ATOM 5707 C CA . ASP B 1 317 ? -19.203 -23.094 -18.938 1 94.56 317 ASP B CA 1
ATOM 5708 C C . ASP B 1 317 ? -19.719 -22.297 -17.75 1 94.56 317 ASP B C 1
ATOM 5710 O O . ASP B 1 317 ? -19 -21.469 -17.188 1 94.56 317 ASP B O 1
ATOM 5714 N N . VAL B 1 318 ? -20.953 -22.547 -17.438 1 96.69 318 VAL B N 1
ATOM 5715 C CA . VAL B 1 318 ? -21.547 -21.891 -16.266 1 96.69 318 VAL B CA 1
ATOM 5716 C C . VAL B 1 318 ? -22.062 -22.953 -15.297 1 96.69 318 VAL B C 1
ATOM 5718 O O . VAL B 1 318 ? -22.484 -24.031 -15.711 1 96.69 318 VAL B O 1
ATOM 5721 N N . CYS B 1 319 ? -21.969 -22.656 -14.062 1 97.44 319 CYS B N 1
ATOM 5722 C CA . CYS B 1 319 ? -22.422 -23.531 -12.992 1 97.44 319 CYS B CA 1
ATOM 5723 C C . CYS B 1 319 ? -23.391 -22.828 -12.062 1 97.44 319 CYS B C 1
ATOM 5725 O O . CYS B 1 319 ? -23.125 -21.703 -11.617 1 97.44 319 CYS B O 1
ATOM 5727 N N . PRO B 1 320 ? -24.594 -23.453 -11.805 1 97.75 320 PRO B N 1
ATOM 5728 C CA . PRO B 1 320 ? -25.484 -22.828 -10.82 1 97.75 320 PRO B CA 1
ATOM 5729 C C . PRO B 1 320 ? -24.781 -22.562 -9.492 1 97.75 320 PRO B C 1
ATOM 5731 O O . PRO B 1 320 ? -24.016 -23.391 -9.008 1 97.75 320 PRO B O 1
ATOM 5734 N N . PHE B 1 321 ? -25.078 -21.453 -8.914 1 97.5 321 PHE B N 1
ATOM 5735 C CA . PHE B 1 321 ? -24.375 -21 -7.715 1 97.5 321 PHE B CA 1
ATOM 5736 C C . PHE B 1 321 ? -24.547 -22 -6.578 1 97.5 321 PHE B C 1
ATOM 5738 O O . PHE B 1 321 ? -23.594 -22.297 -5.859 1 97.5 321 PHE B O 1
ATOM 5745 N N . GLU B 1 322 ? -25.719 -22.516 -6.395 1 97.25 322 GLU B N 1
ATOM 5746 C CA . GLU B 1 322 ? -26 -23.469 -5.324 1 97.25 322 GLU B CA 1
ATOM 5747 C C . GLU B 1 322 ? -25.172 -24.75 -5.504 1 97.25 322 GLU B C 1
ATOM 5749 O O . GLU B 1 322 ? -24.672 -25.312 -4.531 1 97.25 322 GLU B O 1
ATOM 5754 N N . LYS B 1 323 ? -25.125 -25.156 -6.703 1 97.44 323 LYS B N 1
ATOM 5755 C CA . LYS B 1 323 ? -24.328 -26.344 -6.992 1 97.44 323 LYS B CA 1
ATOM 5756 C C . LYS B 1 323 ? -22.844 -26.078 -6.707 1 97.44 323 LYS B C 1
ATOM 5758 O O . LYS B 1 323 ? -22.156 -26.938 -6.152 1 97.44 323 LYS B O 1
ATOM 5763 N N . TYR B 1 324 ? -22.391 -24.984 -7.133 1 98 324 TYR B N 1
ATOM 5764 C CA . TYR B 1 324 ? -21.016 -24.594 -6.852 1 98 324 TYR B CA 1
ATOM 5765 C C . TYR B 1 324 ? -20.734 -24.625 -5.355 1 98 324 TYR B C 1
ATOM 5767 O O . TYR B 1 324 ? -19.703 -25.156 -4.918 1 98 324 TYR B O 1
ATOM 5775 N N . LEU B 1 325 ? -21.609 -24 -4.543 1 98.06 325 LEU B N 1
ATOM 5776 C CA . LEU B 1 325 ? -21.453 -23.984 -3.094 1 98.06 325 LEU B CA 1
ATOM 5777 C C . LEU B 1 325 ? -21.328 -25.406 -2.539 1 98.06 325 LEU B C 1
ATOM 5779 O O . LEU B 1 325 ? -20.531 -25.641 -1.626 1 98.06 325 LEU B O 1
ATOM 5783 N N . TYR B 1 326 ? -22.094 -26.234 -3.123 1 97.44 326 TYR B N 1
ATOM 5784 C CA . TYR B 1 326 ? -22.047 -27.641 -2.699 1 97.44 326 TYR B CA 1
ATOM 5785 C C . TYR B 1 326 ? -20.703 -28.266 -3.043 1 97.44 326 TYR B C 1
ATOM 5787 O O . TYR B 1 326 ? -20.125 -29 -2.236 1 97.44 326 TYR B O 1
ATOM 5795 N N . MET B 1 327 ? -20.172 -27.984 -4.184 1 97.19 327 MET B N 1
ATOM 5796 C CA . MET B 1 327 ? -18.938 -28.578 -4.676 1 97.19 327 MET B CA 1
ATOM 5797 C C . MET B 1 327 ? -17.75 -28.141 -3.824 1 97.19 327 MET B C 1
ATOM 5799 O O . MET B 1 327 ? -16.781 -28.891 -3.686 1 97.19 327 MET B O 1
ATOM 5803 N N . ILE B 1 328 ? -17.797 -26.922 -3.252 1 98.06 328 ILE B N 1
ATOM 5804 C CA . ILE B 1 328 ? -16.609 -26.375 -2.596 1 98.06 328 ILE B CA 1
ATOM 5805 C C . ILE B 1 328 ? -16.75 -26.5 -1.081 1 98.06 328 ILE B C 1
ATOM 5807 O O . ILE B 1 328 ? -15.898 -26.031 -0.327 1 98.06 328 ILE B O 1
ATOM 5811 N N . LYS B 1 329 ? -17.781 -27.094 -0.57 1 97.69 329 LYS B N 1
ATOM 5812 C CA . LYS B 1 329 ? -18.125 -27.094 0.848 1 97.69 329 LYS B CA 1
ATOM 5813 C C . LYS B 1 329 ? -16.969 -27.609 1.695 1 97.69 329 LYS B C 1
ATOM 5815 O O . LYS B 1 329 ? -16.656 -27.031 2.74 1 97.69 329 LYS B O 1
ATOM 5820 N N . ASP B 1 330 ? -16.281 -28.609 1.242 1 97.75 330 ASP B N 1
ATOM 5821 C CA . ASP B 1 330 ? -15.219 -29.234 2.027 1 97.75 330 ASP B CA 1
ATOM 5822 C C . ASP B 1 330 ? -13.906 -28.469 1.87 1 97.75 330 ASP B C 1
ATOM 5824 O O . ASP B 1 330 ? -12.945 -28.719 2.611 1 97.75 330 ASP B O 1
ATOM 5828 N N . LEU B 1 331 ? -13.859 -27.547 0.91 1 98.25 331 LEU B N 1
ATOM 5829 C CA . LEU B 1 331 ? -12.625 -26.828 0.618 1 98.25 331 LEU B CA 1
ATOM 5830 C C . LEU B 1 331 ? -12.539 -25.547 1.454 1 98.25 331 LEU B C 1
ATOM 5832 O O . LEU B 1 331 ? -11.484 -24.922 1.512 1 98.25 331 LEU B O 1
ATOM 5836 N N . ILE B 1 332 ? -13.617 -25.156 2.123 1 98 332 ILE B N 1
ATOM 5837 C CA . ILE B 1 332 ? -13.68 -23.906 2.873 1 98 332 ILE B CA 1
ATOM 5838 C C . ILE B 1 332 ? -12.992 -24.094 4.227 1 98 332 ILE B C 1
ATOM 5840 O O . ILE B 1 332 ? -13.438 -24.891 5.055 1 98 332 ILE B O 1
ATOM 5844 N N . PRO B 1 333 ? -11.914 -23.328 4.41 1 97.31 333 PRO B N 1
ATOM 5845 C CA . PRO B 1 333 ? -11.289 -23.422 5.727 1 97.31 333 PRO B CA 1
ATOM 5846 C C . PRO B 1 333 ? -12.172 -22.875 6.844 1 97.31 333 PRO B C 1
ATOM 5848 O O . PRO B 1 333 ? -12.906 -21.906 6.637 1 97.31 333 PRO B O 1
ATOM 5851 N N . THR B 1 334 ? -12.055 -23.453 8.016 1 95.38 334 THR B N 1
ATOM 5852 C CA . THR B 1 334 ? -12.75 -22.938 9.195 1 95.38 334 THR B CA 1
ATOM 5853 C C . THR B 1 334 ? -12.133 -21.625 9.664 1 95.38 334 THR B C 1
ATOM 5855 O O . THR B 1 334 ? -11.07 -21.234 9.188 1 95.38 334 THR B O 1
ATOM 5858 N N . GLU B 1 335 ? -12.812 -20.984 10.523 1 90.06 335 GLU B N 1
ATOM 5859 C CA . GLU B 1 335 ? -12.266 -19.75 11.086 1 90.06 335 GLU B CA 1
ATOM 5860 C C . GLU B 1 335 ? -10.93 -20 11.773 1 90.06 335 GLU B C 1
ATOM 5862 O O . GLU B 1 335 ? -10 -19.203 11.641 1 90.06 335 GLU B O 1
ATOM 5867 N N . ASP B 1 336 ? -10.875 -21.109 12.5 1 91.75 336 ASP B N 1
ATOM 5868 C CA . ASP B 1 336 ? -9.633 -21.453 13.18 1 91.75 336 ASP B CA 1
ATOM 5869 C C . ASP B 1 336 ? -8.5 -21.688 12.188 1 91.75 336 ASP B C 1
ATOM 5871 O O . ASP B 1 336 ? -7.371 -21.25 12.414 1 91.75 336 ASP B O 1
ATOM 5875 N N . GLU B 1 337 ? -8.805 -22.328 11.164 1 92.88 337 GLU B N 1
ATOM 5876 C CA . GLU B 1 337 ? -7.809 -22.594 10.133 1 92.88 337 GLU B CA 1
ATOM 5877 C C . GLU B 1 337 ? -7.352 -21.297 9.469 1 92.88 337 GLU B C 1
ATOM 5879 O O . GLU B 1 337 ? -6.168 -21.125 9.156 1 92.88 337 GLU B O 1
ATOM 5884 N N . SER B 1 338 ? -8.312 -20.391 9.297 1 88.38 338 SER B N 1
ATOM 5885 C CA . SER B 1 338 ? -8.008 -19.125 8.641 1 88.38 338 SER B CA 1
ATOM 5886 C C . SER B 1 338 ? -7.125 -18.25 9.516 1 88.38 338 SER B C 1
ATOM 5888 O O . SER B 1 338 ? -6.227 -17.562 9.016 1 88.38 338 SER B O 1
ATOM 5890 N N . TYR B 1 339 ? -7.301 -18.328 10.805 1 87.81 339 TYR B N 1
ATOM 5891 C CA . TYR B 1 339 ? -6.637 -17.359 11.664 1 87.81 339 TYR B CA 1
ATOM 5892 C C . TYR B 1 339 ? -5.582 -18.031 12.531 1 87.81 339 TYR B C 1
ATOM 5894 O O . TYR B 1 339 ? -4.988 -17.406 13.406 1 87.81 339 TYR B O 1
ATOM 5902 N N . HIS B 1 340 ? -5.254 -19.234 12.203 1 91.31 340 HIS B N 1
ATOM 5903 C CA . HIS B 1 340 ? -4.402 -20.016 13.102 1 91.31 340 HIS B CA 1
ATOM 5904 C C . HIS B 1 340 ? -3.012 -19.391 13.211 1 91.31 340 HIS B C 1
ATOM 5906 O O . HIS B 1 340 ? -2.328 -19.562 14.219 1 91.31 340 HIS B O 1
ATOM 5912 N N . LYS B 1 341 ? -2.572 -18.688 12.195 1 91.12 341 LYS B N 1
ATOM 5913 C CA . LYS B 1 341 ? -1.248 -18.078 12.219 1 91.12 341 LYS B CA 1
ATOM 5914 C C . LYS B 1 341 ? -1.1 -17.141 13.414 1 91.12 341 LYS B C 1
ATOM 5916 O O . LYS B 1 341 ? -0.009 -17 13.977 1 91.12 341 LYS B O 1
ATOM 5921 N N . TRP B 1 342 ? -2.174 -16.547 13.766 1 90.56 342 TRP B N 1
ATOM 5922 C CA . TRP B 1 342 ? -2.176 -15.586 14.867 1 90.56 342 TRP B CA 1
ATOM 5923 C C . TRP B 1 342 ? -1.907 -16.281 16.188 1 90.56 342 TRP B C 1
ATOM 5925 O O . TRP B 1 342 ? -1.393 -15.672 17.125 1 90.56 342 TRP B O 1
ATOM 5935 N N . ASP B 1 343 ? -2.215 -17.578 16.219 1 91 343 ASP B N 1
ATOM 5936 C CA . ASP B 1 343 ? -2.043 -18.344 17.438 1 91 343 ASP B CA 1
ATOM 5937 C C . ASP B 1 343 ? -0.566 -18.609 17.719 1 91 343 ASP B C 1
ATOM 5939 O O . ASP B 1 343 ? -0.181 -18.875 18.859 1 91 343 ASP B O 1
ATOM 5943 N N . TYR B 1 344 ? 0.177 -18.484 16.719 1 91.69 344 TYR B N 1
ATOM 5944 C CA . TYR B 1 344 ? 1.59 -18.812 16.859 1 91.69 344 TYR B CA 1
ATOM 5945 C C . TYR B 1 344 ? 2.43 -17.547 17.047 1 91.69 344 TYR B C 1
ATOM 5947 O O . TYR B 1 344 ? 3.66 -17.609 17.031 1 91.69 344 TYR B O 1
ATOM 5955 N N . LEU B 1 345 ? 1.829 -16.438 17.141 1 92.5 345 LEU B N 1
ATOM 5956 C CA . LEU B 1 345 ? 2.541 -15.172 17.297 1 92.5 345 LEU B CA 1
ATOM 5957 C C . LEU B 1 345 ? 2.193 -14.508 18.625 1 92.5 345 LEU B C 1
ATOM 5959 O O . LEU B 1 345 ? 1.017 -14.406 18.984 1 92.5 345 LEU B O 1
ATOM 5963 N N . THR B 1 346 ? 3.248 -14.133 19.328 1 92.69 346 THR B N 1
ATOM 5964 C CA . THR B 1 346 ? 3.035 -13.297 20.516 1 92.69 346 THR B CA 1
ATOM 5965 C C . THR B 1 346 ? 2.723 -11.859 20.109 1 92.69 346 THR B C 1
ATOM 5967 O O . THR B 1 346 ? 2.896 -11.484 18.953 1 92.69 346 THR B O 1
ATOM 5970 N N . LYS B 1 347 ? 2.225 -11.094 20.984 1 90.44 347 LYS B N 1
ATOM 5971 C CA . LYS B 1 347 ? 1.974 -9.688 20.719 1 90.44 347 LYS B CA 1
ATOM 5972 C C . LYS B 1 347 ? 3.258 -8.969 20.312 1 90.44 347 LYS B C 1
ATOM 5974 O O . LYS B 1 347 ? 3.238 -8.094 19.438 1 90.44 347 LYS B O 1
ATOM 5979 N N . GLN B 1 348 ? 4.332 -9.344 20.922 1 90.62 348 GLN B N 1
ATOM 5980 C CA . GLN B 1 348 ? 5.625 -8.758 20.594 1 90.62 348 GLN B CA 1
ATOM 5981 C C . GLN B 1 348 ? 6.035 -9.094 19.156 1 90.62 348 GLN B C 1
ATOM 5983 O O . GLN B 1 348 ? 6.566 -8.242 18.438 1 90.62 348 GLN B O 1
ATOM 5988 N N . GLU B 1 349 ? 5.75 -10.273 18.781 1 91.12 349 GLU B N 1
ATOM 5989 C CA . GLU B 1 349 ? 6.059 -10.688 17.422 1 91.12 349 GLU B CA 1
ATOM 5990 C C . GLU B 1 349 ? 5.172 -9.977 16.406 1 91.12 349 GLU B C 1
ATOM 5992 O O . GLU B 1 349 ? 5.625 -9.633 15.305 1 91.12 349 GLU B O 1
ATOM 5997 N N . LEU B 1 350 ? 3.979 -9.812 16.828 1 90.19 350 LEU B N 1
ATOM 5998 C CA . LEU B 1 350 ? 3.068 -9.062 15.961 1 90.19 350 LEU B CA 1
ATOM 5999 C C . LEU B 1 350 ? 3.543 -7.629 15.781 1 90.19 350 LEU B C 1
ATOM 6001 O O . LEU B 1 350 ? 3.488 -7.082 14.68 1 90.19 350 LEU B O 1
ATOM 6005 N N . ARG B 1 351 ? 3.986 -7.043 16.812 1 89.69 351 ARG B N 1
ATOM 6006 C CA . ARG B 1 351 ? 4.535 -5.691 16.734 1 89.69 351 ARG B CA 1
ATOM 6007 C C . ARG B 1 351 ? 5.746 -5.641 15.812 1 89.69 351 ARG B C 1
ATOM 6009 O O . ARG B 1 351 ? 5.922 -4.68 15.062 1 89.69 351 ARG B O 1
ATOM 6016 N N . ARG B 1 352 ? 6.504 -6.625 15.797 1 88.06 352 ARG B N 1
ATOM 6017 C CA . ARG B 1 352 ? 7.695 -6.688 14.961 1 88.06 352 ARG B CA 1
ATOM 6018 C C . ARG B 1 352 ? 7.32 -6.723 13.484 1 88.06 352 ARG B C 1
ATOM 6020 O O . ARG B 1 352 ? 8.047 -6.184 12.641 1 88.06 352 ARG B O 1
ATOM 6027 N N . LEU B 1 353 ? 6.195 -7.363 13.234 1 87.06 353 LEU B N 1
ATOM 6028 C CA . LEU B 1 353 ? 5.727 -7.367 11.852 1 87.06 353 LEU B CA 1
ATOM 6029 C C . LEU B 1 353 ? 5.48 -5.945 11.359 1 87.06 353 LEU B C 1
ATOM 6031 O O . LEU B 1 353 ? 5.801 -5.617 10.211 1 87.06 353 LEU B O 1
ATOM 6035 N N . PHE B 1 354 ? 5.027 -5.148 12.227 1 83.56 354 PHE B N 1
ATOM 6036 C CA . PHE B 1 354 ? 4.75 -3.76 11.883 1 83.56 354 PHE B CA 1
ATOM 6037 C C . PHE B 1 354 ? 6.035 -2.941 11.844 1 83.56 354 PHE B C 1
ATOM 6039 O O . PHE B 1 354 ? 6.164 -2.016 11.039 1 83.56 354 PHE B O 1
ATOM 6046 N N . ASP B 1 355 ? 6.984 -3.361 12.641 1 82.5 355 ASP B N 1
ATOM 6047 C CA . ASP B 1 355 ? 8.289 -2.711 12.617 1 82.5 355 ASP B CA 1
ATOM 6048 C C . ASP B 1 355 ? 8.992 -2.941 11.289 1 82.5 355 ASP B C 1
ATOM 6050 O O . ASP B 1 355 ? 9.727 -2.072 10.805 1 82.5 355 ASP B O 1
ATOM 6054 N N . GLU B 1 356 ? 8.719 -4.098 10.789 1 81 356 GLU B N 1
ATOM 6055 C CA . GLU B 1 356 ? 9.328 -4.414 9.5 1 81 356 GLU B CA 1
ATOM 6056 C C . GLU B 1 356 ? 8.82 -3.479 8.406 1 81 356 GLU B C 1
ATOM 6058 O O . GLU B 1 356 ? 9.562 -3.115 7.5 1 81 356 GLU B O 1
ATOM 6063 N N . ILE B 1 357 ? 7.609 -3.123 8.5 1 76.31 357 ILE B N 1
ATOM 6064 C CA . ILE B 1 357 ? 7.023 -2.152 7.582 1 76.31 357 ILE B CA 1
ATOM 6065 C C . ILE B 1 357 ? 7.59 -0.763 7.867 1 76.31 357 ILE B C 1
ATOM 6067 O O . ILE B 1 357 ? 7.988 -0.046 6.949 1 76.31 357 ILE B O 1
ATOM 6071 N N . TYR B 1 358 ? 7.715 -0.542 9.164 1 73.88 358 TYR B N 1
ATOM 6072 C CA . TYR B 1 358 ? 8.172 0.754 9.656 1 73.88 358 TYR B CA 1
ATOM 6073 C C . TYR B 1 358 ? 9.625 0.999 9.273 1 73.88 358 TYR B C 1
ATOM 6075 O O . TYR B 1 358 ? 9.961 2.049 8.719 1 73.88 358 TYR B O 1
ATOM 6083 N N . PHE B 1 359 ? 10.469 0.018 9.438 1 72.5 359 PHE B N 1
ATOM 6084 C CA . PHE B 1 359 ? 11.906 0.205 9.234 1 72.5 359 PHE B CA 1
ATOM 6085 C C . PHE B 1 359 ? 12.328 -0.31 7.863 1 72.5 359 PHE B C 1
ATOM 6087 O O . PHE B 1 359 ? 13.453 -0.067 7.422 1 72.5 359 PHE B O 1
ATOM 6094 N N . ASP B 1 360 ? 11.289 -0.727 7.098 1 64.44 360 ASP B N 1
ATOM 6095 C CA . ASP B 1 360 ? 11.516 -1.378 5.809 1 64.44 360 ASP B CA 1
ATOM 6096 C C . ASP B 1 360 ? 12.695 -2.35 5.887 1 64.44 360 ASP B C 1
ATOM 6098 O O . ASP B 1 360 ? 13.617 -2.283 5.07 1 64.44 360 ASP B O 1
ATOM 6102 N N . ILE B 1 361 ? 12.922 -2.936 6.969 1 52.31 361 ILE B N 1
ATOM 6103 C CA . ILE B 1 361 ? 14.031 -3.865 7.137 1 52.31 361 ILE B CA 1
ATOM 6104 C C . ILE B 1 361 ? 13.617 -5.258 6.672 1 52.31 361 ILE B C 1
ATOM 6106 O O . ILE B 1 361 ? 13.055 -6.039 7.445 1 52.31 361 ILE B O 1
ATOM 6110 N N . LYS B 1 362 ? 12.828 -5.207 5.547 1 49.69 362 LYS B N 1
ATOM 6111 C CA . LYS B 1 362 ? 12.508 -6.578 5.156 1 49.69 362 LYS B CA 1
ATOM 6112 C C . LYS B 1 362 ? 13.773 -7.391 4.906 1 49.69 362 LYS B C 1
ATOM 6114 O O . LYS B 1 362 ? 13.789 -8.609 5.098 1 49.69 362 LYS B O 1
ATOM 6119 N N . TYR B 1 363 ? 14.898 -6.816 4.141 1 41.78 363 TYR B N 1
ATOM 6120 C CA . TYR B 1 363 ? 16.078 -7.508 3.629 1 41.78 363 TYR B CA 1
ATOM 6121 C C . TYR B 1 363 ? 17.281 -7.27 4.531 1 41.78 363 TYR B C 1
ATOM 6123 O O . TYR B 1 363 ? 17.531 -6.141 4.957 1 41.78 363 TYR B O 1
#

Secondary structure (DSSP, 8-state):
--TTS-EEEEEEEEEE---BPPPGGGS-TT---GGGGTTT-TT-B-HHHHHHHHHHHHHHHHHTHHHH-SS--GGGEEEEE-SSHHHHHHHHHHHHHH----GGG-S-TT--------EE--GGG-TTT-GGG-HHHHHHHHHHHTSHHHHHHHGGGHHHHHHHHHHH-----SHHHHHHHHHHHHHHHHTTPPPPTT--HHHHHHHHHHHHHHHHHHT-SHHHHHHHTHHHHHHHHHHHHHHHH-SS--SEEEEEE-HHHHHHHHHHHT----SS--TT-EEEEEEEE-TTS-EEEEEEEE-SS-EEEEPPTT--SSEEHHHHHHHTGGGSPPHHHHHHHHHT--HHHHHHHHHHHHHT---/--TTS-EEEEEEEEEE---BPPPGGGS-TT---GGGGTTT-TT-B-HHHHHHHHHHHHHHHHHTHHHH-SS--GGGEEEEE-SSHHHHHHHHHHHHHH----GGG-S-TT--------EE--GGG-TTT-GGG-HHHHHHHHHHHTSHHHHHHHGGGHHHHHHHHHHH-----SHHHHHHHHHHHHHHHHTTPPPPTT--HHHHHHHHHHHHHHHHHHT-SHHHHHHHTHHHHHHHHHHHHHHHH-SS--SEEEEEE-HHHHHHHHHHHT----SS--TT-EEEEEEEE-TTS-EEEEEEEE-SS-EEEEPPTT--SSEEHHHHHHHTGGGSPPHHHHHHHHHT--HHHHHHHHHHHHHT---

Sequence (726 aa):
MTRKEFSIDLVQCIFRHGERTPRRTELPPNFTNYAMYEPWGLAQLTNEGKMTEFRIGSMLRERYNTFLGNHYYPSDVYAYSTDHDRTKTSLQLVLAGLFRPNPFQMWNQNLPWLPIPTYCMPSRVDHLLKPDSSPIYLKLLNEVRKDQKFIEKLKPYGYLFKYINENTGANMKTSHELYETYNQLVAQKASKLPLPEWYSEEIFLKLQDIVKIEYEIRSYTLLQKRLNGGTIIKRFIENIIINAARRNPRKIYLYSGHEVNIAGLVKALNFTEPQLPPYGCAMIFEKLRNKDGKHYVRFLYWDTQKLVTINLPGQDDVCPFEKYLYMIKDLIPTEDESYHKWDYLTKQELRRLFDEIYFDIKYMTRKEFSIDLVQCIFRHGERTPRRTELPPNFTNYAMYEPWGLAQLTNEGKMTEFRIGSMLRERYNTFLGNHYYPSDVYAYSTDHDRTKTSLQLVLAGLFRPNPFQMWNQNLPWLPIPTYCMPSRVDHLLKPDSSPIYLKLLNEVRKDQKFIEKLKPYGYLFKYINENTGANMKTSHELYETYNQLVAQKASKLPLPEWYSEEIFLKLQDIVKIEYEIRSYTLLQKRLNGGTIIKRFIENIIINAARRNPRKIYLYSGHEVNIAGLVKALNFTEPQLPPYGCAMIFEKLRNKDGKHYVRFLYWDTQKLVTINLPGQDDVCPFEKYLYMIKDLIPTEDESYHKWDYLTKQELRRLFDEIYFDIKY

Radius of gyration: 27.28 Å; Cα contacts (8 Å, |Δi|>4): 1243; chains: 2; bounding box: 71×80×58 Å

Solvent-accessible surface area (backbone atoms only — not comparable to full-atom values): 38191 Å² total; per-residue (Å²): 135,67,82,85,57,50,45,80,65,33,39,37,36,42,30,23,30,30,38,28,38,40,43,75,87,31,48,53,83,77,66,76,73,64,70,77,43,56,61,52,36,70,44,22,52,39,51,67,9,47,45,40,17,23,47,48,10,38,51,52,26,65,77,37,40,80,81,61,50,74,63,76,40,69,58,34,54,47,42,37,22,46,72,42,61,33,19,39,27,27,43,52,30,20,47,37,34,42,44,53,49,38,83,91,63,52,55,39,93,85,43,70,58,51,76,69,61,71,41,68,49,61,52,66,71,27,47,52,80,33,38,85,53,26,68,69,52,48,52,50,42,56,55,47,61,67,31,67,69,50,46,60,70,46,51,85,48,52,64,54,45,53,54,51,19,71,74,49,71,44,84,60,87,51,68,65,52,50,37,33,43,44,52,26,52,51,19,30,56,70,66,70,42,86,73,62,87,85,63,45,70,68,57,51,54,53,39,50,54,48,40,44,50,50,54,44,52,60,42,63,47,66,67,36,19,13,46,40,13,11,30,48,53,40,46,57,51,48,48,55,56,52,34,72,71,39,94,65,47,48,45,34,38,41,37,22,38,42,49,65,44,54,45,25,38,24,59,55,57,54,40,84,64,64,75,70,63,54,64,22,19,35,46,34,42,34,37,29,29,35,89,87,68,50,50,28,34,33,36,34,36,34,73,72,80,52,78,42,78,46,46,48,78,96,43,53,67,57,36,51,40,70,58,50,54,60,74,43,56,84,34,46,51,49,71,64,69,56,49,42,47,59,75,76,44,52,70,68,55,53,51,47,56,50,45,30,64,71,66,60,55,78,124,134,67,83,86,56,52,45,82,66,34,38,38,35,42,30,23,29,30,37,28,38,40,42,75,86,30,49,55,82,78,66,76,74,64,69,77,42,56,60,52,38,70,44,22,53,39,51,68,9,48,44,42,18,24,46,49,10,37,51,51,27,64,75,37,40,80,82,61,49,72,63,76,41,68,60,34,54,46,43,36,21,47,72,42,59,34,18,39,27,26,43,51,30,21,45,37,33,42,43,53,48,37,82,89,63,51,55,41,94,84,43,70,58,50,75,71,61,71,42,69,49,60,52,64,69,27,47,54,79,32,36,83,51,26,67,65,52,48,51,50,41,54,53,47,61,65,31,67,70,49,47,60,71,46,52,84,50,52,64,55,44,55,53,50,18,70,76,49,71,46,84,61,87,50,69,68,55,49,39,32,43,45,50,26,52,50,18,32,55,70,65,71,43,85,73,62,88,85,64,46,72,68,58,51,54,54,39,49,54,50,40,44,51,48,54,44,52,60,42,64,48,68,67,36,18,14,47,38,13,10,30,48,55,40,47,56,52,49,48,54,57,52,33,72,71,40,94,65,47,47,44,35,39,40,37,23,40,42,49,66,45,54,45,24,38,24,59,56,59,54,41,84,64,63,74,71,63,53,63,21,18,36,43,36,42,35,36,29,28,36,89,88,66,50,49,27,34,33,37,37,38,33,74,69,80,52,78,42,77,46,46,48,76,94,45,54,68,56,35,51,40,69,59,49,53,62,74,44,56,84,34,47,51,48,70,63,69,54,48,43,47,59,75,76,46,53,70,70,53,53,50,47,55,52,43,30,62,71,65,60,54,79,124